Protein AF-A0A6C0LGV2-F1 (afdb_monomer)

InterPro domains:
  IPR004843 Calcineurin-like, phosphoesterase domain [PF00149] (62-306)
  IPR029052 Metallo-dependent phosphatase-like [SSF56300] (59-380)

Radius of gyration: 27.43 Å; Cα contacts (8 Å, |Δi|>4): 925; chains: 1; bounding box: 100×67×84 Å

Foldseek 3Di:
DDDDDDDDDDDDDDDDDDDDDDDDDDDDDDDDPDPPDPPPAFAAPPQQADDLPDAAAALKEWEFEQALDDDLPDPFQLLVLFLVCCLVPVLPHQHYEYAADLWAWDWDADPNFTFTATFLLSNLVNLLSVVSSNHQYEYEHDCRQQPAAPVCRPPPLLHSVSVLSNLVSLVCVLVVVSPDDDQDWSVRSSVCVVVCVSPQNVVSVSSHGYDDRHWYWYDYVQEIEIEDEPVLPVDPVSLVSVLVVVLVVLVVVVVSVDPHAYEYRHADWQWACAQNDIDGDNFPCSVSVQVVCQVSLYAYEYEPAQWWKWKFKDFDLTTYIYTYHSQSRHDHRDYPDWDAQDWDWYAGNNGIIIMGMTIFAARWIWMWGRPPSQKIKIKTKGQGGPPDPDPFQKIKIWIWIQGSPRRDIDGDDIDIDDRDDPDPVSVVSSCVSVVPDDQDSPNDPDPRRGSGYDTDDPPPPPPDD

Solvent-accessible surface area (backbone atoms only — not comparable to full-atom values): 26179 Å² total; per-residue (Å²): 143,80,90,79,89,78,89,79,92,83,86,84,85,89,89,84,86,91,86,85,88,84,88,83,89,87,90,83,90,77,91,76,84,71,78,80,73,81,70,98,60,69,48,66,33,75,66,64,20,59,56,87,84,50,85,37,79,51,31,44,35,38,39,27,8,24,23,42,34,72,62,80,86,49,95,63,54,50,22,56,55,42,52,51,49,45,44,75,71,48,70,83,52,45,39,37,40,34,18,11,28,67,40,49,73,41,82,47,78,56,96,91,40,44,32,43,38,54,44,60,68,54,43,52,56,45,52,53,53,52,62,72,48,73,39,46,34,42,30,25,37,23,71,56,31,67,59,72,40,84,92,53,78,83,44,72,52,61,58,61,32,49,46,45,52,51,54,47,53,58,48,43,52,67,74,66,45,72,90,73,74,72,86,62,36,27,66,56,44,43,49,38,49,77,70,50,66,65,35,60,67,69,39,48,78,62,48,56,37,76,33,70,78,35,38,35,41,44,50,36,35,37,33,30,44,34,34,36,44,46,68,48,56,78,43,66,71,56,22,55,57,49,52,54,38,53,51,54,51,52,51,55,55,55,72,69,70,64,88,45,48,38,33,41,35,21,7,63,38,60,61,37,71,45,79,82,40,73,44,72,46,72,57,89,53,38,64,67,48,49,56,54,30,42,77,62,70,27,37,39,38,19,8,82,32,22,20,36,34,43,33,41,39,30,44,93,93,45,61,36,43,40,40,32,24,3,11,23,24,36,82,61,44,65,46,96,58,79,41,69,78,41,76,44,82,39,78,52,88,92,42,66,33,46,31,38,31,32,36,37,46,24,37,25,41,33,37,40,38,22,81,42,74,58,50,30,38,41,33,38,36,36,55,43,62,57,93,60,87,70,86,66,46,51,23,38,35,42,33,32,37,37,36,62,91,79,64,46,78,45,82,74,49,78,44,84,43,76,72,55,81,83,58,74,60,53,58,52,53,49,48,48,73,63,60,56,64,100,78,53,58,68,76,58,94,53,76,57,52,49,68,57,44,68,75,56,76,78,76,76,80,79,77,79,127

pLDDT: mean 76.92, std 21.8, range [21.8, 98.81]

Secondary structure (DSSP, 8-state):
---------------------------------------S---B-TTTSPPTT------EEEEE-S-----TTSSS-HHHHHHHHHHHH--S--EEEEES--S-EEEEEETTEEEEEE-HHHHHHHHHHHHHTTSEEEEE--TTTT---TT-TT-GGGTTHHHHHHHHHHHHHHTT-TTS-PPPPHHHHHHHHHTTTTSHHHHTTSSEEEESSSBEEEE-SSEEEEE--GGGGSSHHHHHHHHHHHHHHHHHHHHTT--SEEEEE-SS-SEEEETTEEEESSGGGHHHHHHHHHHTTPEEEE-SSSSEEEEEEEETTEEEEEEEE--SSSPP---SS-EEEEEEEEEETTEEEEEEEEEE-EEEEEEEE-SSSSEEEEEEEEEEESS------EEEEEEEEEETTTTEEEEEEEEEEEE----THHHHHHHHHHH--SS-SSS-S-TTS---EEE----------

Structure (mmCIF, N/CA/C/O backbone):
data_AF-A0A6C0LGV2-F1
#
_entry.id   AF-A0A6C0LGV2-F1
#
loop_
_atom_site.group_PDB
_atom_site.id
_atom_site.type_symbol
_atom_site.label_atom_id
_atom_site.label_alt_id
_atom_site.label_comp_id
_atom_site.label_asym_id
_atom_site.label_entity_id
_atom_site.label_seq_id
_atom_site.pdbx_PDB_ins_code
_atom_site.Cartn_x
_atom_site.Cartn_y
_atom_site.Cartn_z
_atom_site.occupancy
_atom_site.B_iso_or_equiv
_atom_site.auth_seq_id
_atom_site.auth_comp_id
_atom_site.auth_asym_id
_atom_site.auth_atom_id
_atom_site.pdbx_PDB_model_num
ATOM 1 N N . MET A 1 1 ? -32.957 45.659 -60.525 1.00 38.09 1 MET A N 1
ATOM 2 C CA . MET A 1 1 ? -33.710 46.705 -59.796 1.00 38.09 1 MET A CA 1
ATOM 3 C C . MET A 1 1 ? -34.930 47.105 -60.628 1.00 38.09 1 MET A C 1
ATOM 5 O O . MET A 1 1 ? -34.749 47.850 -61.579 1.00 38.09 1 MET A O 1
ATOM 9 N N . ARG A 1 2 ? -36.128 46.559 -60.351 1.00 28.47 2 ARG A N 1
ATOM 10 C CA . ARG A 1 2 ? -37.459 47.076 -60.767 1.00 28.47 2 ARG A CA 1
ATOM 11 C C . ARG A 1 2 ? -38.556 46.060 -60.425 1.00 28.47 2 ARG A C 1
ATOM 13 O O . ARG A 1 2 ? -38.437 44.931 -60.870 1.00 28.47 2 ARG A O 1
ATOM 20 N N . LEU A 1 3 ? -39.621 46.550 -59.773 1.00 27.09 3 LEU A N 1
ATOM 21 C CA . LEU A 1 3 ? -40.999 46.018 -59.749 1.00 27.09 3 LEU A 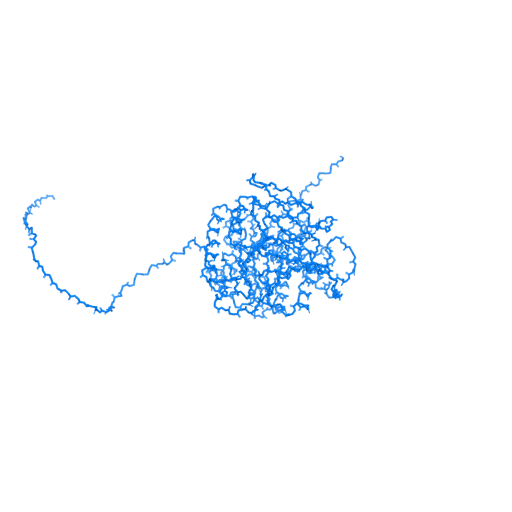CA 1
ATOM 22 C C . LEU A 1 3 ? -41.210 44.584 -59.189 1.00 27.09 3 LEU A C 1
ATOM 24 O O . LEU A 1 3 ? -40.343 43.735 -59.287 1.00 27.09 3 LEU A O 1
ATOM 28 N N . ALA A 1 4 ? -42.370 44.203 -58.648 1.00 29.03 4 ALA A N 1
ATOM 29 C CA . ALA A 1 4 ? -43.438 44.920 -57.933 1.00 29.03 4 ALA A CA 1
ATOM 30 C C . ALA A 1 4 ? -44.460 43.874 -57.433 1.00 29.03 4 ALA A C 1
ATOM 32 O O . ALA A 1 4 ? -44.688 42.908 -58.151 1.00 29.03 4 ALA A O 1
ATOM 33 N N . ARG A 1 5 ? -45.199 44.180 -56.344 1.00 29.64 5 ARG A N 1
ATOM 34 C CA . ARG A 1 5 ? -46.527 43.589 -56.005 1.00 29.64 5 ARG A CA 1
ATOM 35 C C . ARG A 1 5 ? -46.507 42.072 -55.656 1.00 29.64 5 ARG A C 1
ATOM 37 O O . ARG A 1 5 ? -45.586 41.361 -56.008 1.00 29.64 5 ARG A O 1
ATOM 44 N N . SER A 1 6 ? -47.474 41.496 -54.933 1.00 28.36 6 SER A N 1
ATOM 45 C CA . SER A 1 6 ? -48.642 42.023 -54.199 1.00 28.36 6 SER A CA 1
ATOM 46 C C . SER A 1 6 ? -49.200 40.920 -53.281 1.00 28.36 6 SER A C 1
ATOM 48 O O . SER A 1 6 ? -49.388 39.833 -53.797 1.00 28.36 6 SER A O 1
ATOM 50 N N . ALA A 1 7 ? -49.557 41.260 -52.027 1.00 29.33 7 ALA A N 1
ATOM 51 C CA . ALA A 1 7 ? -50.760 40.853 -51.252 1.00 29.33 7 ALA A CA 1
ATOM 52 C C . ALA A 1 7 ? -51.203 39.345 -51.191 1.00 29.33 7 ALA A C 1
ATOM 54 O O . ALA A 1 7 ? -50.868 38.543 -52.039 1.00 29.33 7 ALA A O 1
ATOM 55 N N . LYS A 1 8 ? -52.022 38.851 -50.246 1.00 29.08 8 LYS A N 1
ATOM 56 C CA . LYS A 1 8 ? -52.971 39.480 -49.303 1.00 29.08 8 LYS A CA 1
ATOM 57 C C . LYS A 1 8 ? -53.494 38.412 -48.306 1.00 29.08 8 LYS A C 1
ATOM 59 O O . LYS A 1 8 ? -53.811 37.331 -48.775 1.00 29.08 8 LYS A O 1
ATOM 64 N N . THR A 1 9 ? -53.744 38.773 -47.031 1.00 28.69 9 THR A N 1
ATOM 65 C CA . THR A 1 9 ? -54.792 38.215 -46.102 1.00 28.69 9 THR A CA 1
ATOM 66 C C . THR A 1 9 ? -54.859 36.692 -45.789 1.00 28.69 9 THR A C 1
ATOM 68 O O . THR A 1 9 ? -54.442 35.877 -46.588 1.00 28.69 9 THR A O 1
ATOM 71 N N . ALA A 1 10 ? -55.488 36.180 -44.714 1.00 28.53 10 ALA A N 1
ATOM 72 C CA . ALA A 1 10 ? -55.781 36.627 -43.332 1.00 28.53 10 ALA A CA 1
ATOM 73 C C . ALA A 1 10 ? -56.528 35.491 -42.557 1.00 28.53 10 ALA A C 1
ATOM 75 O O . ALA A 1 10 ? -57.002 34.551 -43.182 1.00 28.53 10 ALA A O 1
ATOM 76 N N . LYS A 1 11 ? -56.745 35.685 -41.237 1.00 28.22 11 LYS A N 1
ATOM 77 C CA . LYS A 1 11 ? -57.791 35.085 -40.352 1.00 28.22 11 LYS A CA 1
ATOM 78 C C . LYS A 1 11 ? -57.611 33.693 -39.681 1.00 28.22 11 LYS A C 1
ATOM 80 O O . LYS A 1 11 ? -57.875 32.651 -40.256 1.00 28.22 11 LYS A O 1
ATOM 85 N N . THR A 1 12 ? -57.319 33.765 -38.372 1.00 26.73 12 THR A N 1
ATOM 86 C CA . THR A 1 12 ? -58.066 33.206 -37.204 1.00 26.73 12 THR A CA 1
ATOM 87 C C . THR A 1 12 ? -58.631 31.769 -37.168 1.00 26.73 12 THR A C 1
ATOM 89 O O . THR A 1 12 ? -59.680 31.502 -37.738 1.00 26.73 12 THR A O 1
ATOM 92 N N . MET A 1 13 ? -58.027 30.968 -36.272 1.00 25.92 13 MET A N 1
ATOM 93 C CA . MET A 1 13 ? -58.586 30.331 -35.046 1.00 25.92 13 MET A CA 1
ATOM 94 C C . MET A 1 13 ? -59.867 29.456 -35.032 1.00 25.92 13 MET A C 1
ATOM 96 O O . MET A 1 13 ? -60.951 29.912 -35.371 1.00 25.92 13 MET A O 1
ATOM 100 N N . ASN A 1 14 ? -59.711 28.313 -34.332 1.00 26.00 14 ASN A N 1
ATOM 101 C CA . ASN A 1 14 ? -60.689 27.500 -33.571 1.00 26.00 14 ASN A CA 1
ATOM 102 C C . ASN A 1 14 ? -61.797 26.800 -34.399 1.00 26.00 14 ASN A C 1
ATOM 104 O O . ASN A 1 14 ? -62.603 27.438 -35.059 1.00 26.00 14 ASN A O 1
ATOM 108 N N . THR A 1 15 ? -61.941 25.470 -34.380 1.00 28.42 15 THR A N 1
ATOM 109 C CA . THR A 1 15 ? -62.561 24.655 -33.299 1.00 28.42 15 THR A CA 1
ATOM 110 C C . THR A 1 15 ? -62.568 23.152 -33.726 1.00 28.42 15 THR A C 1
ATOM 112 O O . THR A 1 15 ? -62.362 22.910 -34.909 1.00 28.42 15 THR A O 1
ATOM 115 N N . VAL A 1 16 ? -62.822 22.070 -32.952 1.00 28.45 16 VAL A N 1
ATOM 116 C CA . VAL A 1 16 ? -62.824 21.679 -31.507 1.00 28.45 16 VAL A CA 1
ATOM 117 C C . VAL A 1 16 ? -62.994 20.118 -31.426 1.00 28.45 16 VAL A C 1
ATOM 119 O O . VAL A 1 16 ? -63.466 19.522 -32.386 1.00 28.45 16 VAL A O 1
ATOM 122 N N . ASN A 1 17 ? -62.692 19.480 -30.275 1.00 27.89 17 ASN A N 1
ATOM 123 C CA . ASN A 1 17 ? -63.196 18.166 -29.768 1.00 27.89 17 ASN A CA 1
ATOM 124 C C . ASN A 1 17 ? -62.577 16.767 -30.122 1.00 27.89 17 ASN A C 1
ATOM 126 O O . ASN A 1 17 ? -62.906 16.139 -31.118 1.00 27.89 17 ASN A O 1
ATOM 130 N N . THR A 1 18 ? -61.858 16.226 -29.115 1.00 27.55 18 THR A N 1
ATOM 131 C CA . THR A 1 18 ? -62.114 14.965 -28.342 1.00 27.55 18 THR A CA 1
ATOM 132 C C . THR A 1 18 ? -61.822 13.527 -28.860 1.00 27.55 18 THR A C 1
ATOM 134 O O . THR A 1 18 ? -62.230 13.116 -29.933 1.00 27.55 18 THR A O 1
ATOM 137 N N . VAL A 1 19 ? -61.317 12.714 -27.901 1.00 25.89 19 VAL A N 1
ATOM 138 C CA . VAL A 1 19 ? -61.462 11.240 -27.678 1.00 25.89 19 VAL A CA 1
ATOM 139 C C . VAL A 1 19 ? -60.235 10.320 -27.915 1.00 25.89 19 VAL A C 1
ATOM 141 O O . VAL A 1 19 ? -59.970 9.841 -29.005 1.00 25.89 19 VAL A O 1
ATOM 144 N N . LYS A 1 20 ? -59.593 9.984 -26.780 1.00 26.27 20 LYS A N 1
ATOM 145 C CA . LYS A 1 20 ? -59.088 8.670 -26.298 1.00 26.27 20 LYS A CA 1
ATOM 146 C C . LYS A 1 20 ? -58.228 7.709 -27.172 1.00 26.27 20 LYS A C 1
ATOM 148 O O . LYS A 1 20 ? -58.734 6.947 -27.981 1.00 26.27 20 LYS A O 1
ATOM 153 N N . THR A 1 21 ? -57.016 7.496 -26.633 1.00 26.45 21 THR A N 1
ATOM 154 C CA . THR A 1 21 ? -56.393 6.204 -26.218 1.00 26.45 21 THR A CA 1
ATOM 155 C C . THR A 1 21 ? -55.662 5.258 -27.187 1.00 26.45 21 THR A C 1
ATOM 157 O O . THR A 1 21 ? -56.102 4.975 -28.289 1.00 26.45 21 THR A O 1
ATOM 160 N N . MET A 1 22 ? -54.649 4.626 -26.567 1.00 24.19 22 MET A N 1
ATOM 161 C CA . MET A 1 22 ? -53.955 3.354 -26.838 1.00 24.19 22 MET A CA 1
ATOM 162 C C . MET A 1 22 ? -52.621 3.368 -27.604 1.00 24.19 22 MET A C 1
ATOM 164 O O . MET A 1 22 ? -52.420 4.039 -28.607 1.00 24.19 22 MET A O 1
ATOM 168 N N . ASN A 1 23 ? -51.695 2.595 -27.024 1.00 29.91 23 ASN A N 1
ATOM 169 C CA . ASN A 1 23 ? -50.331 2.326 -27.470 1.00 29.91 23 ASN A CA 1
ATOM 170 C C . ASN A 1 23 ? -50.313 1.562 -28.804 1.00 29.91 23 ASN A C 1
ATOM 172 O O . ASN A 1 23 ? -51.137 0.670 -28.959 1.00 29.91 23 ASN A O 1
ATOM 176 N N . THR A 1 24 ? -49.259 1.731 -29.615 1.00 26.11 24 THR A N 1
ATOM 177 C CA . THR A 1 24 ? -48.312 0.625 -29.900 1.00 26.11 24 THR A CA 1
ATOM 178 C C . THR A 1 24 ? -47.001 1.096 -30.540 1.00 26.11 24 THR A C 1
ATOM 180 O O . THR A 1 24 ? -46.915 2.153 -31.149 1.00 26.11 24 THR A O 1
ATOM 183 N N . ALA A 1 25 ? -45.982 0.267 -30.335 1.00 25.25 25 ALA A N 1
ATOM 184 C CA . ALA A 1 25 ? -44.573 0.401 -30.676 1.00 25.25 25 ALA A CA 1
ATOM 185 C C . ALA A 1 25 ? -44.179 0.457 -32.178 1.00 25.25 25 ALA A C 1
ATOM 187 O O . ALA A 1 25 ? -44.906 -0.038 -33.032 1.00 25.25 25 ALA A O 1
ATOM 188 N N . ARG A 1 26 ? -42.905 0.861 -32.372 1.00 23.84 26 ARG A N 1
ATOM 189 C CA . ARG A 1 26 ? -41.884 0.421 -33.364 1.00 23.84 26 ARG A CA 1
ATOM 190 C C . ARG A 1 26 ? -41.546 1.252 -34.625 1.00 23.84 26 ARG A C 1
ATOM 192 O O . ARG A 1 26 ? -42.350 1.438 -35.524 1.00 23.84 26 ARG A O 1
ATOM 199 N N . ASP A 1 27 ? -40.249 1.593 -34.647 1.00 23.81 27 ASP A N 1
ATOM 200 C CA . ASP A 1 27 ? -39.240 1.453 -35.715 1.00 23.81 27 ASP A CA 1
ATOM 201 C C . ASP A 1 27 ? -39.271 2.317 -36.994 1.00 23.81 27 ASP A C 1
ATOM 203 O O . ASP A 1 27 ? -39.954 2.006 -37.963 1.00 23.81 27 ASP A O 1
ATOM 207 N N . ALA A 1 28 ? -38.384 3.326 -37.017 1.00 24.22 28 ALA A N 1
ATOM 208 C CA . ALA A 1 28 ? -37.295 3.530 -38.003 1.00 24.22 28 ALA A CA 1
ATOM 209 C C . ALA A 1 28 ? -36.554 4.843 -37.641 1.00 24.22 28 ALA A C 1
ATOM 211 O O . ALA A 1 28 ? -37.084 5.938 -37.794 1.00 24.22 28 ALA A O 1
ATOM 212 N N . ASP A 1 29 ? -35.464 4.793 -36.878 1.00 25.44 29 ASP A N 1
ATOM 213 C CA . ASP A 1 29 ? -34.077 4.672 -37.365 1.00 25.44 29 ASP A CA 1
ATOM 214 C C . ASP A 1 29 ? -33.577 5.862 -38.214 1.00 25.44 29 ASP A C 1
ATOM 216 O O . ASP A 1 29 ? -33.702 5.892 -39.436 1.00 25.44 29 ASP A O 1
ATOM 220 N N . ILE A 1 30 ? -32.949 6.833 -37.537 1.00 24.53 30 ILE A N 1
ATOM 221 C CA . ILE A 1 30 ? -31.977 7.758 -38.133 1.00 24.53 30 ILE A CA 1
ATOM 222 C C . ILE A 1 30 ? -30.753 7.795 -37.211 1.00 24.53 30 ILE A C 1
ATOM 224 O O . ILE A 1 30 ? -30.760 8.408 -36.140 1.00 24.53 30 ILE A O 1
ATOM 228 N N . HIS A 1 31 ? -29.680 7.128 -37.636 1.00 23.02 31 HIS A N 1
ATOM 229 C CA . HIS A 1 31 ? -28.396 7.086 -36.940 1.00 23.02 31 HIS A CA 1
ATOM 230 C C . HIS A 1 31 ? -27.728 8.468 -36.812 1.00 23.02 31 HIS A C 1
ATOM 232 O O . HIS A 1 31 ? -26.945 8.883 -37.668 1.00 23.02 31 HIS A O 1
ATOM 238 N N . TYR A 1 32 ? -27.907 9.131 -35.668 1.00 23.81 32 TYR A N 1
ATOM 239 C CA . TYR A 1 32 ? -26.994 10.194 -35.241 1.00 23.81 32 TYR A CA 1
ATOM 240 C C . TYR A 1 32 ? -25.790 9.578 -34.512 1.00 23.81 32 TYR A C 1
ATOM 242 O O . TYR A 1 32 ? -25.843 9.285 -33.315 1.00 23.81 32 TYR A O 1
ATOM 250 N N . ARG A 1 33 ? -24.676 9.372 -35.230 1.00 23.70 33 ARG A N 1
ATOM 251 C CA . ARG A 1 33 ? -23.385 8.992 -34.624 1.00 23.70 33 ARG A CA 1
ATOM 252 C C . ARG A 1 33 ? -22.798 10.173 -33.843 1.00 23.70 33 ARG A C 1
ATOM 254 O O . ARG A 1 33 ? -21.861 10.827 -34.294 1.00 23.70 33 ARG A O 1
ATOM 261 N N . VAL A 1 34 ? -23.324 10.431 -32.646 1.00 25.34 34 VAL A N 1
ATOM 262 C CA . VAL A 1 34 ? -22.658 11.307 -31.676 1.00 25.34 34 VAL A CA 1
ATOM 263 C C . VAL A 1 34 ? -21.410 10.585 -31.178 1.00 25.34 34 VAL A C 1
ATOM 265 O O . VAL A 1 34 ? -21.500 9.586 -30.460 1.00 25.34 34 VAL A O 1
ATOM 268 N N . ALA A 1 35 ? -20.236 11.085 -31.560 1.00 23.72 35 ALA A N 1
ATOM 269 C CA . ALA A 1 35 ? -18.980 10.648 -30.970 1.00 23.72 35 ALA A CA 1
ATOM 270 C C . ALA A 1 35 ? -19.053 10.854 -29.450 1.00 23.72 35 ALA A C 1
ATOM 272 O O . ALA A 1 35 ? -19.263 11.970 -28.974 1.00 23.72 35 ALA A O 1
ATOM 273 N N . LYS A 1 36 ? -18.904 9.767 -28.685 1.00 24.38 36 LYS A N 1
ATOM 274 C CA . LYS A 1 36 ? -18.927 9.800 -27.221 1.00 24.38 36 LYS A CA 1
ATOM 275 C C . LYS A 1 36 ? -17.694 10.566 -26.731 1.00 24.38 36 LYS A C 1
ATOM 277 O O . LYS A 1 36 ? -16.622 9.986 -26.558 1.00 24.38 36 LYS A O 1
ATOM 282 N N . ALA A 1 37 ? -17.842 11.874 -26.527 1.00 21.80 37 ALA A N 1
ATOM 283 C CA . ALA A 1 37 ? -16.853 12.673 -25.823 1.00 21.80 37 ALA A CA 1
ATOM 284 C C . ALA A 1 37 ? -16.604 12.020 -24.456 1.00 21.80 37 ALA A C 1
ATOM 286 O O . ALA A 1 37 ? -17.545 11.775 -23.696 1.00 21.80 37 ALA A O 1
ATOM 287 N N . LYS A 1 38 ? -15.343 11.676 -24.172 1.00 25.38 38 LYS A N 1
ATOM 288 C CA . LYS A 1 38 ? -14.945 11.083 -22.891 1.00 25.38 38 LYS A CA 1
ATOM 289 C C . LYS A 1 38 ? -15.287 12.080 -21.783 1.00 25.38 38 LYS A C 1
ATOM 291 O O . LYS A 1 38 ? -14.706 13.158 -21.734 1.00 25.38 38 LYS A O 1
ATOM 296 N N . SER A 1 39 ? -16.223 11.732 -20.903 1.00 25.84 39 SER A N 1
ATOM 297 C CA . SER A 1 39 ? -16.525 12.545 -19.725 1.00 25.84 39 SER A CA 1
ATOM 298 C C . SER A 1 39 ? -15.306 12.590 -18.801 1.00 25.84 39 SER A C 1
ATOM 300 O O . SER A 1 39 ? -14.810 11.533 -18.412 1.00 25.84 39 SER A O 1
ATOM 302 N N . GLU A 1 40 ? -14.863 13.788 -18.415 1.00 28.31 40 GLU A N 1
ATOM 303 C CA . GLU A 1 40 ? -13.743 14.029 -17.486 1.00 28.31 40 GLU A CA 1
ATOM 304 C C . GLU A 1 40 ? -14.069 13.644 -16.024 1.00 28.31 40 GLU A C 1
ATOM 306 O O . GLU A 1 40 ? -14.024 14.471 -15.109 1.00 28.31 40 GLU A O 1
ATOM 311 N N . GLY A 1 41 ? -14.442 12.390 -15.784 1.00 31.44 41 GLY A N 1
ATOM 312 C CA . GLY A 1 41 ? -14.767 11.872 -14.460 1.00 31.44 41 GLY A CA 1
ATOM 313 C C . GLY A 1 41 ? -14.032 10.570 -14.184 1.00 31.44 41 GLY A C 1
ATOM 314 O O . GLY A 1 41 ? -14.131 9.632 -14.970 1.00 31.44 41 GLY A O 1
ATOM 315 N N . PHE A 1 42 ? -13.335 10.496 -13.048 1.00 43.78 42 PHE A N 1
ATOM 316 C CA . PHE A 1 42 ? -12.759 9.240 -12.571 1.00 43.78 42 PHE A CA 1
ATOM 317 C C . PHE A 1 42 ? -13.888 8.249 -12.274 1.00 43.78 42 PHE A C 1
ATOM 319 O O . PHE A 1 42 ? -14.686 8.458 -11.351 1.00 43.78 42 PHE A O 1
ATOM 326 N N . THR A 1 43 ? -13.958 7.191 -13.072 1.00 48.78 43 THR A N 1
ATOM 327 C CA . THR A 1 43 ? -14.869 6.064 -12.883 1.00 48.78 43 THR A CA 1
ATOM 328 C C . THR A 1 43 ? -14.398 5.165 -11.733 1.00 48.78 43 THR A C 1
ATOM 330 O O . THR A 1 43 ? -13.246 5.213 -11.299 1.00 48.78 43 THR A O 1
ATOM 333 N N . VAL A 1 44 ? -15.300 4.327 -11.209 1.00 52.53 44 VAL A N 1
ATOM 334 C CA . VAL A 1 44 ? -14.831 3.118 -10.511 1.00 52.53 44 VAL A CA 1
ATOM 335 C C . VAL A 1 44 ? -14.310 2.178 -11.582 1.00 52.53 44 VAL A C 1
ATOM 337 O O . VAL A 1 44 ? -14.866 2.134 -12.680 1.00 52.53 44 VAL A O 1
ATOM 340 N N . ALA A 1 45 ? -13.260 1.422 -11.269 1.00 53.06 45 ALA A N 1
ATOM 341 C CA . ALA A 1 45 ? -12.865 0.301 -12.107 1.00 53.06 45 ALA A CA 1
ATOM 342 C C . ALA A 1 45 ? -13.926 -0.800 -11.973 1.00 53.06 45 ALA A C 1
ATOM 344 O O . ALA A 1 45 ? -13.705 -1.776 -11.258 1.00 53.06 45 ALA A O 1
ATOM 345 N N . ASP A 1 46 ? -15.081 -0.643 -12.626 1.00 55.38 46 ASP A N 1
ATOM 346 C CA . ASP A 1 46 ? -16.187 -1.608 -12.561 1.00 55.38 46 ASP A CA 1
ATOM 347 C C . ASP A 1 46 ? -15.757 -2.991 -13.115 1.00 55.38 46 ASP A C 1
ATOM 349 O O . ASP A 1 46 ? -16.383 -3.995 -12.798 1.00 55.38 46 ASP A O 1
ATOM 353 N N . ALA A 1 47 ? -14.653 -3.056 -13.879 1.00 52.62 47 ALA A N 1
ATOM 354 C CA . ALA A 1 47 ? -14.027 -4.291 -14.363 1.00 52.62 47 ALA A CA 1
ATOM 355 C C . ALA A 1 47 ? -13.017 -4.944 -13.386 1.00 52.62 47 ALA A C 1
ATOM 357 O O . ALA A 1 47 ? -12.932 -6.166 -13.338 1.00 52.62 47 ALA A O 1
ATOM 358 N N . CYS A 1 48 ? -12.247 -4.165 -12.608 1.00 59.00 48 CYS A N 1
ATOM 359 C CA . CYS A 1 48 ? -11.231 -4.695 -11.665 1.00 59.00 48 CYS A CA 1
ATOM 360 C C . CYS A 1 48 ? -11.715 -4.716 -10.204 1.00 59.00 48 CYS A C 1
ATOM 362 O O . CYS A 1 48 ? -11.029 -5.220 -9.308 1.00 59.00 48 CYS A O 1
ATOM 364 N N . SER A 1 49 ? -12.888 -4.151 -9.939 1.00 63.19 49 SER A N 1
ATOM 365 C CA . SER A 1 49 ? -13.612 -4.311 -8.682 1.00 63.19 49 SER A CA 1
ATOM 366 C C . SER A 1 49 ? -14.435 -5.593 -8.760 1.00 63.19 49 SER A C 1
ATOM 368 O O . SER A 1 49 ? -15.040 -5.867 -9.794 1.00 63.19 49 SER A O 1
ATOM 370 N N . ASN A 1 50 ? -14.487 -6.395 -7.695 1.00 64.56 50 ASN A N 1
ATOM 371 C CA . ASN A 1 50 ? -15.420 -7.523 -7.686 1.00 64.56 50 ASN A CA 1
ATOM 372 C C . ASN A 1 50 ? -16.856 -7.024 -7.466 1.00 64.56 50 ASN A C 1
ATOM 374 O O . ASN A 1 50 ? -17.091 -5.954 -6.903 1.00 64.56 50 ASN A O 1
ATOM 378 N N . SER A 1 51 ? -17.839 -7.812 -7.903 1.00 60.84 51 SER A N 1
ATOM 379 C CA . SER A 1 51 ? -19.244 -7.476 -7.670 1.00 60.84 51 SER A CA 1
ATOM 380 C C . SER A 1 51 ? -19.553 -7.450 -6.172 1.00 60.84 51 SER A C 1
ATOM 382 O O . SER A 1 51 ? -19.144 -8.354 -5.438 1.00 60.84 51 SER A O 1
ATOM 384 N N . SER A 1 52 ? -20.378 -6.496 -5.728 1.00 59.38 52 SER A N 1
ATOM 385 C CA . SER A 1 52 ? -20.923 -6.480 -4.362 1.00 59.38 52 SER A CA 1
ATOM 386 C C . SER A 1 52 ? -21.765 -7.721 -4.029 1.00 59.38 52 SER A C 1
ATOM 388 O O . SER A 1 52 ? -22.015 -7.971 -2.851 1.00 59.38 52 SER A O 1
ATOM 390 N N . LYS A 1 53 ? -22.148 -8.513 -5.045 1.00 56.59 53 LYS A N 1
ATOM 391 C CA . LYS A 1 53 ? -22.815 -9.822 -4.940 1.00 56.59 53 LYS A CA 1
ATOM 392 C C . LYS A 1 53 ? -21.862 -11.021 -4.809 1.00 56.59 53 LYS A C 1
ATOM 394 O O . LYS A 1 53 ? -22.339 -12.146 -4.759 1.00 56.59 53 LYS A O 1
ATOM 399 N N . THR A 1 54 ? -20.539 -10.827 -4.821 1.00 59.00 54 THR A N 1
ATOM 400 C CA . THR A 1 54 ? -19.612 -11.949 -4.594 1.00 59.00 54 THR A CA 1
ATOM 401 C C . THR A 1 54 ? -19.491 -12.256 -3.103 1.00 59.00 54 THR A C 1
ATOM 403 O O . THR A 1 54 ? -19.082 -11.401 -2.311 1.00 59.00 54 THR A O 1
ATOM 406 N N . ASP A 1 55 ? -19.792 -13.504 -2.740 1.00 55.41 55 ASP A N 1
ATOM 407 C CA . ASP A 1 55 ? -19.531 -14.083 -1.418 1.00 55.41 55 ASP A CA 1
ATOM 408 C C . ASP A 1 55 ? -18.040 -14.425 -1.266 1.00 55.41 55 ASP A C 1
ATOM 410 O O . ASP A 1 55 ? -17.626 -15.571 -1.093 1.00 55.41 55 ASP A O 1
ATOM 414 N N . SER A 1 56 ? -17.197 -13.394 -1.359 1.00 63.81 56 SER A N 1
ATOM 415 C CA . SER A 1 56 ? -15.780 -13.489 -1.018 1.00 63.81 56 SER A CA 1
ATOM 416 C C . SER A 1 56 ? -15.650 -13.853 0.463 1.00 63.81 56 SER A C 1
ATOM 418 O O . SER A 1 56 ? -15.926 -13.044 1.346 1.00 63.81 56 SER A O 1
ATOM 420 N N . GLN A 1 57 ? -15.218 -15.082 0.739 1.00 76.38 57 GLN A N 1
ATOM 421 C CA . GLN A 1 57 ? -15.092 -15.641 2.090 1.00 76.38 57 GLN A CA 1
ATOM 422 C C . GLN A 1 57 ? -13.956 -15.030 2.938 1.00 76.38 57 GLN A C 1
ATOM 424 O O . GLN A 1 57 ? -13.789 -15.409 4.096 1.00 76.38 57 GLN A O 1
ATOM 429 N N . TYR A 1 58 ? -13.165 -14.107 2.381 1.00 85.94 58 TYR A N 1
ATOM 430 C CA . TYR A 1 58 ? -11.908 -13.646 2.972 1.00 85.94 58 TYR A CA 1
ATOM 431 C C . TYR A 1 58 ? -12.096 -12.599 4.076 1.00 85.94 58 TYR A C 1
ATOM 433 O O . TYR A 1 58 ? -12.278 -11.411 3.820 1.00 85.94 58 TYR A O 1
ATOM 441 N N . THR A 1 59 ? -11.958 -13.043 5.320 1.00 91.81 59 THR A N 1
ATOM 442 C CA . THR A 1 59 ? -11.889 -12.194 6.519 1.00 91.81 59 THR A CA 1
ATOM 443 C C . THR A 1 59 ? -10.485 -11.664 6.820 1.00 91.81 59 THR A C 1
ATOM 445 O O . THR A 1 59 ? -10.343 -10.743 7.627 1.00 91.81 59 THR A O 1
ATOM 448 N N . LYS A 1 60 ? -9.455 -12.239 6.184 1.00 95.88 60 LYS A N 1
ATOM 449 C CA . LYS A 1 60 ? -8.032 -11.946 6.401 1.00 95.88 60 LYS A CA 1
ATOM 450 C C . LYS A 1 60 ? -7.355 -11.464 5.122 1.00 95.88 60 LYS A C 1
ATOM 452 O O . LYS A 1 60 ? -7.605 -12.020 4.051 1.00 95.88 60 LYS A O 1
ATOM 457 N N . PHE A 1 61 ? -6.458 -10.488 5.247 1.00 97.75 61 PHE A N 1
ATOM 458 C CA . PHE A 1 61 ? -5.610 -10.016 4.150 1.00 97.75 61 PHE A CA 1
ATOM 459 C C . PHE A 1 61 ? -4.240 -9.525 4.632 1.00 97.75 61 PHE A C 1
ATOM 461 O O . PHE A 1 61 ? -4.075 -9.154 5.795 1.00 97.75 61 PHE A O 1
ATOM 468 N N . ILE A 1 62 ? -3.267 -9.521 3.718 1.00 98.62 62 ILE A N 1
ATOM 469 C CA . ILE A 1 62 ? -1.914 -8.986 3.925 1.00 98.62 62 ILE A CA 1
ATOM 470 C C . ILE A 1 62 ? -1.845 -7.561 3.369 1.00 98.62 62 ILE A C 1
ATOM 472 O O . ILE A 1 62 ? -2.437 -7.275 2.327 1.00 98.62 62 ILE A O 1
ATOM 476 N N . PHE A 1 63 ? -1.101 -6.687 4.039 1.00 98.75 63 PHE A N 1
ATOM 477 C CA . PHE A 1 63 ? -0.889 -5.294 3.670 1.00 98.75 63 PHE A CA 1
ATOM 478 C C . PHE A 1 63 ? 0.572 -4.855 3.877 1.00 98.75 63 PHE A C 1
ATOM 480 O O . PHE A 1 63 ? 1.148 -5.073 4.944 1.00 98.75 63 PHE A O 1
ATOM 487 N N . PHE A 1 64 ? 1.162 -4.204 2.873 1.00 98.56 64 PHE A N 1
ATOM 488 C CA . PHE A 1 64 ? 2.406 -3.425 2.984 1.00 98.56 64 PHE A CA 1
ATOM 489 C C . PHE A 1 64 ? 2.488 -2.393 1.845 1.00 98.56 64 PHE A C 1
ATOM 491 O O . PHE A 1 64 ? 1.597 -2.309 1.009 1.00 98.56 64 PHE A O 1
ATOM 498 N N . GLY A 1 65 ? 3.558 -1.610 1.775 1.00 98.06 65 GLY A N 1
ATOM 499 C CA . GLY A 1 65 ? 3.936 -0.804 0.611 1.00 98.06 65 GLY A CA 1
ATOM 500 C C . GLY A 1 65 ? 5.449 -0.604 0.570 1.00 98.06 65 GLY A C 1
ATOM 501 O O . GLY A 1 65 ? 6.164 -1.199 1.384 1.00 98.06 65 GLY A O 1
ATOM 502 N N . CYS A 1 66 ? 5.928 0.226 -0.360 1.00 97.38 66 CYS A N 1
ATOM 503 C CA . CYS A 1 66 ? 7.345 0.591 -0.484 1.00 97.38 66 CYS A CA 1
ATOM 504 C C . CYS A 1 66 ? 8.263 -0.642 -0.551 1.00 97.38 66 CYS A C 1
ATOM 506 O O . CYS A 1 66 ? 9.051 -0.921 0.357 1.00 97.38 66 CYS A O 1
ATOM 508 N N . TRP A 1 67 ? 8.080 -1.458 -1.593 1.00 95.19 67 TRP A N 1
ATOM 509 C CA . TRP A 1 67 ? 8.579 -2.837 -1.598 1.00 95.19 67 TRP A CA 1
ATOM 510 C C . TRP A 1 67 ? 9.640 -3.124 -2.652 1.00 95.19 67 TRP A C 1
ATOM 512 O O . TRP A 1 67 ? 10.628 -3.788 -2.349 1.00 95.19 67 TRP A O 1
ATOM 522 N N . ASN A 1 68 ? 9.474 -2.638 -3.883 1.00 92.94 68 ASN A N 1
ATOM 523 C CA . ASN A 1 68 ? 10.252 -3.135 -5.018 1.00 92.94 68 ASN A CA 1
ATOM 524 C C . ASN A 1 68 ? 11.613 -2.437 -5.197 1.00 92.94 68 ASN A C 1
ATOM 526 O O . ASN A 1 68 ? 11.970 -2.001 -6.293 1.00 92.94 68 ASN A O 1
ATOM 530 N N . ASN A 1 69 ? 12.349 -2.279 -4.098 1.00 89.94 69 ASN A N 1
ATOM 531 C CA . ASN A 1 69 ? 13.661 -1.647 -4.060 1.00 89.94 69 ASN A CA 1
ATOM 532 C C . ASN A 1 69 ? 14.783 -2.697 -4.031 1.00 89.94 69 ASN A C 1
ATOM 534 O O . ASN A 1 69 ? 14.650 -3.743 -3.391 1.00 89.94 69 ASN A O 1
ATOM 538 N N . ILE A 1 70 ? 15.913 -2.387 -4.671 1.00 86.06 70 ILE A N 1
ATOM 539 C CA . ILE A 1 70 ? 17.175 -3.120 -4.516 1.00 86.06 70 ILE A CA 1
ATOM 540 C C . ILE A 1 70 ? 18.305 -2.099 -4.384 1.00 86.06 70 ILE A C 1
ATOM 542 O O . ILE A 1 70 ? 18.821 -1.617 -5.384 1.00 86.06 70 ILE A O 1
ATOM 546 N N . ASP A 1 71 ? 18.742 -1.810 -3.157 1.00 80.75 71 ASP A N 1
ATOM 547 C CA . ASP A 1 71 ? 20.026 -1.134 -2.961 1.00 80.75 71 ASP A CA 1
ATOM 548 C C . ASP A 1 71 ? 21.161 -2.170 -2.992 1.00 80.75 71 ASP A C 1
ATOM 550 O O . ASP A 1 71 ? 21.381 -2.930 -2.045 1.00 80.75 71 ASP A O 1
ATOM 554 N N . CYS A 1 72 ? 21.918 -2.175 -4.091 1.00 75.69 72 CYS A N 1
ATOM 555 C CA . CYS A 1 72 ? 23.081 -3.041 -4.284 1.00 75.69 72 CYS A CA 1
ATOM 556 C C . CYS A 1 72 ? 24.186 -2.867 -3.217 1.00 75.69 72 CYS A C 1
ATOM 558 O O . CYS A 1 72 ? 25.048 -3.745 -3.107 1.00 75.69 72 CYS A O 1
ATOM 560 N N . LYS A 1 73 ? 24.170 -1.780 -2.425 1.00 78.06 73 LYS A N 1
ATOM 561 C CA . LYS A 1 73 ? 25.112 -1.532 -1.317 1.00 78.06 73 LYS A CA 1
ATOM 562 C C . LYS A 1 73 ? 24.727 -2.237 -0.013 1.00 78.06 73 LYS A C 1
ATOM 564 O O . LYS A 1 73 ? 25.600 -2.439 0.829 1.00 78.06 73 LYS A O 1
ATOM 569 N N . LYS A 1 74 ? 23.458 -2.620 0.178 1.00 79.25 74 LYS A N 1
ATOM 570 C CA . LYS A 1 74 ? 23.014 -3.378 1.366 1.00 79.25 74 LYS A CA 1
ATOM 571 C C . LYS A 1 74 ? 23.550 -4.796 1.336 1.00 79.25 74 LYS A C 1
ATOM 573 O O . LYS A 1 74 ? 23.963 -5.282 0.292 1.00 79.25 74 LYS A O 1
ATOM 578 N N . GLU A 1 75 ? 23.511 -5.495 2.465 1.00 78.25 75 GLU A N 1
ATOM 579 C CA . GLU A 1 75 ? 23.914 -6.903 2.541 1.00 78.25 75 GLU A CA 1
ATOM 580 C C . GLU A 1 75 ? 22.975 -7.800 1.707 1.00 78.25 75 GLU A C 1
ATOM 582 O O . GLU A 1 75 ? 23.447 -8.550 0.846 1.00 78.25 75 GLU A O 1
ATOM 587 N N . TYR A 1 76 ? 21.658 -7.616 1.858 1.00 81.62 76 TYR A N 1
ATOM 588 C CA . TYR A 1 76 ? 20.597 -8.452 1.282 1.00 81.62 76 TYR A CA 1
ATOM 589 C C . TYR A 1 76 ? 19.666 -7.691 0.325 1.00 81.62 76 TYR A C 1
ATOM 591 O O . TYR A 1 76 ? 19.556 -6.469 0.392 1.00 81.62 76 TYR A O 1
ATOM 599 N N . ILE A 1 77 ? 18.915 -8.430 -0.504 1.00 86.44 77 ILE A N 1
ATOM 600 C CA . ILE A 1 77 ? 17.698 -7.911 -1.148 1.00 86.44 77 ILE A CA 1
ATOM 601 C C . ILE A 1 77 ? 16.537 -8.082 -0.158 1.00 86.44 77 ILE A C 1
ATOM 603 O O . ILE A 1 77 ? 15.923 -9.146 -0.089 1.00 86.44 77 ILE A O 1
ATOM 607 N N . TYR A 1 78 ? 16.236 -7.049 0.632 1.00 88.81 78 TYR A N 1
ATOM 608 C CA . TYR A 1 78 ? 15.213 -7.141 1.685 1.00 88.81 78 TYR A CA 1
ATOM 609 C C . TYR A 1 78 ? 13.810 -7.444 1.148 1.00 88.81 78 TYR A C 1
ATOM 611 O O . TYR A 1 78 ? 13.099 -8.252 1.742 1.00 88.81 78 TYR A O 1
ATOM 619 N N . ARG A 1 79 ? 13.460 -6.891 -0.021 1.00 92.25 79 ARG A N 1
ATOM 620 C CA . ARG A 1 79 ? 12.249 -7.234 -0.784 1.00 92.25 79 ARG A CA 1
ATOM 621 C C . ARG A 1 79 ? 12.044 -8.742 -0.911 1.00 92.25 79 ARG A C 1
ATOM 623 O O . ARG A 1 79 ? 10.959 -9.254 -0.655 1.00 92.25 79 ARG A O 1
ATOM 630 N N . ASP A 1 80 ? 13.088 -9.454 -1.326 1.00 91.25 80 ASP A N 1
ATOM 631 C CA . ASP A 1 80 ? 13.006 -10.883 -1.611 1.00 91.25 80 ASP A CA 1
ATOM 632 C C . ASP A 1 80 ? 12.741 -11.661 -0.325 1.00 91.25 80 ASP A C 1
ATOM 634 O O . ASP A 1 80 ? 11.867 -12.519 -0.317 1.00 91.25 80 ASP A O 1
ATOM 638 N N . ILE A 1 81 ? 13.400 -11.278 0.774 1.00 90.06 81 ILE A N 1
ATOM 639 C CA . ILE A 1 81 ? 13.180 -11.862 2.102 1.00 90.06 81 ILE A CA 1
ATOM 640 C C . ILE A 1 81 ? 11.727 -11.656 2.560 1.00 90.06 81 ILE A C 1
ATOM 642 O O . ILE A 1 81 ? 11.107 -12.606 3.036 1.00 90.06 81 ILE A O 1
ATOM 646 N N . VAL A 1 82 ? 11.158 -10.455 2.384 1.00 93.75 82 VAL A N 1
ATOM 647 C CA . VAL A 1 82 ? 9.754 -10.178 2.745 1.00 93.75 82 VAL A CA 1
ATOM 648 C C . VAL A 1 82 ? 8.789 -11.041 1.924 1.00 93.75 82 VAL A C 1
ATOM 650 O O . VAL A 1 82 ? 7.925 -11.711 2.493 1.00 93.75 82 VAL A O 1
ATOM 653 N N . LEU A 1 83 ? 8.944 -11.073 0.597 1.00 95.25 83 LEU A N 1
ATOM 654 C CA . LEU A 1 83 ? 8.039 -11.816 -0.288 1.00 95.25 83 LEU A CA 1
ATOM 655 C C . LEU A 1 83 ? 8.168 -13.337 -0.149 1.00 95.25 83 LEU A C 1
ATOM 657 O O . LEU A 1 83 ? 7.155 -14.038 -0.159 1.00 95.25 83 LEU A O 1
ATOM 661 N N . ASP A 1 84 ? 9.387 -13.856 -0.003 1.00 92.19 84 ASP A N 1
ATOM 662 C CA . ASP A 1 84 ? 9.622 -15.287 0.198 1.00 92.19 84 ASP A CA 1
ATOM 663 C C . ASP A 1 84 ? 9.056 -15.738 1.557 1.00 92.19 84 ASP A C 1
ATOM 665 O O . ASP A 1 84 ? 8.376 -16.763 1.625 1.00 92.19 84 ASP A O 1
ATOM 669 N N . TYR A 1 85 ? 9.208 -14.932 2.619 1.00 93.00 85 TYR A N 1
ATOM 670 C CA . TYR A 1 85 ? 8.581 -15.220 3.913 1.00 93.00 85 TYR A CA 1
ATOM 671 C C . TYR A 1 85 ? 7.049 -15.275 3.802 1.00 93.00 85 TYR A C 1
ATOM 673 O O . TYR A 1 85 ? 6.434 -16.203 4.332 1.00 93.00 85 TYR A O 1
ATOM 681 N N . ILE A 1 86 ? 6.424 -14.324 3.095 1.00 95.38 86 ILE A N 1
ATOM 682 C CA . ILE A 1 86 ? 4.970 -14.314 2.861 1.00 95.38 86 ILE A CA 1
ATOM 683 C C . ILE A 1 86 ? 4.524 -15.550 2.064 1.00 95.38 86 ILE A C 1
ATOM 685 O O . ILE A 1 86 ? 3.528 -16.181 2.426 1.00 95.38 86 ILE A O 1
ATOM 689 N N . ARG A 1 87 ? 5.252 -15.918 0.999 1.00 94.38 87 ARG A N 1
ATOM 690 C CA . ARG A 1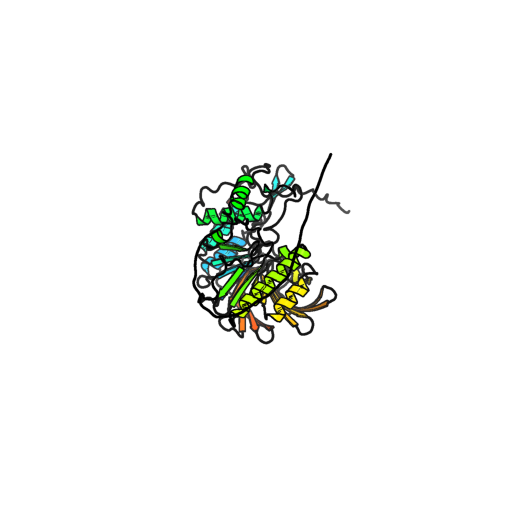 87 ? 4.981 -17.126 0.197 1.00 94.38 87 ARG A CA 1
ATOM 691 C C . ARG A 1 87 ? 4.967 -18.382 1.067 1.00 94.38 87 ARG A C 1
ATOM 693 O O . ARG A 1 87 ? 4.081 -19.228 0.924 1.00 94.38 87 ARG A O 1
ATOM 700 N N . ASP A 1 88 ? 5.961 -18.509 1.939 1.00 91.94 88 ASP A N 1
ATOM 701 C CA . ASP A 1 88 ? 6.236 -19.765 2.627 1.00 91.94 88 ASP A CA 1
ATOM 702 C C . ASP A 1 88 ? 5.423 -19.936 3.917 1.00 91.94 88 ASP A C 1
ATOM 704 O O . ASP A 1 88 ? 5.078 -21.075 4.253 1.00 91.94 88 ASP A O 1
ATOM 708 N N . ASN A 1 89 ? 5.053 -18.834 4.583 1.00 92.75 89 ASN A N 1
ATOM 709 C CA . ASN A 1 89 ? 4.373 -18.848 5.884 1.00 92.75 89 ASN A CA 1
ATOM 710 C C . ASN A 1 89 ? 2.881 -18.466 5.824 1.00 92.75 89 ASN A C 1
ATOM 712 O O . ASN A 1 89 ? 2.085 -19.068 6.535 1.00 92.75 89 ASN A O 1
ATOM 716 N N . GLU A 1 90 ? 2.460 -17.538 4.957 1.00 94.31 90 GLU A N 1
ATOM 717 C CA . GLU A 1 90 ? 1.084 -16.997 4.940 1.00 94.31 90 GLU A CA 1
ATOM 718 C C . GLU A 1 90 ? 0.231 -17.647 3.830 1.00 94.31 90 GLU A C 1
ATOM 720 O O . GLU A 1 90 ? -0.342 -16.977 2.968 1.00 94.31 90 GLU A O 1
ATOM 725 N N . LYS A 1 91 ? 0.218 -18.984 3.759 1.00 92.81 91 LYS A N 1
ATOM 726 C CA . LYS A 1 91 ? -0.356 -19.751 2.628 1.00 92.81 91 LYS A CA 1
ATOM 727 C C . LYS A 1 91 ? -1.888 -19.741 2.568 1.00 92.81 91 LYS A C 1
ATOM 729 O O . LYS A 1 91 ? -2.461 -19.901 1.483 1.00 92.81 91 LYS A O 1
ATOM 734 N N . ASP A 1 92 ? -2.547 -19.577 3.706 1.00 92.81 92 ASP A N 1
ATOM 735 C CA . ASP A 1 92 ? -4.001 -19.506 3.869 1.00 92.81 92 ASP A CA 1
ATOM 736 C C . ASP A 1 92 ? -4.565 -18.146 3.424 1.00 92.81 92 ASP A C 1
ATOM 738 O O . ASP A 1 92 ? -5.606 -18.103 2.764 1.00 92.81 92 ASP A O 1
ATOM 742 N N . ILE A 1 93 ? -3.844 -17.049 3.677 1.00 94.81 93 ILE A N 1
ATOM 743 C CA . ILE A 1 93 ? -4.277 -15.700 3.295 1.00 94.81 93 ILE A CA 1
ATOM 744 C C . ILE A 1 93 ? -4.137 -15.492 1.780 1.00 94.81 93 ILE A C 1
ATOM 746 O O . ILE A 1 93 ? -3.031 -15.464 1.232 1.00 94.81 93 ILE A O 1
ATOM 750 N N . LYS A 1 94 ? -5.266 -15.333 1.077 1.00 92.12 94 LYS A N 1
ATOM 751 C CA . LYS A 1 94 ? -5.299 -15.222 -0.396 1.00 92.12 94 LYS A CA 1
ATOM 752 C C . LYS A 1 94 ? -5.218 -13.805 -0.945 1.00 92.12 94 LYS A C 1
ATOM 754 O O . LYS A 1 94 ? -4.870 -13.654 -2.110 1.00 92.12 94 LYS A O 1
ATOM 759 N N . GLN A 1 95 ? -5.510 -12.792 -0.134 1.00 93.56 95 GLN A N 1
ATOM 760 C CA . GLN A 1 95 ? -5.497 -11.398 -0.570 1.00 93.56 95 GLN A CA 1
ATOM 761 C C . GLN A 1 95 ? -4.256 -10.664 -0.076 1.00 93.56 95 GLN A C 1
ATOM 763 O O . GLN A 1 95 ? -3.920 -10.724 1.110 1.00 93.56 95 GLN A O 1
ATOM 768 N N . LEU A 1 96 ? -3.614 -9.944 -0.991 1.00 96.94 96 LEU A N 1
ATOM 769 C CA . LEU A 1 96 ? -2.476 -9.078 -0.728 1.00 96.94 96 LEU A CA 1
ATOM 770 C C . LEU A 1 96 ? -2.767 -7.676 -1.272 1.00 96.94 96 LEU A C 1
ATOM 772 O O . LEU A 1 96 ? -3.128 -7.521 -2.435 1.00 96.94 96 LEU A O 1
ATOM 776 N N . TYR A 1 97 ? -2.579 -6.657 -0.444 1.00 98.19 97 TYR A N 1
ATOM 777 C CA . TYR A 1 97 ? -2.761 -5.255 -0.801 1.00 98.19 97 TYR A CA 1
ATOM 778 C C . TYR A 1 97 ? -1.424 -4.512 -0.676 1.00 98.19 97 TYR A C 1
ATOM 780 O O . TYR A 1 97 ? -0.745 -4.624 0.346 1.00 98.19 97 TYR A O 1
ATOM 788 N N . ILE A 1 98 ? -1.040 -3.778 -1.722 1.00 98.44 98 ILE A N 1
ATOM 789 C CA . ILE A 1 98 ? 0.229 -3.050 -1.816 1.00 98.44 98 ILE A CA 1
ATOM 790 C C . ILE A 1 98 ? -0.037 -1.548 -1.988 1.00 98.44 98 ILE A C 1
ATOM 792 O O . ILE A 1 98 ? -0.608 -1.114 -2.990 1.00 98.44 98 ILE A O 1
ATOM 796 N N . ALA A 1 99 ? 0.402 -0.743 -1.022 1.00 97.69 99 ALA A N 1
ATOM 797 C CA . ALA A 1 99 ? 0.273 0.713 -1.012 1.00 97.69 99 ALA A CA 1
ATOM 798 C C . ALA A 1 99 ? 1.452 1.415 -1.712 1.00 97.69 99 ALA A C 1
ATOM 800 O O . ALA A 1 99 ? 2.251 2.087 -1.064 1.00 97.69 99 ALA A O 1
ATOM 801 N N . GLY A 1 100 ? 1.544 1.308 -3.038 1.00 95.62 100 GLY A N 1
ATOM 802 C CA . GLY A 1 100 ? 2.432 2.158 -3.840 1.00 95.62 100 GLY A CA 1
ATOM 803 C C . GLY A 1 100 ? 3.933 1.904 -3.719 1.00 95.62 100 GLY A C 1
ATOM 804 O O . GLY A 1 100 ? 4.404 1.069 -2.941 1.00 95.62 100 GLY A O 1
ATOM 805 N N . ASP A 1 101 ? 4.652 2.663 -4.545 1.00 96.06 101 ASP A N 1
ATOM 806 C CA . ASP A 1 101 ? 6.081 2.557 -4.826 1.00 96.06 101 ASP A CA 1
ATOM 807 C C . ASP A 1 101 ? 6.489 1.133 -5.220 1.00 96.06 101 ASP A C 1
ATOM 809 O O . ASP A 1 101 ? 7.126 0.358 -4.493 1.00 96.06 101 ASP A O 1
ATOM 813 N N . ASN A 1 102 ? 6.064 0.796 -6.433 1.00 94.94 102 ASN A N 1
ATOM 814 C CA . ASN A 1 102 ? 6.204 -0.512 -7.051 1.00 94.94 102 ASN A CA 1
ATOM 815 C C . ASN A 1 102 ? 7.424 -0.606 -7.972 1.00 94.94 102 ASN A C 1
ATOM 817 O O . ASN A 1 102 ? 7.744 -1.700 -8.444 1.00 94.94 102 ASN A O 1
ATOM 821 N N . TRP A 1 103 ? 8.123 0.507 -8.212 1.00 91.94 103 TRP A N 1
ATOM 822 C CA . TRP A 1 103 ? 9.401 0.536 -8.916 1.00 91.94 103 TRP A CA 1
ATOM 823 C C . TRP A 1 103 ? 10.243 1.749 -8.504 1.00 91.94 103 TRP A C 1
ATOM 825 O O . TRP A 1 103 ? 9.803 2.887 -8.637 1.00 91.94 103 TRP A O 1
ATOM 835 N N . TYR A 1 104 ? 11.467 1.519 -8.025 1.00 89.25 104 TYR A N 1
ATOM 836 C CA . TYR A 1 104 ? 12.349 2.586 -7.543 1.00 89.25 104 TYR A CA 1
ATOM 837 C C . TYR A 1 10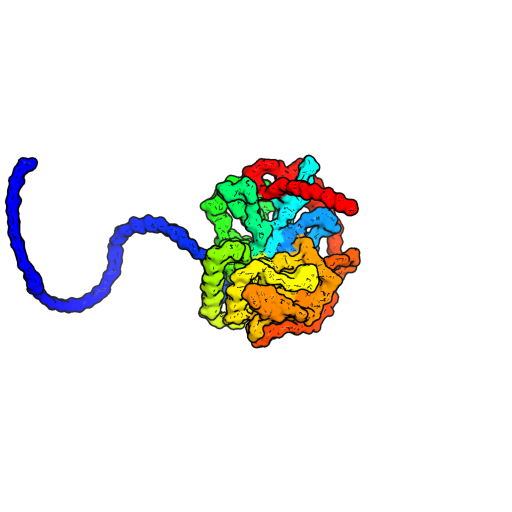4 ? 13.427 2.992 -8.553 1.00 89.25 104 TYR A C 1
ATOM 839 O O . TYR A 1 104 ? 14.017 2.164 -9.253 1.00 89.25 104 TYR A O 1
ATOM 847 N N . GLN A 1 105 ? 13.749 4.287 -8.549 1.00 83.25 105 GLN A N 1
ATOM 848 C CA . GLN A 1 105 ? 14.953 4.808 -9.191 1.00 83.25 105 GLN A CA 1
ATOM 849 C C . GLN A 1 105 ? 16.199 4.374 -8.414 1.00 83.25 105 GLN A C 1
ATOM 851 O O . GLN A 1 105 ? 16.275 4.512 -7.195 1.00 83.25 105 GLN A O 1
ATOM 856 N N . ASN A 1 106 ? 17.203 3.919 -9.146 1.00 77.88 106 ASN A N 1
ATOM 857 C CA . ASN A 1 106 ? 18.514 3.537 -8.651 1.00 77.88 106 ASN A CA 1
ATOM 858 C C . ASN A 1 106 ? 19.536 4.608 -9.047 1.00 77.88 106 ASN A C 1
ATOM 860 O O . ASN A 1 106 ? 19.362 5.283 -10.061 1.00 77.88 106 ASN A O 1
ATOM 864 N N . THR A 1 107 ? 20.607 4.770 -8.267 1.00 76.56 107 THR A N 1
ATOM 865 C CA . THR A 1 10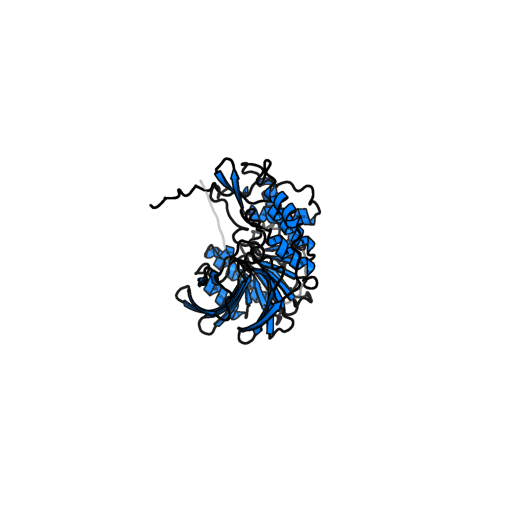7 ? 21.738 5.628 -8.662 1.00 76.56 107 THR A CA 1
ATOM 866 C C . THR A 1 107 ? 22.854 4.762 -9.226 1.00 76.56 107 THR A C 1
ATOM 868 O O . THR A 1 107 ? 23.366 3.898 -8.517 1.00 76.56 107 THR A O 1
ATOM 871 N N . MET A 1 108 ? 23.247 5.008 -10.476 1.00 71.12 108 MET A N 1
ATOM 872 C CA . MET A 1 108 ? 24.367 4.324 -11.128 1.00 71.12 108 MET A CA 1
ATOM 873 C C . MET A 1 108 ? 25.425 5.322 -11.593 1.00 71.12 108 MET A C 1
ATOM 875 O O . MET A 1 108 ? 25.096 6.381 -12.129 1.00 71.12 108 MET A O 1
ATOM 879 N N . GLU A 1 109 ? 26.693 4.957 -11.420 1.00 70.25 109 GLU A N 1
ATOM 880 C CA . GLU A 1 109 ? 27.828 5.700 -11.959 1.00 70.25 109 GLU A CA 1
ATOM 881 C C . GLU A 1 109 ? 28.130 5.220 -13.385 1.00 70.25 109 GLU A C 1
ATOM 883 O O . GLU A 1 109 ? 28.371 4.036 -13.620 1.00 70.25 109 GLU A O 1
ATOM 888 N N . VAL A 1 110 ? 28.132 6.145 -14.345 1.00 65.75 110 VAL A N 1
ATOM 889 C CA . VAL A 1 110 ? 28.516 5.902 -15.740 1.00 65.75 110 VAL A CA 1
ATOM 890 C C . VAL A 1 110 ? 29.534 6.967 -16.129 1.00 65.75 110 VAL A C 1
ATOM 892 O O . VAL A 1 110 ? 29.238 8.158 -16.092 1.00 65.75 110 VAL A O 1
ATOM 895 N N . ASN A 1 111 ? 30.748 6.551 -16.499 1.00 68.50 111 ASN A N 1
ATOM 896 C CA . ASN A 1 111 ? 31.857 7.442 -16.872 1.00 68.50 111 ASN A CA 1
ATOM 897 C C . ASN A 1 111 ? 32.142 8.558 -15.838 1.00 68.50 111 ASN A C 1
ATOM 899 O O . ASN A 1 111 ? 32.369 9.705 -16.220 1.00 68.50 111 ASN A O 1
ATOM 903 N N . ARG A 1 112 ? 32.151 8.222 -14.537 1.00 73.06 112 ARG A N 1
ATOM 904 C CA . ARG A 1 112 ? 32.326 9.154 -13.397 1.00 73.06 112 ARG A CA 1
ATOM 905 C C . ARG A 1 112 ? 31.186 10.158 -13.178 1.00 73.06 112 ARG A C 1
ATOM 907 O O . ARG A 1 112 ? 31.344 11.120 -12.428 1.00 73.06 112 ARG A O 1
ATOM 914 N N . GLU A 1 113 ? 30.026 9.936 -13.793 1.00 68.19 113 GLU A N 1
ATOM 915 C CA . GLU A 1 113 ? 28.820 10.737 -13.580 1.00 68.19 113 GLU A CA 1
ATOM 916 C C . GLU A 1 113 ? 27.696 9.874 -13.000 1.00 68.19 113 GLU A C 1
ATOM 918 O O . GLU A 1 113 ? 27.474 8.751 -13.445 1.00 68.19 113 GLU A O 1
ATOM 923 N N . ASN A 1 114 ? 26.973 10.396 -12.007 1.00 73.38 114 ASN A N 1
ATOM 924 C CA . ASN A 1 114 ? 25.860 9.682 -11.385 1.00 73.38 114 ASN A CA 1
ATOM 925 C C . ASN A 1 114 ? 24.534 9.986 -12.101 1.00 73.38 114 ASN A C 1
ATOM 927 O O . ASN A 1 114 ? 24.157 11.151 -12.275 1.00 73.38 114 ASN A O 1
ATOM 931 N N . PHE A 1 115 ? 23.798 8.933 -12.450 1.00 71.38 115 PHE A N 1
ATOM 932 C CA . PHE A 1 115 ? 22.491 8.985 -13.107 1.00 71.38 115 PHE A CA 1
ATOM 933 C C . PHE A 1 115 ? 21.426 8.294 -12.260 1.00 71.38 115 PHE A C 1
ATOM 935 O O . PHE A 1 115 ? 21.713 7.302 -11.588 1.00 71.38 115 PHE A O 1
ATOM 942 N N . LYS A 1 116 ? 20.189 8.800 -12.320 1.00 76.19 116 LYS A N 1
ATOM 943 C CA . LYS A 1 116 ? 19.005 8.116 -11.789 1.00 76.19 116 LYS A CA 1
ATOM 944 C C . LYS A 1 116 ? 18.386 7.266 -12.898 1.00 76.19 116 LYS A C 1
ATOM 946 O O . LYS A 1 116 ? 18.100 7.769 -13.983 1.00 76.19 116 LYS A O 1
ATOM 951 N N . VAL A 1 117 ? 18.216 5.975 -12.634 1.00 74.25 117 VAL A N 1
ATOM 952 C CA . VAL A 1 117 ? 17.783 4.981 -13.626 1.00 74.25 117 VAL A CA 1
ATOM 953 C C . VAL A 1 117 ? 16.745 4.030 -13.037 1.00 74.25 117 VAL A C 1
ATOM 955 O O . VAL A 1 117 ? 16.854 3.625 -11.882 1.00 74.25 117 VAL A O 1
ATOM 958 N N . TYR A 1 118 ? 15.736 3.662 -13.820 1.00 79.12 118 TYR A N 1
ATOM 959 C CA . TYR A 1 118 ? 14.711 2.698 -13.422 1.00 79.12 118 TYR A CA 1
ATOM 960 C C . TYR A 1 118 ? 15.049 1.329 -14.033 1.00 79.12 118 TYR A C 1
ATOM 962 O O . TYR A 1 118 ? 15.066 1.175 -15.252 1.00 79.12 118 TYR A O 1
ATOM 970 N N . LEU A 1 119 ? 15.377 0.348 -13.184 1.00 79.25 119 LEU A N 1
ATOM 971 C CA . LEU A 1 119 ? 15.940 -0.941 -13.609 1.00 79.25 119 LEU A CA 1
ATOM 972 C C . LEU A 1 119 ? 14.840 -1.967 -13.892 1.00 79.25 119 LEU A C 1
ATOM 974 O O . LEU A 1 119 ? 14.153 -2.405 -12.967 1.00 79.25 119 LEU A O 1
ATOM 978 N N . THR A 1 120 ? 14.673 -2.386 -15.145 1.00 80.88 120 THR A N 1
ATOM 979 C CA . THR A 1 120 ? 13.594 -3.315 -15.535 1.00 80.88 120 THR A CA 1
ATOM 980 C C . THR A 1 120 ? 13.746 -4.695 -14.891 1.00 80.88 120 THR A C 1
ATOM 982 O O . THR A 1 120 ? 12.748 -5.270 -14.468 1.00 80.88 120 THR A O 1
ATOM 985 N N . ASP A 1 121 ? 14.970 -5.186 -14.679 1.00 79.88 121 ASP A N 1
ATOM 986 C CA . ASP A 1 121 ? 15.224 -6.449 -13.963 1.00 79.88 121 ASP A CA 1
ATOM 987 C C . ASP A 1 121 ? 14.735 -6.424 -12.502 1.00 79.88 121 ASP A C 1
ATOM 989 O O . ASP A 1 121 ? 14.243 -7.433 -11.987 1.00 79.88 121 ASP A O 1
ATOM 993 N N . VAL A 1 122 ? 14.800 -5.268 -11.825 1.00 85.12 122 VAL A N 1
ATOM 994 C CA . VAL A 1 122 ? 14.216 -5.097 -10.481 1.00 85.12 122 VAL A CA 1
ATOM 995 C C . VAL A 1 122 ? 12.702 -5.291 -10.558 1.00 85.12 122 VAL A C 1
ATOM 997 O O . VAL A 1 122 ? 12.138 -6.071 -9.791 1.00 85.12 122 VAL A O 1
ATOM 1000 N N . LEU A 1 123 ? 12.060 -4.647 -11.533 1.00 86.69 123 LEU A N 1
ATOM 1001 C CA . LEU A 1 123 ? 10.618 -4.719 -11.748 1.00 86.69 123 LEU A CA 1
ATOM 1002 C C . LEU A 1 123 ? 10.144 -6.144 -12.069 1.00 86.69 123 LEU A C 1
ATOM 1004 O O . LEU A 1 123 ? 9.271 -6.679 -11.382 1.00 86.69 123 LEU A O 1
ATOM 1008 N N . ILE A 1 124 ? 10.787 -6.774 -13.054 1.00 86.25 124 ILE A N 1
ATOM 1009 C CA . ILE A 1 124 ? 10.534 -8.144 -13.512 1.00 86.25 124 ILE A CA 1
ATOM 1010 C C . ILE A 1 124 ? 10.668 -9.143 -12.357 1.00 86.25 124 ILE A C 1
ATOM 1012 O O . ILE A 1 124 ? 9.753 -9.931 -12.112 1.00 86.25 124 ILE A O 1
ATOM 1016 N N . THR A 1 125 ? 11.787 -9.112 -11.622 1.00 87.25 125 THR A N 1
ATOM 1017 C CA . THR A 1 125 ? 12.037 -10.072 -10.530 1.00 87.25 125 THR A CA 1
ATOM 1018 C C . THR A 1 125 ? 11.063 -9.898 -9.366 1.00 87.25 125 THR A C 1
ATOM 1020 O O . THR A 1 125 ? 10.624 -10.894 -8.787 1.00 87.25 125 THR A O 1
ATOM 1023 N N . GLY A 1 126 ? 10.668 -8.657 -9.059 1.00 91.44 126 GLY A N 1
ATOM 1024 C CA . GLY A 1 126 ? 9.648 -8.363 -8.056 1.00 91.44 126 GLY A CA 1
ATOM 1025 C C . GLY A 1 126 ? 8.283 -8.938 -8.438 1.00 91.44 126 GLY A C 1
ATOM 1026 O O . GLY A 1 126 ? 7.692 -9.699 -7.670 1.00 91.44 126 GLY A O 1
ATOM 1027 N N . TYR A 1 127 ? 7.789 -8.637 -9.642 1.00 92.06 127 TYR A N 1
ATOM 1028 C CA . TYR A 1 127 ? 6.491 -9.139 -10.110 1.00 92.06 127 TYR A CA 1
ATOM 1029 C C . TYR A 1 127 ? 6.462 -10.659 -10.314 1.00 92.06 127 TYR A C 1
ATOM 1031 O O . TYR A 1 127 ? 5.452 -11.291 -10.003 1.00 92.06 127 TYR A O 1
ATOM 1039 N N . ALA A 1 128 ? 7.564 -11.277 -10.749 1.00 90.31 128 ALA A N 1
ATOM 1040 C CA . ALA A 1 128 ? 7.668 -12.735 -10.814 1.00 90.31 128 ALA A CA 1
ATOM 1041 C C . ALA A 1 128 ? 7.474 -13.384 -9.426 1.00 90.31 128 ALA A C 1
ATOM 1043 O O . ALA A 1 128 ? 6.764 -14.386 -9.308 1.00 90.31 128 ALA A O 1
ATOM 1044 N N . LYS A 1 129 ? 8.022 -12.779 -8.359 1.00 92.06 129 LYS A N 1
ATOM 1045 C CA . LYS A 1 129 ? 7.771 -13.209 -6.971 1.00 92.06 129 LYS A CA 1
ATOM 1046 C C . LYS A 1 129 ? 6.317 -12.987 -6.538 1.00 92.06 129 LYS A C 1
ATOM 1048 O O . LYS A 1 129 ? 5.766 -13.868 -5.880 1.00 92.06 129 LYS A O 1
ATOM 1053 N N . LEU A 1 130 ? 5.666 -11.890 -6.948 1.00 93.62 130 LEU A N 1
ATOM 1054 C CA . LEU A 1 130 ? 4.228 -11.688 -6.694 1.00 93.62 130 LEU A CA 1
ATOM 1055 C C . LEU A 1 130 ? 3.375 -12.806 -7.311 1.00 93.62 130 LEU A C 1
ATOM 1057 O O . LEU A 1 130 ? 2.570 -13.417 -6.607 1.00 93.62 130 LEU A O 1
ATOM 1061 N N . TYR A 1 131 ? 3.593 -13.136 -8.588 1.00 90.56 131 TYR A N 1
ATOM 1062 C CA . TYR A 1 131 ? 2.882 -14.234 -9.252 1.00 90.56 131 TYR A CA 1
ATOM 1063 C C . TYR A 1 131 ? 3.165 -15.597 -8.596 1.00 90.56 131 TYR A C 1
ATOM 1065 O O . TYR A 1 131 ? 2.243 -16.393 -8.394 1.00 90.56 131 TYR A O 1
ATOM 1073 N N . ALA A 1 132 ? 4.411 -15.855 -8.185 1.00 90.31 132 ALA A N 1
ATOM 1074 C CA . ALA A 1 132 ? 4.795 -17.095 -7.509 1.00 90.31 132 ALA A CA 1
ATOM 1075 C C . ALA A 1 132 ? 4.097 -17.312 -6.148 1.00 90.31 132 ALA A C 1
ATOM 1077 O O . ALA A 1 132 ? 3.957 -18.460 -5.720 1.00 90.31 132 ALA A O 1
ATOM 1078 N N . MET A 1 133 ? 3.614 -16.253 -5.482 1.00 90.31 133 MET A N 1
ATOM 1079 C CA . MET A 1 133 ? 2.854 -16.370 -4.228 1.00 90.31 133 MET A CA 1
ATOM 1080 C C . MET A 1 133 ? 1.448 -16.967 -4.393 1.00 90.31 133 MET A C 1
ATOM 1082 O O . MET A 1 133 ? 0.873 -17.401 -3.393 1.00 90.31 133 MET A O 1
ATOM 1086 N N . LYS A 1 134 ? 0.885 -16.996 -5.613 1.00 90.12 134 LYS A N 1
ATOM 1087 C CA . LYS A 1 134 ? -0.484 -17.482 -5.893 1.00 90.12 134 LYS A CA 1
ATOM 1088 C C . LYS A 1 134 ? -1.546 -16.811 -4.997 1.00 90.12 134 LYS A C 1
ATOM 1090 O O . LYS A 1 134 ? -2.364 -17.480 -4.362 1.00 90.12 134 LYS A O 1
ATOM 1095 N N . LYS A 1 135 ? -1.489 -15.477 -4.932 1.00 91.06 135 LYS A N 1
ATOM 1096 C CA . LYS A 1 135 ? -2.427 -14.588 -4.226 1.00 91.06 135 LYS A CA 1
ATOM 1097 C C . LYS A 1 135 ? -3.095 -13.646 -5.225 1.00 91.06 135 LYS A C 1
ATOM 1099 O O . LYS A 1 135 ? -2.500 -13.355 -6.260 1.00 91.06 135 LYS A O 1
ATOM 1104 N N . ASP A 1 136 ? -4.268 -13.124 -4.880 1.00 90.06 136 ASP A N 1
ATOM 1105 C CA . ASP A 1 136 ? -4.812 -11.948 -5.558 1.00 90.06 136 ASP A CA 1
ATOM 1106 C C . ASP A 1 136 ? -4.108 -10.702 -5.006 1.00 90.06 136 ASP A C 1
ATOM 1108 O O . ASP A 1 136 ? -4.194 -10.432 -3.801 1.00 90.06 136 ASP A O 1
ATOM 1112 N N . VAL A 1 137 ? -3.406 -9.956 -5.862 1.00 93.06 137 VAL A N 1
ATOM 1113 C CA . VAL A 1 137 ? -2.574 -8.815 -5.449 1.00 93.06 137 VAL A CA 1
ATOM 1114 C C . VAL A 1 137 ? -3.132 -7.497 -5.974 1.00 93.06 137 VAL A C 1
ATOM 1116 O O . VAL A 1 137 ? -3.185 -7.284 -7.182 1.00 93.06 137 VAL A O 1
ATOM 1119 N N . TYR A 1 138 ? -3.498 -6.580 -5.084 1.00 93.19 138 TYR A N 1
ATOM 1120 C CA . TYR A 1 138 ? -4.103 -5.292 -5.427 1.00 93.19 138 TYR A CA 1
ATOM 1121 C C . TYR A 1 138 ? -3.157 -4.143 -5.079 1.00 93.19 138 TYR A C 1
ATOM 1123 O O . TYR A 1 138 ? -2.749 -3.999 -3.931 1.00 93.19 138 TYR A O 1
ATOM 1131 N N . ILE A 1 139 ? -2.814 -3.321 -6.064 1.00 93.94 139 ILE A N 1
ATOM 1132 C CA . ILE A 1 139 ? -1.704 -2.370 -6.010 1.00 93.94 139 ILE A CA 1
ATOM 1133 C C . ILE A 1 139 ? -2.225 -0.943 -6.221 1.00 93.94 139 ILE A C 1
ATOM 1135 O O . ILE A 1 139 ? -2.726 -0.616 -7.296 1.00 93.94 139 ILE A O 1
ATOM 1139 N N . ALA A 1 140 ? -2.084 -0.075 -5.218 1.00 94.81 140 ALA A N 1
ATOM 1140 C CA . ALA A 1 140 ? -2.134 1.374 -5.427 1.00 94.81 140 ALA A CA 1
ATOM 1141 C C . ALA A 1 140 ? -0.803 1.860 -6.021 1.00 94.81 140 ALA A C 1
ATOM 1143 O O . ALA A 1 140 ? 0.230 1.220 -5.820 1.00 94.81 140 ALA A O 1
ATOM 1144 N N . VAL A 1 141 ? -0.811 3.005 -6.703 1.00 93.31 141 VAL A N 1
ATOM 1145 C CA . VAL A 1 141 ? 0.416 3.688 -7.148 1.00 93.31 141 VAL A CA 1
ATOM 1146 C C . VAL A 1 141 ? 0.928 4.679 -6.098 1.00 93.31 141 VAL A C 1
ATOM 1148 O O . VAL A 1 141 ? 0.138 5.325 -5.404 1.00 93.31 141 VAL A O 1
ATOM 1151 N N . GLY A 1 142 ? 2.253 4.782 -5.987 1.00 94.25 142 GLY A N 1
ATOM 1152 C CA . GLY A 1 142 ? 2.971 5.767 -5.173 1.00 94.25 142 GLY A CA 1
ATOM 1153 C C . GLY A 1 142 ? 3.663 6.836 -6.014 1.00 94.25 142 GLY A C 1
ATOM 1154 O O . GLY A 1 142 ? 3.504 6.881 -7.237 1.00 94.25 142 GLY A O 1
ATOM 1155 N N . ASN A 1 143 ? 4.420 7.733 -5.383 1.00 91.75 143 ASN A N 1
ATOM 1156 C CA . ASN A 1 143 ? 5.066 8.840 -6.101 1.00 91.75 143 ASN A CA 1
ATOM 1157 C C . ASN A 1 143 ? 6.235 8.396 -6.990 1.00 91.75 143 ASN A C 1
ATOM 1159 O O . ASN A 1 143 ? 6.539 9.096 -7.955 1.00 91.75 143 ASN A O 1
ATOM 1163 N N . HIS A 1 144 ? 6.872 7.252 -6.723 1.00 90.94 144 HIS A N 1
ATOM 1164 C CA . HIS A 1 144 ? 7.873 6.698 -7.641 1.00 90.94 144 HIS A CA 1
ATOM 1165 C C . HIS A 1 144 ? 7.247 6.090 -8.910 1.00 90.94 144 HIS A C 1
ATOM 1167 O O . HIS A 1 144 ? 7.867 6.088 -9.976 1.00 90.94 144 HIS A O 1
ATOM 1173 N N . ASP A 1 145 ? 5.994 5.635 -8.832 1.00 90.81 145 ASP A N 1
ATOM 1174 C CA . ASP A 1 145 ? 5.289 5.016 -9.960 1.00 90.81 145 ASP A CA 1
ATOM 1175 C C . ASP A 1 145 ? 4.837 6.039 -11.019 1.00 90.81 145 ASP A C 1
ATOM 1177 O O . ASP A 1 145 ? 4.721 5.697 -12.193 1.00 90.81 145 ASP A O 1
ATOM 1181 N N . GLU A 1 146 ? 4.625 7.299 -10.622 1.00 86.94 146 GLU A N 1
ATOM 1182 C CA . GLU A 1 146 ? 4.195 8.408 -11.493 1.00 86.94 146 GLU A CA 1
ATOM 1183 C C . GLU A 1 146 ? 5.254 9.529 -11.627 1.00 86.94 146 GLU A C 1
ATOM 1185 O O . GLU A 1 146 ? 4.929 10.649 -12.035 1.00 86.94 146 GLU A O 1
ATOM 1190 N N . ASP A 1 147 ? 6.522 9.252 -11.288 1.00 81.88 147 ASP A N 1
ATOM 1191 C CA . ASP A 1 147 ? 7.631 10.208 -11.434 1.00 81.88 147 ASP A CA 1
ATOM 1192 C C . ASP A 1 147 ? 7.798 10.645 -12.903 1.00 81.88 147 ASP A C 1
ATOM 1194 O O . ASP A 1 147 ? 7.704 9.845 -13.836 1.00 81.88 147 ASP A O 1
ATOM 1198 N N . LYS A 1 148 ? 8.038 11.943 -13.114 1.00 74.69 148 LYS A N 1
ATOM 1199 C CA . LYS A 1 148 ? 8.051 12.579 -14.443 1.00 74.69 148 LYS A CA 1
ATOM 1200 C C . LYS A 1 148 ? 9.446 13.048 -14.812 1.00 74.69 148 LYS A C 1
ATOM 1202 O O . LYS A 1 148 ? 10.138 13.622 -13.973 1.00 74.69 148 LYS A O 1
ATOM 1207 N N . ASP A 1 149 ? 9.840 12.895 -16.071 1.00 67.75 149 ASP A N 1
ATOM 1208 C CA . ASP A 1 149 ? 11.071 13.512 -16.564 1.00 67.75 149 ASP A CA 1
ATOM 1209 C C . ASP A 1 149 ? 10.904 15.041 -16.625 1.00 67.75 149 ASP A C 1
ATOM 1211 O O . ASP A 1 149 ? 10.085 15.574 -17.373 1.00 67.75 149 ASP A O 1
ATOM 1215 N N . ASP A 1 150 ? 11.667 15.761 -15.802 1.00 62.31 150 ASP A N 1
ATOM 1216 C CA . ASP A 1 150 ? 11.588 17.221 -15.719 1.00 62.31 150 ASP A CA 1
ATOM 1217 C C . ASP A 1 150 ? 12.279 17.933 -16.894 1.00 62.31 150 ASP A C 1
ATOM 1219 O O . ASP A 1 150 ? 12.050 19.128 -17.080 1.00 62.31 150 ASP A O 1
ATOM 1223 N N . GLU A 1 151 ? 13.119 17.230 -17.664 1.00 61.44 151 GLU A N 1
ATOM 1224 C CA . GLU A 1 151 ? 13.880 17.797 -18.789 1.00 61.44 151 GLU A CA 1
ATOM 1225 C C . GLU A 1 151 ? 13.087 17.836 -20.110 1.00 61.44 151 GLU A C 1
ATOM 1227 O O . GLU A 1 151 ? 13.553 18.446 -21.069 1.00 61.44 151 GLU A O 1
ATOM 1232 N N . ASP A 1 152 ? 11.920 17.182 -20.184 1.00 62.25 152 ASP A N 1
ATOM 1233 C CA . ASP A 1 152 ? 11.230 16.889 -21.453 1.00 62.25 152 ASP A CA 1
ATOM 1234 C C . ASP A 1 152 ? 9.700 16.768 -21.267 1.00 62.25 152 ASP A C 1
ATOM 1236 O O . ASP A 1 152 ? 9.072 15.774 -21.634 1.00 62.25 152 ASP A O 1
ATOM 1240 N N . LYS A 1 153 ? 9.100 17.769 -20.604 1.00 58.97 153 LYS A N 1
ATOM 1241 C CA . LYS A 1 153 ? 7.720 17.720 -20.069 1.00 58.97 153 LYS A CA 1
ATOM 1242 C C . LYS A 1 153 ? 6.617 17.583 -21.121 1.00 58.97 153 LYS A C 1
ATOM 1244 O O . LYS A 1 153 ? 5.554 17.056 -20.800 1.00 58.97 153 LYS A O 1
ATOM 1249 N N . ASP A 1 154 ? 6.880 18.027 -22.346 1.00 61.22 154 ASP A N 1
ATOM 1250 C CA . ASP A 1 154 ? 5.918 18.016 -23.455 1.00 61.22 154 ASP A CA 1
ATOM 1251 C C . ASP A 1 154 ? 6.038 16.758 -24.339 1.00 61.22 154 ASP A C 1
ATOM 1253 O O . ASP A 1 154 ? 5.259 16.565 -25.275 1.00 61.22 154 ASP A O 1
ATOM 1257 N N . ASN A 1 155 ? 6.988 15.865 -24.041 1.00 72.12 155 ASN A N 1
ATOM 1258 C CA . ASN A 1 155 ? 7.177 14.628 -24.787 1.00 72.12 155 ASN A CA 1
ATOM 1259 C C . ASN A 1 155 ? 6.099 13.595 -24.428 1.00 72.12 155 ASN A C 1
ATOM 1261 O O . ASN A 1 155 ? 6.165 12.908 -23.404 1.00 72.12 155 ASN A O 1
ATOM 1265 N N . ILE A 1 156 ? 5.117 13.451 -25.320 1.00 76.00 156 ILE A N 1
ATOM 1266 C CA . ILE A 1 156 ? 3.981 12.534 -25.165 1.00 76.00 156 ILE A CA 1
ATOM 1267 C C . ILE A 1 156 ? 4.397 11.073 -24.922 1.00 76.00 156 ILE A C 1
ATOM 1269 O O . ILE A 1 156 ? 3.690 10.365 -24.210 1.00 76.00 156 ILE A O 1
ATOM 1273 N N . LEU A 1 157 ? 5.556 10.636 -25.432 1.00 75.19 157 LEU A N 1
ATOM 1274 C CA . LEU A 1 157 ? 6.066 9.269 -25.258 1.00 75.19 157 LEU A CA 1
ATOM 1275 C C . LEU A 1 157 ? 6.576 8.997 -23.833 1.00 75.19 157 LEU A C 1
ATOM 1277 O O . LEU A 1 157 ? 6.594 7.852 -23.387 1.00 75.19 157 LEU A O 1
ATOM 1281 N N . LYS A 1 158 ? 6.978 10.045 -23.104 1.00 74.25 158 LYS A N 1
ATOM 1282 C CA . LYS A 1 158 ? 7.420 9.954 -21.702 1.00 74.25 158 LYS A CA 1
ATOM 1283 C C . LYS A 1 158 ? 6.272 10.072 -20.703 1.00 74.25 158 LYS A C 1
ATOM 1285 O O . LYS A 1 158 ? 6.462 9.789 -19.517 1.00 74.25 158 LYS A O 1
ATOM 1290 N N . LYS A 1 159 ? 5.084 10.477 -21.158 1.00 78.44 159 LYS A N 1
ATOM 1291 C CA . LYS A 1 159 ? 3.899 10.559 -20.310 1.00 78.44 159 LYS A CA 1
ATOM 1292 C C . LYS A 1 159 ? 3.554 9.166 -19.771 1.00 78.44 159 LYS A C 1
ATOM 1294 O O . LYS A 1 159 ? 3.432 8.208 -20.526 1.00 78.44 159 LYS A O 1
ATOM 1299 N N . ASP A 1 160 ? 3.410 9.073 -18.451 1.00 80.88 160 ASP A N 1
ATOM 1300 C CA . ASP A 1 160 ? 3.047 7.850 -17.726 1.00 80.88 160 ASP A CA 1
ATOM 1301 C C . ASP A 1 160 ? 3.993 6.656 -18.018 1.00 80.88 160 ASP A C 1
ATOM 1303 O O . ASP A 1 160 ? 3.611 5.494 -17.888 1.00 80.88 160 ASP A O 1
ATOM 1307 N N . CYS A 1 161 ? 5.251 6.930 -18.401 1.00 83.06 161 CYS A N 1
ATOM 1308 C CA . CYS A 1 161 ? 6.230 5.924 -18.836 1.00 83.06 161 CYS A CA 1
ATOM 1309 C C . CYS A 1 161 ? 6.454 4.809 -17.802 1.00 83.06 161 CYS A C 1
ATOM 1311 O O . CYS A 1 161 ? 6.411 3.624 -18.150 1.00 83.06 161 CYS A O 1
ATOM 1313 N N . ASN A 1 162 ? 6.641 5.175 -16.527 1.00 86.44 162 ASN A N 1
ATOM 1314 C CA . ASN A 1 162 ? 6.815 4.216 -15.433 1.00 86.44 162 ASN A CA 1
ATOM 1315 C C . ASN A 1 162 ? 5.599 3.281 -15.328 1.00 86.44 162 ASN A C 1
ATOM 1317 O O . ASN A 1 162 ? 5.762 2.062 -15.351 1.00 86.44 162 ASN A O 1
ATOM 1321 N N . ILE A 1 163 ? 4.382 3.834 -15.315 1.00 87.88 163 ILE A N 1
ATOM 1322 C CA . ILE A 1 163 ? 3.125 3.072 -15.301 1.00 87.88 163 ILE A CA 1
ATOM 1323 C C . ILE A 1 163 ? 2.998 2.149 -16.516 1.00 87.88 163 ILE A C 1
ATOM 1325 O O . ILE A 1 163 ? 2.681 0.971 -16.361 1.00 87.88 163 ILE A O 1
ATOM 1329 N N . ASN A 1 164 ? 3.256 2.649 -17.725 1.00 87.38 164 ASN A N 1
ATOM 1330 C CA . ASN A 1 164 ? 3.146 1.852 -18.949 1.00 87.38 164 ASN A CA 1
ATOM 1331 C C . ASN A 1 164 ? 4.164 0.698 -18.963 1.00 87.38 164 ASN A C 1
ATOM 1333 O O . ASN A 1 164 ? 3.827 -0.417 -19.359 1.00 87.38 164 ASN A O 1
ATOM 1337 N N . THR A 1 165 ? 5.372 0.922 -18.438 1.00 88.25 165 THR A N 1
ATOM 1338 C CA . THR A 1 165 ? 6.396 -0.122 -18.261 1.00 88.25 165 THR A CA 1
ATOM 1339 C C . THR A 1 165 ? 5.968 -1.173 -17.230 1.00 88.25 165 THR A C 1
ATOM 1341 O O . THR A 1 165 ? 6.112 -2.373 -17.470 1.00 88.25 165 THR A O 1
ATOM 1344 N N . GLN A 1 166 ? 5.369 -0.750 -16.110 1.00 89.81 166 GLN A N 1
ATOM 1345 C CA . GLN A 1 166 ? 4.776 -1.653 -15.116 1.00 89.81 166 GLN A CA 1
ATOM 1346 C C . GLN A 1 166 ? 3.662 -2.515 -15.724 1.00 89.81 166 GLN A C 1
ATOM 1348 O O . GLN A 1 166 ? 3.704 -3.744 -15.626 1.00 89.81 166 GLN A O 1
ATOM 1353 N N . LYS A 1 167 ? 2.708 -1.894 -16.429 1.00 88.31 167 LYS A N 1
ATOM 1354 C CA . LYS A 1 167 ? 1.610 -2.591 -17.116 1.00 88.31 167 LYS A CA 1
ATOM 1355 C C . LYS A 1 167 ? 2.118 -3.564 -18.193 1.00 88.31 167 LYS A C 1
ATOM 1357 O O . LYS A 1 167 ? 1.573 -4.662 -18.308 1.00 88.31 167 LYS A O 1
ATOM 1362 N N . HIS A 1 168 ? 3.185 -3.217 -18.918 1.00 87.56 168 HIS A N 1
ATOM 1363 C CA . HIS A 1 168 ? 3.840 -4.107 -19.883 1.00 87.56 168 HIS A CA 1
ATOM 1364 C C . HIS A 1 168 ? 4.390 -5.382 -19.231 1.00 87.56 168 HIS A C 1
ATOM 1366 O O . HIS A 1 168 ? 4.006 -6.482 -19.626 1.00 87.56 168 HIS A O 1
ATOM 1372 N N . TYR A 1 169 ? 5.238 -5.267 -18.204 1.00 87.62 169 TYR A N 1
ATOM 1373 C CA . TYR A 1 169 ? 5.848 -6.453 -17.592 1.00 87.62 169 TYR A CA 1
ATOM 1374 C C . TYR A 1 169 ? 4.862 -7.298 -16.778 1.00 87.62 169 TYR A C 1
ATOM 1376 O O . TYR A 1 169 ? 5.013 -8.519 -16.739 1.00 87.62 169 TYR A O 1
ATOM 1384 N N . LEU A 1 170 ? 3.814 -6.699 -16.195 1.00 87.44 170 LEU A N 1
ATOM 1385 C CA . LEU A 1 170 ? 2.707 -7.467 -15.609 1.00 87.44 170 LEU A CA 1
ATOM 1386 C C . LEU A 1 170 ? 2.037 -8.379 -16.646 1.00 87.44 170 LEU A C 1
ATOM 1388 O O . LEU A 1 170 ? 1.732 -9.527 -16.319 1.00 87.44 170 LEU A O 1
ATOM 1392 N N . LYS A 1 171 ? 1.847 -7.887 -17.879 1.00 83.94 171 LYS A N 1
ATOM 1393 C CA . LYS A 1 171 ? 1.300 -8.650 -19.007 1.00 83.94 171 LYS A CA 1
ATOM 1394 C C . LYS A 1 171 ? 2.263 -9.740 -19.492 1.00 83.94 171 LYS A C 1
ATOM 1396 O O . LYS A 1 171 ? 1.879 -10.904 -19.511 1.00 83.94 171 LYS A O 1
ATOM 1401 N N . GLU A 1 172 ? 3.504 -9.403 -19.847 1.00 84.62 172 GLU A N 1
ATOM 1402 C CA . GLU A 1 172 ? 4.438 -10.385 -20.434 1.00 84.62 172 GLU A CA 1
ATOM 1403 C C . GLU A 1 172 ? 4.765 -11.542 -19.466 1.00 84.62 172 GLU A C 1
ATOM 1405 O O . GLU A 1 172 ? 4.888 -12.694 -19.893 1.00 84.62 172 GLU A O 1
ATOM 1410 N N . LEU A 1 173 ? 4.833 -11.270 -18.154 1.00 85.44 173 LEU A N 1
ATOM 1411 C CA . LEU A 1 173 ? 4.983 -12.308 -17.127 1.00 85.44 173 LEU A CA 1
ATOM 1412 C C . LEU A 1 173 ? 3.755 -13.227 -17.032 1.00 85.44 173 LEU A C 1
ATOM 1414 O O . LEU A 1 173 ? 3.920 -14.439 -16.893 1.00 85.44 173 LEU A O 1
ATOM 1418 N N . LYS A 1 174 ? 2.538 -12.673 -17.124 1.00 82.06 174 LYS A N 1
ATOM 1419 C CA . LYS A 1 174 ? 1.286 -13.448 -17.117 1.00 82.06 174 LYS A CA 1
ATOM 1420 C C . LYS A 1 174 ? 1.164 -14.342 -18.352 1.00 82.06 174 LYS A C 1
ATOM 1422 O O . LYS A 1 174 ? 0.766 -15.496 -18.218 1.00 82.06 174 LYS A O 1
ATOM 1427 N N . ASP A 1 175 ? 1.565 -13.830 -19.513 1.00 81.88 175 ASP A N 1
ATOM 1428 C CA . ASP A 1 175 ? 1.590 -14.553 -20.791 1.00 81.88 175 ASP A CA 1
ATOM 1429 C C . ASP A 1 175 ? 2.720 -15.610 -20.866 1.00 81.88 175 ASP A C 1
ATOM 1431 O O . ASP A 1 175 ? 2.903 -16.258 -21.897 1.00 81.88 175 ASP A O 1
ATOM 1435 N N . GLY A 1 176 ? 3.500 -15.797 -19.790 1.00 76.38 176 GLY A N 1
ATOM 1436 C CA . GLY A 1 176 ? 4.533 -16.833 -19.677 1.00 76.38 176 GLY A CA 1
ATOM 1437 C C . GLY A 1 176 ? 5.857 -16.515 -20.382 1.00 76.38 176 GLY A C 1
ATOM 1438 O O . GLY A 1 176 ? 6.728 -17.379 -20.466 1.00 76.38 176 GLY A O 1
ATOM 1439 N N . ARG A 1 177 ? 6.063 -15.283 -20.863 1.00 68.62 177 ARG A N 1
ATOM 1440 C CA . ARG A 1 177 ? 7.186 -14.902 -21.749 1.00 68.62 177 ARG A CA 1
ATOM 1441 C C . ARG A 1 177 ? 8.486 -14.540 -21.021 1.00 68.62 177 ARG A C 1
ATOM 1443 O O . ARG A 1 177 ? 9.370 -13.902 -21.588 1.00 68.62 177 ARG A O 1
ATOM 1450 N N . SER A 1 178 ? 8.627 -14.991 -19.774 1.00 61.69 178 SER A N 1
ATOM 1451 C CA . SER A 1 178 ? 9.683 -14.617 -18.817 1.00 61.69 178 SER A CA 1
ATOM 1452 C C . SER A 1 178 ? 11.127 -14.706 -19.348 1.00 61.69 178 SER A C 1
ATOM 1454 O O . SER A 1 178 ? 12.005 -13.978 -18.891 1.00 61.69 178 SER A O 1
ATOM 1456 N N . HIS A 1 179 ? 11.398 -15.582 -20.319 1.00 51.59 179 HIS A N 1
ATOM 1457 C CA . HIS A 1 179 ? 12.758 -15.885 -20.781 1.00 51.59 179 HIS A CA 1
ATOM 1458 C C . HIS A 1 179 ? 13.258 -15.041 -21.968 1.00 51.59 179 HIS A C 1
ATOM 1460 O O . HIS A 1 179 ? 14.428 -15.158 -22.326 1.00 51.59 179 HIS A O 1
ATOM 1466 N N . THR A 1 180 ? 12.417 -14.189 -22.565 1.00 54.75 180 THR A N 1
ATOM 1467 C CA . THR A 1 180 ? 12.766 -13.382 -23.758 1.00 54.75 180 THR A CA 1
ATOM 1468 C C . THR A 1 180 ? 12.273 -11.933 -23.667 1.00 54.75 180 THR A C 1
ATOM 1470 O O . THR A 1 180 ? 11.975 -11.310 -24.684 1.00 54.75 180 THR A O 1
ATOM 1473 N N . MET A 1 181 ? 12.123 -11.391 -22.456 1.00 67.62 181 MET A N 1
ATOM 1474 C CA . MET A 1 181 ? 11.601 -10.035 -22.261 1.00 67.62 181 MET A CA 1
ATOM 1475 C C . MET A 1 181 ? 12.667 -8.979 -22.577 1.00 67.62 181 MET A C 1
ATOM 1477 O O . MET A 1 181 ? 13.568 -8.727 -21.780 1.00 67.62 181 MET A O 1
ATOM 1481 N N . PHE A 1 182 ? 12.547 -8.348 -23.743 1.00 71.06 182 PHE A N 1
ATOM 1482 C CA . PHE A 1 182 ? 13.349 -7.187 -24.126 1.00 71.06 182 PHE A CA 1
ATOM 1483 C C . PHE A 1 182 ? 12.838 -5.906 -23.445 1.00 71.06 182 PHE A C 1
ATOM 1485 O O . PHE A 1 182 ? 11.687 -5.826 -23.013 1.00 71.06 182 PHE A O 1
ATOM 1492 N N . GLN A 1 183 ? 13.692 -4.884 -23.351 1.00 76.38 183 GLN A N 1
ATOM 1493 C CA . GLN A 1 183 ? 13.275 -3.551 -22.912 1.00 76.38 183 GLN A CA 1
ATOM 1494 C C . GLN A 1 183 ? 12.395 -2.907 -24.005 1.00 76.38 183 GLN A C 1
ATOM 1496 O O . GLN A 1 183 ? 12.864 -2.782 -25.139 1.00 76.38 183 GLN A O 1
ATOM 1501 N N . PRO A 1 184 ? 11.136 -2.524 -23.716 1.00 80.94 184 PRO A N 1
ATOM 1502 C CA . PRO A 1 184 ? 10.243 -1.940 -24.714 1.00 80.94 184 PRO A CA 1
ATOM 1503 C C . PRO A 1 184 ? 10.658 -0.505 -25.064 1.00 80.94 184 PRO A C 1
ATOM 1505 O O . PRO A 1 184 ? 11.135 0.237 -24.205 1.00 80.94 184 PRO A O 1
ATOM 1508 N N . THR A 1 185 ? 10.422 -0.085 -26.311 1.00 83.94 185 THR A N 1
ATOM 1509 C CA . THR A 1 185 ? 10.577 1.329 -26.695 1.00 83.94 185 THR A CA 1
ATOM 1510 C C . THR A 1 185 ? 9.397 2.164 -26.184 1.00 83.94 185 THR A C 1
ATOM 1512 O O . THR A 1 185 ? 8.303 1.642 -25.945 1.00 83.94 185 THR A O 1
ATOM 1515 N N . LEU A 1 186 ? 9.587 3.472 -26.024 1.00 82.62 186 LEU A N 1
ATOM 1516 C CA . LEU A 1 186 ? 8.546 4.404 -25.603 1.00 82.62 186 LEU A CA 1
ATOM 1517 C C . LEU A 1 186 ? 7.455 4.539 -26.670 1.00 82.62 186 LEU A C 1
ATOM 1519 O O . LEU A 1 186 ? 6.284 4.681 -26.328 1.00 82.62 186 LEU A O 1
ATOM 1523 N N . GLU A 1 187 ? 7.801 4.430 -27.954 1.00 85.81 187 GLU A N 1
ATOM 1524 C CA . GLU A 1 187 ? 6.835 4.366 -29.054 1.00 85.81 187 GLU A CA 1
ATOM 1525 C C . GLU A 1 187 ? 5.966 3.110 -28.937 1.00 85.81 187 GLU A C 1
ATOM 1527 O O . GLU A 1 187 ? 4.747 3.201 -29.081 1.00 85.81 187 GLU A O 1
ATOM 1532 N N . TYR A 1 188 ? 6.565 1.958 -28.613 1.00 86.94 188 TYR A N 1
ATOM 1533 C CA . TYR A 1 188 ? 5.838 0.707 -28.391 1.00 86.94 188 TYR A CA 1
ATOM 1534 C C . TYR A 1 188 ? 4.935 0.782 -27.148 1.00 86.94 188 TYR A C 1
ATOM 1536 O O . TYR A 1 188 ? 3.753 0.442 -27.229 1.00 86.94 188 TYR A O 1
ATOM 1544 N N . LEU A 1 189 ? 5.436 1.300 -26.020 1.00 87.06 189 LEU A N 1
ATOM 1545 C CA . LEU A 1 189 ? 4.630 1.530 -24.812 1.00 87.06 189 LEU A CA 1
ATOM 1546 C C . LEU A 1 189 ? 3.466 2.497 -25.071 1.00 87.06 189 LEU A C 1
ATOM 1548 O O . LEU A 1 189 ? 2.331 2.213 -24.685 1.00 87.06 189 LEU A O 1
ATOM 1552 N N . ASN A 1 190 ? 3.721 3.612 -25.757 1.00 86.19 190 ASN A N 1
ATOM 1553 C CA . ASN A 1 190 ? 2.693 4.580 -26.128 1.00 86.19 190 ASN A CA 1
ATOM 1554 C C . ASN A 1 190 ? 1.665 3.967 -27.092 1.00 86.19 190 ASN A C 1
ATOM 1556 O O . ASN A 1 190 ? 0.466 4.146 -26.894 1.00 86.19 190 ASN A O 1
ATOM 1560 N N . MET A 1 191 ? 2.100 3.183 -28.085 1.00 88.81 191 MET A N 1
ATOM 1561 C CA . MET A 1 191 ? 1.213 2.441 -28.987 1.00 88.81 191 MET A CA 1
ATOM 1562 C C . MET A 1 191 ? 0.286 1.493 -28.207 1.00 88.81 191 MET A C 1
ATOM 1564 O O . MET A 1 191 ? -0.925 1.498 -28.436 1.00 88.81 191 MET A O 1
ATOM 1568 N N . LEU A 1 192 ? 0.814 0.712 -27.259 1.00 86.62 192 LEU A N 1
ATOM 1569 C CA . LEU A 1 192 ? 0.009 -0.172 -26.402 1.00 86.62 192 LEU A CA 1
ATOM 1570 C C . LEU A 1 192 ? -0.980 0.613 -25.518 1.00 86.62 192 LEU A C 1
ATOM 1572 O O . LEU A 1 192 ? -2.124 0.184 -25.340 1.00 86.62 192 LEU A O 1
ATOM 1576 N N . ALA A 1 193 ? -0.580 1.786 -25.018 1.00 83.88 193 ALA A N 1
ATOM 1577 C CA . ALA A 1 193 ? -1.447 2.670 -24.244 1.00 83.88 193 ALA A CA 1
ATOM 1578 C C . ALA A 1 193 ? -2.600 3.249 -25.090 1.00 83.88 193 ALA A C 1
ATOM 1580 O O . ALA A 1 193 ? -3.767 3.099 -24.719 1.00 83.88 193 ALA A O 1
ATOM 1581 N N . ILE A 1 194 ? -2.313 3.857 -26.250 1.00 85.38 194 ILE A N 1
ATOM 1582 C CA . ILE A 1 194 ? -3.342 4.481 -27.107 1.00 85.38 194 ILE A CA 1
ATOM 1583 C C . ILE A 1 194 ? -4.257 3.453 -27.787 1.00 85.38 194 ILE A C 1
ATOM 1585 O O . ILE A 1 194 ? -5.427 3.749 -28.022 1.00 85.38 194 ILE A O 1
ATOM 1589 N N . THR A 1 195 ? -3.763 2.235 -28.048 1.00 84.81 195 THR A N 1
ATOM 1590 C CA . THR A 1 195 ? -4.581 1.103 -28.534 1.00 84.81 195 THR A CA 1
ATOM 1591 C C . THR A 1 195 ? -5.342 0.385 -27.415 1.00 84.81 195 THR A C 1
ATOM 1593 O O . THR A 1 195 ? -5.984 -0.632 -27.664 1.00 84.81 195 THR A O 1
ATOM 1596 N N . ASN A 1 196 ? -5.332 0.933 -26.192 1.00 78.19 196 ASN A N 1
ATOM 1597 C CA . ASN A 1 196 ? -6.122 0.465 -25.053 1.00 78.19 196 ASN A CA 1
ATOM 1598 C C . ASN A 1 196 ? -5.749 -0.959 -24.570 1.00 78.19 196 ASN A C 1
ATOM 1600 O O . ASN A 1 196 ? -6.510 -1.575 -23.827 1.00 78.19 196 ASN A O 1
ATOM 1604 N N . GLN A 1 197 ? -4.561 -1.467 -24.928 1.00 77.75 197 GLN A N 1
ATOM 1605 C CA . GLN A 1 197 ? -4.037 -2.766 -24.465 1.00 77.75 197 GLN A CA 1
ATOM 1606 C C . GLN A 1 197 ? -3.541 -2.719 -23.009 1.00 77.75 197 GLN A C 1
ATOM 1608 O O . GLN A 1 197 ? -3.437 -3.747 -22.347 1.00 77.75 197 GLN A O 1
ATOM 1613 N N . PHE A 1 198 ? -3.289 -1.515 -22.488 1.00 74.25 198 PHE A N 1
ATOM 1614 C CA . PHE A 1 198 ? -3.018 -1.243 -21.071 1.00 74.25 198 PHE A CA 1
ATOM 1615 C C . PHE A 1 198 ? -4.257 -0.795 -20.278 1.00 74.25 198 PHE A C 1
ATOM 1617 O O . PHE A 1 198 ? -4.129 -0.308 -19.149 1.00 74.25 198 PHE A O 1
ATOM 1624 N N . ALA A 1 199 ? -5.459 -0.938 -20.846 1.00 66.75 199 ALA A N 1
ATOM 1625 C CA . ALA A 1 199 ? -6.692 -0.663 -20.121 1.00 66.75 199 ALA A CA 1
ATOM 1626 C C . ALA A 1 199 ? -6.855 -1.607 -18.933 1.00 66.75 199 ALA A C 1
ATOM 1628 O O . ALA A 1 199 ? -6.552 -2.797 -19.028 1.00 66.75 199 ALA A O 1
ATOM 1629 N N . ASP A 1 200 ? -7.395 -1.077 -17.837 1.00 60.41 200 ASP A N 1
ATOM 1630 C CA . ASP A 1 200 ? -7.517 -1.822 -16.586 1.00 60.41 200 ASP A CA 1
ATOM 1631 C C . ASP A 1 200 ? -8.275 -3.142 -16.797 1.00 60.41 200 ASP A C 1
ATOM 1633 O O . ASP A 1 200 ? -7.801 -4.162 -16.316 1.00 60.41 200 ASP A O 1
ATOM 1637 N N . ASN A 1 201 ? -9.329 -3.167 -17.630 1.00 55.34 201 ASN A N 1
ATOM 1638 C CA . ASN A 1 201 ? -10.068 -4.377 -18.032 1.00 55.34 201 ASN A CA 1
ATOM 1639 C C . ASN A 1 201 ? -9.170 -5.566 -18.426 1.00 55.34 201 ASN A C 1
ATOM 1641 O O . ASN A 1 201 ? -9.490 -6.696 -18.078 1.00 55.34 201 ASN A O 1
ATOM 1645 N N . TYR A 1 202 ? -8.064 -5.322 -19.138 1.00 55.97 202 TYR A N 1
ATOM 1646 C CA . TYR A 1 202 ? -7.130 -6.372 -19.556 1.00 55.97 202 TYR A CA 1
ATOM 1647 C C . TYR A 1 202 ? -6.212 -6.834 -18.409 1.00 55.97 202 TYR A C 1
ATOM 1649 O O . TYR A 1 202 ? -5.761 -7.974 -18.368 1.00 55.97 202 TYR A O 1
ATOM 1657 N N . LEU A 1 203 ? -5.952 -5.959 -17.437 1.00 60.59 203 LEU A N 1
ATOM 1658 C CA . LEU A 1 203 ? -5.176 -6.276 -16.238 1.00 60.59 203 LEU A CA 1
ATOM 1659 C C . LEU A 1 203 ? -6.016 -7.016 -15.180 1.00 60.59 203 LEU A C 1
ATOM 1661 O O . LEU A 1 203 ? -5.452 -7.709 -14.334 1.00 60.59 203 LEU A O 1
ATOM 1665 N N . CYS A 1 204 ? -7.350 -6.926 -15.245 1.00 61.22 204 CYS A N 1
ATOM 1666 C CA . CYS A 1 204 ? -8.259 -7.536 -14.269 1.00 61.22 204 CYS A CA 1
ATOM 1667 C C . CYS A 1 204 ? -8.276 -9.080 -14.272 1.00 61.22 204 CYS A C 1
ATOM 1669 O O . CYS A 1 204 ? -8.814 -9.672 -13.342 1.00 61.22 204 CYS A O 1
ATOM 1671 N N . GLU A 1 205 ? -7.698 -9.749 -15.273 1.00 61.81 205 GLU A N 1
ATOM 1672 C CA . GLU A 1 205 ? -7.644 -11.225 -15.351 1.00 61.81 205 GLU A CA 1
ATOM 1673 C C . GLU A 1 205 ? -6.268 -11.791 -14.938 1.00 61.81 205 GLU A C 1
ATOM 1675 O O . GLU A 1 205 ? -6.030 -13.008 -14.898 1.00 61.81 205 GLU A O 1
ATOM 1680 N N . ASN A 1 206 ? -5.333 -10.907 -14.579 1.00 60.59 206 ASN A N 1
ATOM 1681 C CA . ASN A 1 206 ? -3.938 -11.289 -14.405 1.00 60.59 206 ASN A CA 1
ATOM 1682 C C . ASN A 1 206 ? -3.653 -11.875 -13.017 1.00 60.59 206 ASN A C 1
ATOM 1684 O O . ASN A 1 206 ? -2.814 -12.769 -12.906 1.00 60.59 206 ASN A O 1
ATOM 1688 N N . GLY A 1 207 ? -4.400 -11.474 -11.986 1.00 75.25 207 GLY A N 1
ATOM 1689 C CA . GLY A 1 207 ? -4.153 -11.838 -10.580 1.00 75.25 207 GLY A CA 1
ATOM 1690 C C . GLY A 1 207 ? -3.286 -10.815 -9.835 1.00 75.25 207 GLY A C 1
ATOM 1691 O O . GLY A 1 207 ? -3.229 -10.834 -8.608 1.00 75.25 207 GLY A O 1
ATOM 1692 N N . VAL A 1 208 ? -2.683 -9.874 -10.567 1.00 84.00 208 VAL A N 1
ATOM 1693 C CA . VAL A 1 208 ? -2.043 -8.664 -10.041 1.00 84.00 208 VAL A CA 1
ATOM 1694 C C . VAL A 1 208 ? -2.708 -7.456 -10.707 1.00 84.00 208 VAL A C 1
ATOM 1696 O O . VAL A 1 208 ? -2.718 -7.352 -11.932 1.00 84.00 208 VAL A O 1
ATOM 1699 N N . TYR A 1 209 ? -3.280 -6.563 -9.902 1.00 85.62 209 TYR A N 1
ATOM 1700 C CA . TYR A 1 209 ? -4.163 -5.472 -10.319 1.00 85.62 209 TYR A CA 1
ATOM 1701 C C . TYR A 1 209 ? -3.548 -4.133 -9.894 1.00 85.62 209 TYR A C 1
ATOM 1703 O O . TYR A 1 209 ? -3.356 -3.925 -8.700 1.00 85.62 209 TYR A O 1
ATOM 1711 N N . ILE A 1 210 ? -3.268 -3.214 -10.825 1.00 87.25 210 ILE A N 1
ATOM 1712 C CA . ILE A 1 210 ? -2.695 -1.887 -10.523 1.00 87.25 210 ILE A CA 1
ATOM 1713 C C . ILE A 1 210 ? -3.706 -0.762 -10.787 1.00 87.25 210 ILE A C 1
ATOM 1715 O O . ILE A 1 210 ? -4.251 -0.651 -11.884 1.00 87.25 210 ILE A O 1
ATOM 1719 N N . TYR A 1 211 ? -3.963 0.071 -9.775 1.00 87.38 211 TYR A N 1
ATOM 1720 C CA . TYR A 1 211 ? -4.986 1.122 -9.788 1.00 87.38 211 TYR A CA 1
ATOM 1721 C C . TYR A 1 211 ? -4.335 2.506 -9.919 1.00 87.38 211 TYR A C 1
ATOM 1723 O O . TYR A 1 211 ? -3.739 3.018 -8.970 1.00 87.38 211 TYR A O 1
ATOM 1731 N N . VAL A 1 212 ? -4.447 3.101 -11.114 1.00 84.31 212 VAL A N 1
ATOM 1732 C CA . VAL A 1 212 ? -3.756 4.350 -11.494 1.00 84.31 212 VAL A CA 1
ATOM 1733 C C . VAL A 1 212 ? -4.728 5.530 -11.576 1.00 84.31 212 VAL A C 1
ATOM 1735 O O . VAL A 1 212 ? -4.612 6.489 -10.812 1.00 84.31 212 VAL A O 1
ATOM 1738 N N . ASP A 1 213 ? -5.697 5.483 -12.493 1.00 78.25 213 ASP A N 1
ATOM 1739 C CA . ASP A 1 213 ? -6.738 6.513 -12.643 1.00 78.25 213 ASP A CA 1
ATOM 1740 C C . ASP A 1 213 ? -8.019 6.135 -11.891 1.00 78.25 213 ASP A C 1
ATOM 1742 O O . ASP A 1 213 ? -8.614 6.954 -11.189 1.00 78.25 213 ASP A O 1
ATOM 1746 N N . ASN A 1 214 ? -8.447 4.879 -12.028 1.00 81.88 214 ASN A N 1
ATOM 1747 C CA . ASN A 1 214 ? -9.689 4.394 -11.445 1.00 81.88 214 ASN A CA 1
ATOM 1748 C C . ASN A 1 214 ? -9.557 4.092 -9.949 1.00 81.88 214 ASN A C 1
ATOM 1750 O O . ASN A 1 214 ? -8.526 3.618 -9.472 1.00 81.88 214 ASN A O 1
ATOM 1754 N N . ILE A 1 215 ? -10.657 4.287 -9.221 1.00 88.94 215 ILE A N 1
ATOM 1755 C CA . ILE A 1 215 ? -10.780 3.842 -7.828 1.00 88.94 215 ILE A CA 1
ATOM 1756 C C . ILE A 1 215 ? -11.177 2.363 -7.827 1.00 88.94 215 ILE A C 1
ATOM 1758 O O . ILE A 1 215 ? -12.175 1.983 -8.451 1.00 88.94 215 ILE A O 1
ATOM 1762 N N . GLY A 1 216 ? -10.397 1.535 -7.133 1.00 89.19 216 GLY A N 1
ATOM 1763 C CA . GLY A 1 216 ? -10.680 0.112 -6.945 1.00 89.19 216 GLY A CA 1
ATOM 1764 C C . GLY A 1 216 ? -11.581 -0.139 -5.739 1.00 89.19 216 GLY A C 1
ATOM 1765 O O . GLY A 1 216 ? -11.489 0.576 -4.743 1.00 89.19 216 GLY A O 1
ATOM 1766 N N . VAL A 1 217 ? -12.431 -1.166 -5.800 1.00 90.62 217 VAL A N 1
ATOM 1767 C CA . VAL A 1 217 ? -13.210 -1.643 -4.646 1.00 90.62 217 VAL A CA 1
ATOM 1768 C C . VAL A 1 217 ? -13.156 -3.166 -4.574 1.00 90.62 217 VAL A C 1
ATOM 1770 O O . VAL A 1 217 ? -13.508 -3.843 -5.540 1.00 90.62 217 VAL A O 1
ATOM 1773 N N . ARG A 1 218 ? -12.750 -3.716 -3.427 1.00 89.44 218 ARG A N 1
ATOM 1774 C CA . ARG A 1 218 ? -12.821 -5.152 -3.129 1.00 89.44 218 ARG A CA 1
ATOM 1775 C C . ARG A 1 218 ? -13.797 -5.401 -1.980 1.00 89.44 218 ARG A C 1
ATOM 1777 O O . ARG A 1 218 ? -13.552 -4.966 -0.860 1.00 89.44 218 ARG A O 1
ATOM 1784 N N . TYR A 1 219 ? -14.908 -6.076 -2.264 1.00 88.25 219 TYR A N 1
ATOM 1785 C CA . TYR A 1 219 ? -15.905 -6.508 -1.282 1.00 88.25 219 TYR A CA 1
ATOM 1786 C C . TYR A 1 219 ? -15.553 -7.901 -0.755 1.00 88.25 219 TYR A C 1
ATOM 1788 O O . TYR A 1 219 ? -15.436 -8.836 -1.548 1.00 88.25 219 TYR A O 1
ATOM 1796 N N . ASN A 1 220 ? -15.428 -8.059 0.561 1.00 87.75 220 ASN A N 1
ATOM 1797 C CA . ASN A 1 220 ? -15.099 -9.328 1.209 1.00 87.75 220 ASN A CA 1
ATOM 1798 C C . ASN A 1 220 ? -15.990 -9.580 2.433 1.00 87.75 220 ASN A C 1
ATOM 1800 O O . ASN A 1 220 ? -16.772 -8.725 2.846 1.00 87.75 220 ASN A O 1
ATOM 1804 N N . LYS A 1 221 ? -15.886 -10.765 3.038 1.00 86.19 221 LYS A N 1
ATOM 1805 C CA . LYS A 1 221 ? -16.547 -11.080 4.308 1.00 86.19 221 LYS A CA 1
ATOM 1806 C C . LYS A 1 221 ? -15.876 -10.307 5.446 1.00 86.19 221 LYS A C 1
ATOM 1808 O O . LYS A 1 221 ? -14.695 -10.487 5.713 1.00 86.19 221 LYS A O 1
ATOM 1813 N N . GLY A 1 222 ? -16.634 -9.454 6.130 1.00 86.75 222 GLY A N 1
ATOM 1814 C CA . GLY A 1 222 ? -16.150 -8.646 7.259 1.00 86.75 222 GLY A CA 1
ATOM 1815 C C . GLY A 1 222 ? -15.430 -7.345 6.875 1.00 86.75 222 GLY A C 1
ATOM 1816 O O . GLY A 1 222 ? -15.394 -6.428 7.694 1.00 86.75 222 GLY A O 1
ATOM 1817 N N . ASN A 1 223 ? -14.936 -7.206 5.637 1.00 91.75 223 ASN A N 1
ATOM 1818 C CA . ASN A 1 223 ? -14.206 -6.019 5.175 1.00 91.75 223 ASN A CA 1
ATOM 1819 C C . ASN A 1 223 ? -14.536 -5.600 3.729 1.00 91.75 223 ASN A C 1
ATOM 1821 O O . ASN A 1 223 ? -14.895 -6.420 2.886 1.00 91.75 223 ASN A O 1
ATOM 1825 N N . ILE A 1 224 ? -14.367 -4.311 3.437 1.00 93.38 224 ILE A N 1
ATOM 1826 C CA . ILE A 1 224 ? -14.396 -3.737 2.087 1.00 93.38 224 ILE A CA 1
ATOM 1827 C C . ILE A 1 224 ? -13.164 -2.846 1.943 1.00 93.38 224 ILE A C 1
ATOM 1829 O O . ILE A 1 224 ? -12.988 -1.929 2.740 1.00 93.38 224 ILE A O 1
ATOM 1833 N N . VAL A 1 225 ? -12.325 -3.083 0.934 1.00 95.50 225 VAL A N 1
ATOM 1834 C CA . VAL A 1 225 ? -11.111 -2.290 0.687 1.00 95.50 225 VAL A CA 1
ATOM 1835 C C . VAL A 1 225 ? -11.312 -1.403 -0.540 1.00 95.50 225 VAL A C 1
ATOM 1837 O O . VAL A 1 225 ? -11.535 -1.897 -1.644 1.00 95.50 225 VAL A O 1
ATOM 1840 N N . ILE A 1 226 ? -11.237 -0.088 -0.348 1.00 95.88 226 ILE A N 1
ATOM 1841 C CA . ILE A 1 226 ? -11.288 0.925 -1.409 1.00 95.88 226 ILE A CA 1
ATOM 1842 C C . ILE A 1 226 ? -9.857 1.384 -1.698 1.00 95.88 226 ILE A C 1
ATOM 1844 O O . ILE A 1 226 ? -9.139 1.764 -0.779 1.00 95.88 226 ILE A O 1
ATOM 1848 N N . ILE A 1 227 ? -9.436 1.365 -2.958 1.00 95.75 227 ILE A N 1
ATOM 1849 C CA . ILE A 1 227 ? -8.047 1.609 -3.370 1.00 95.75 227 ILE A CA 1
ATOM 1850 C C . ILE A 1 227 ? -7.977 2.920 -4.150 1.00 95.75 227 ILE A C 1
ATOM 1852 O O . ILE A 1 227 ? -8.684 3.079 -5.149 1.00 95.75 227 ILE A O 1
ATOM 1856 N N . ILE A 1 228 ? -7.142 3.854 -3.686 1.00 95.00 228 ILE A N 1
ATOM 1857 C CA . ILE A 1 228 ? -7.023 5.212 -4.228 1.00 95.00 228 ILE A CA 1
ATOM 1858 C C . ILE A 1 228 ? -5.575 5.566 -4.590 1.00 95.00 228 ILE A C 1
ATOM 1860 O O . ILE A 1 228 ? -4.627 5.198 -3.899 1.00 95.00 228 ILE A O 1
ATOM 1864 N N . ASN A 1 229 ? -5.412 6.350 -5.651 1.00 93.69 229 ASN A N 1
ATOM 1865 C CA . ASN A 1 229 ? -4.154 6.997 -6.002 1.00 93.69 229 ASN A CA 1
ATOM 1866 C C . ASN A 1 229 ? -4.048 8.332 -5.246 1.00 93.69 229 ASN A C 1
ATOM 1868 O O . ASN A 1 229 ? -4.787 9.280 -5.519 1.00 93.69 229 ASN A O 1
ATOM 1872 N N . THR A 1 230 ? -3.118 8.419 -4.297 1.00 93.88 230 THR A N 1
ATOM 1873 C CA . THR A 1 230 ? -2.913 9.622 -3.474 1.00 93.88 230 THR A CA 1
ATOM 1874 C C . THR A 1 230 ? -2.160 10.749 -4.181 1.00 93.88 230 THR A C 1
ATOM 1876 O O . THR A 1 230 ? -2.283 11.897 -3.764 1.00 93.88 230 THR A O 1
ATOM 1879 N N . ASN A 1 231 ? -1.441 10.479 -5.274 1.00 91.06 231 ASN A N 1
ATOM 1880 C CA . ASN A 1 231 ? -0.714 11.507 -6.034 1.00 91.06 231 ASN A CA 1
ATOM 1881 C C . ASN A 1 231 ? -1.670 12.501 -6.718 1.00 91.06 231 ASN A C 1
ATOM 1883 O O . ASN A 1 231 ? -1.296 13.622 -7.063 1.00 91.06 231 ASN A O 1
ATOM 1887 N N . ARG A 1 232 ? -2.948 12.128 -6.886 1.00 90.56 232 ARG A N 1
ATOM 1888 C CA . ARG A 1 232 ? -3.997 13.020 -7.413 1.00 90.56 232 ARG A CA 1
ATOM 1889 C C . ARG A 1 232 ? -4.258 14.235 -6.519 1.00 90.56 232 ARG A C 1
ATOM 1891 O O . ARG A 1 232 ? -4.873 15.190 -6.985 1.00 90.56 232 ARG A O 1
ATOM 1898 N N . PHE A 1 233 ? -3.788 14.220 -5.270 1.00 89.50 233 PHE A N 1
ATOM 1899 C CA . PHE A 1 233 ? -3.898 15.329 -4.318 1.00 89.50 233 PHE A CA 1
ATOM 1900 C C . PHE A 1 233 ? -2.790 16.388 -4.455 1.00 89.50 233 PHE A C 1
ATOM 1902 O O . PHE A 1 233 ? -2.895 17.446 -3.838 1.00 89.50 233 PHE A O 1
ATOM 1909 N N . ASP A 1 234 ? -1.771 16.149 -5.286 1.00 85.81 234 ASP A N 1
ATOM 1910 C CA . ASP A 1 234 ? -0.635 17.061 -5.490 1.00 85.81 234 ASP A CA 1
ATOM 1911 C C . ASP A 1 234 ? -1.025 18.350 -6.232 1.00 85.81 234 ASP A C 1
ATOM 1913 O O . ASP A 1 234 ? -0.409 19.399 -6.046 1.00 85.81 234 ASP A O 1
ATOM 1917 N N . ASN A 1 235 ? -2.079 18.289 -7.048 1.00 87.31 235 ASN A N 1
ATOM 1918 C CA . ASN A 1 235 ? -2.721 19.450 -7.655 1.00 87.31 235 ASN A CA 1
ATOM 1919 C C . ASN A 1 235 ? -4.100 19.655 -7.013 1.00 87.31 235 ASN A C 1
ATOM 1921 O O . ASN A 1 235 ? -4.913 18.734 -6.995 1.00 87.31 235 ASN A O 1
ATOM 1925 N N . TYR A 1 236 ? -4.380 20.867 -6.525 1.00 87.12 236 TYR A N 1
ATOM 1926 C CA . TYR A 1 236 ? -5.604 21.160 -5.771 1.00 87.12 236 TYR A CA 1
ATOM 1927 C C . TYR A 1 236 ? -6.890 20.855 -6.557 1.00 87.12 236 TYR A C 1
ATOM 1929 O O . TYR A 1 236 ? -7.758 20.142 -6.054 1.00 87.12 236 TYR A O 1
ATOM 1937 N N . ASP A 1 237 ? -7.012 21.332 -7.799 1.00 89.06 237 ASP A N 1
ATOM 1938 C CA . ASP A 1 237 ? -8.236 21.168 -8.598 1.00 89.06 237 ASP A CA 1
ATOM 1939 C C . ASP A 1 237 ? -8.487 19.704 -8.978 1.00 89.06 237 ASP A C 1
ATOM 1941 O O . ASP A 1 237 ? -9.615 19.205 -8.891 1.00 89.06 237 ASP A O 1
ATOM 1945 N N . THR A 1 238 ? -7.415 18.989 -9.330 1.00 88.00 238 THR A N 1
ATOM 1946 C CA . THR A 1 238 ? -7.434 17.542 -9.583 1.00 88.00 238 THR A CA 1
ATOM 1947 C C . THR A 1 238 ? -7.824 16.782 -8.317 1.00 88.00 238 THR A C 1
ATOM 1949 O O . THR A 1 238 ? -8.712 15.930 -8.366 1.00 88.00 238 THR A O 1
ATOM 1952 N N . GLY A 1 239 ? -7.254 17.153 -7.167 1.00 89.88 239 GLY A N 1
ATOM 1953 C CA . GLY A 1 239 ? -7.566 16.583 -5.860 1.00 89.88 239 GLY A CA 1
ATOM 1954 C C . GLY A 1 239 ? -9.026 16.788 -5.461 1.00 89.88 239 GLY A C 1
ATOM 1955 O O . GLY A 1 239 ? -9.678 15.843 -5.027 1.00 89.88 239 GLY A O 1
ATOM 1956 N N . ILE A 1 240 ? -9.597 17.976 -5.685 1.00 90.31 240 ILE A N 1
ATOM 1957 C CA . ILE A 1 240 ? -11.023 18.245 -5.441 1.00 90.31 240 ILE A CA 1
ATOM 1958 C C . ILE A 1 240 ? -11.924 17.412 -6.368 1.00 90.31 240 ILE A C 1
ATOM 1960 O O . ILE A 1 240 ? -12.923 16.859 -5.894 1.00 90.31 240 ILE A O 1
ATOM 1964 N N . LYS A 1 241 ? -11.588 17.278 -7.663 1.00 91.44 241 LYS A N 1
ATOM 1965 C CA . LYS A 1 241 ? -12.305 16.373 -8.586 1.00 91.44 241 LYS A CA 1
ATOM 1966 C C . LYS A 1 241 ? -12.225 14.917 -8.090 1.00 91.44 241 LYS A C 1
ATOM 1968 O O . LYS A 1 241 ? -13.254 14.248 -8.014 1.00 91.44 241 LYS A O 1
ATOM 1973 N N . TYR A 1 242 ? -11.048 14.456 -7.668 1.00 91.38 242 TYR A N 1
ATOM 1974 C CA . TYR A 1 242 ? -10.823 13.088 -7.193 1.00 91.38 242 TYR A CA 1
ATOM 1975 C C . TYR A 1 242 ? -11.521 12.790 -5.849 1.00 91.38 242 TYR A C 1
ATOM 1977 O O . TYR A 1 242 ? -12.165 11.752 -5.703 1.00 91.38 242 TYR A O 1
ATOM 1985 N N . LEU A 1 243 ? -11.528 13.734 -4.897 1.00 92.06 243 LEU A N 1
ATOM 1986 C CA . LEU A 1 243 ? -12.284 13.629 -3.637 1.00 92.06 243 LEU A CA 1
ATOM 1987 C C . LEU A 1 243 ? -13.794 13.454 -3.864 1.00 92.06 243 LEU A C 1
ATOM 1989 O O . LEU A 1 243 ? -14.449 12.719 -3.120 1.00 92.06 243 LEU A O 1
ATOM 1993 N N . ARG A 1 244 ? -14.367 14.114 -4.882 1.00 92.19 244 ARG A N 1
ATOM 1994 C CA . ARG A 1 244 ? -15.777 13.911 -5.266 1.00 92.19 244 ARG A CA 1
ATOM 1995 C C . ARG A 1 244 ? -16.008 12.480 -5.752 1.00 92.19 244 ARG A C 1
ATOM 1997 O O . ARG A 1 244 ? -16.984 11.862 -5.329 1.00 92.19 244 ARG A O 1
ATOM 2004 N N . SER A 1 245 ? -15.095 11.939 -6.559 1.00 91.69 245 SER A N 1
ATOM 2005 C CA . SER A 1 245 ? -15.142 10.542 -7.000 1.00 91.69 245 SER A CA 1
ATOM 2006 C C . SER A 1 245 ? -15.059 9.572 -5.820 1.00 91.69 245 SER A C 1
ATOM 2008 O O . SER A 1 245 ? -15.935 8.721 -5.697 1.00 91.69 245 SER A O 1
ATOM 2010 N N . ILE A 1 246 ? -14.113 9.753 -4.887 1.00 93.50 246 ILE A N 1
ATOM 2011 C CA . ILE A 1 246 ? -13.994 8.938 -3.659 1.00 93.50 246 ILE A CA 1
ATOM 2012 C C . ILE A 1 246 ? -15.303 8.939 -2.858 1.00 93.50 246 ILE A C 1
ATOM 2014 O O . ILE A 1 246 ? -15.806 7.875 -2.494 1.00 93.50 246 ILE A O 1
ATOM 2018 N N . ARG A 1 247 ? -15.915 10.112 -2.640 1.00 94.12 247 ARG A N 1
ATOM 2019 C CA . ARG A 1 247 ? -17.220 10.221 -1.959 1.00 94.12 247 ARG A CA 1
ATOM 2020 C C . ARG A 1 247 ? -18.331 9.469 -2.698 1.00 94.12 247 ARG A C 1
ATOM 2022 O O . ARG A 1 247 ? -19.144 8.816 -2.049 1.00 94.12 247 ARG A O 1
ATOM 2029 N N . ALA A 1 248 ? -18.352 9.512 -4.030 1.00 92.12 248 ALA A N 1
ATOM 2030 C CA . ALA A 1 248 ? -19.315 8.762 -4.837 1.00 92.12 248 ALA A CA 1
ATOM 2031 C C . ALA A 1 248 ? -19.082 7.237 -4.792 1.00 92.12 248 ALA A C 1
ATOM 2033 O O . ALA A 1 248 ? -20.046 6.471 -4.855 1.00 92.12 248 ALA A O 1
ATOM 2034 N N . VAL A 1 249 ? -17.832 6.777 -4.653 1.00 91.19 249 VAL A N 1
ATOM 2035 C CA . VAL A 1 249 ? -17.518 5.352 -4.431 1.00 91.19 249 VAL A CA 1
ATOM 2036 C C . VAL A 1 249 ? -18.002 4.900 -3.058 1.00 91.19 249 VAL A C 1
ATOM 2038 O O . VAL A 1 249 ? -18.746 3.928 -2.976 1.00 91.19 249 VAL A O 1
ATOM 2041 N N . ILE A 1 250 ? -17.657 5.634 -1.995 1.00 92.44 250 ILE A N 1
ATOM 2042 C CA . ILE A 1 250 ? -18.085 5.319 -0.623 1.00 92.44 250 ILE A CA 1
ATOM 2043 C C . ILE A 1 250 ? -19.618 5.326 -0.521 1.00 92.44 250 ILE A C 1
ATOM 2045 O O . ILE A 1 250 ? -20.201 4.398 0.034 1.00 92.44 250 ILE A O 1
ATOM 2049 N N . GLY A 1 251 ? -20.291 6.305 -1.137 1.00 91.19 251 GLY A N 1
ATOM 2050 C CA . GLY A 1 251 ? -21.753 6.336 -1.222 1.00 91.19 251 GLY A CA 1
ATOM 2051 C C . GLY A 1 251 ? -22.336 5.081 -1.884 1.00 91.19 251 GLY A C 1
ATOM 2052 O O . GLY A 1 251 ? -23.256 4.476 -1.337 1.00 91.19 251 GLY A O 1
ATOM 2053 N N . ARG A 1 252 ? -21.766 4.627 -3.012 1.00 88.00 252 ARG A N 1
ATOM 2054 C CA . ARG A 1 252 ? -22.167 3.361 -3.656 1.00 88.00 252 ARG A CA 1
ATOM 2055 C C . ARG A 1 252 ? -21.902 2.139 -2.775 1.00 88.00 252 ARG A C 1
ATOM 2057 O O . ARG A 1 252 ? -22.762 1.267 -2.702 1.00 88.00 252 ARG A O 1
ATOM 2064 N N . VAL A 1 253 ? -20.762 2.078 -2.087 1.00 88.31 253 VAL A N 1
ATOM 2065 C CA . VAL A 1 253 ? -20.435 0.999 -1.139 1.00 88.31 253 VAL A CA 1
ATOM 2066 C C . VAL A 1 253 ? -21.504 0.905 -0.044 1.00 88.31 253 VAL A C 1
ATOM 2068 O O . VAL A 1 253 ? -22.086 -0.163 0.141 1.00 88.31 253 VAL A O 1
ATOM 2071 N N . LEU A 1 254 ? -21.840 2.027 0.600 1.00 87.50 254 LEU A N 1
ATOM 2072 C CA . LEU A 1 254 ? -22.832 2.090 1.680 1.00 87.50 254 LEU A CA 1
ATOM 2073 C C . LEU A 1 254 ? -24.264 1.775 1.210 1.00 87.50 254 LEU A C 1
ATOM 2075 O O . LEU A 1 254 ? -25.022 1.128 1.935 1.00 87.50 254 LEU A O 1
ATOM 2079 N N . LEU A 1 255 ? -24.635 2.154 -0.020 1.00 86.12 255 LEU A N 1
ATOM 2080 C CA . LEU A 1 255 ? -25.943 1.820 -0.604 1.00 86.12 255 LEU A CA 1
ATOM 2081 C C . LEU A 1 255 ? -26.180 0.308 -0.765 1.00 86.12 255 LEU A C 1
ATOM 2083 O O . LEU A 1 255 ? -27.335 -0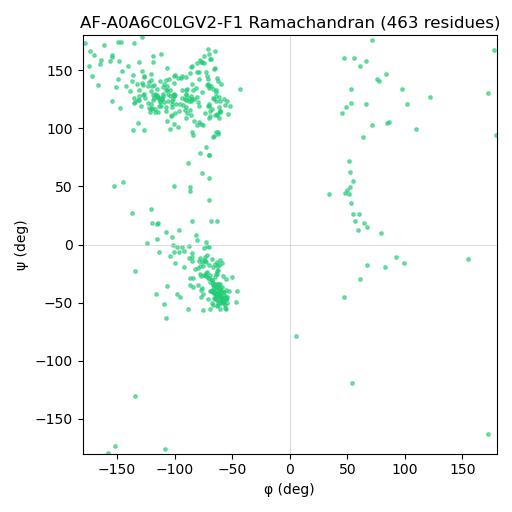.115 -0.779 1.00 86.12 255 LEU A O 1
ATOM 2087 N N . ASN A 1 256 ? -25.127 -0.520 -0.813 1.00 77.25 256 ASN A N 1
ATOM 2088 C CA . ASN A 1 256 ? -25.267 -1.983 -0.814 1.00 77.25 256 ASN A CA 1
ATOM 2089 C C . ASN A 1 256 ? -25.712 -2.560 0.552 1.00 77.25 256 ASN A C 1
ATOM 2091 O O . ASN A 1 256 ? -25.875 -3.772 0.661 1.00 77.25 256 ASN A O 1
ATOM 2095 N N . LYS A 1 257 ? -25.903 -1.729 1.595 1.00 67.12 257 LYS A N 1
ATOM 2096 C CA . LYS A 1 257 ? -26.339 -2.119 2.958 1.00 67.12 257 LYS A CA 1
ATOM 2097 C C . LYS A 1 257 ? -25.454 -3.170 3.653 1.00 67.12 257 LYS A C 1
ATOM 2099 O O . LYS A 1 257 ? -25.881 -3.810 4.614 1.00 67.12 257 LYS A O 1
ATOM 2104 N N . ARG A 1 258 ? -24.214 -3.319 3.183 1.00 70.75 258 ARG A N 1
ATOM 2105 C CA . ARG A 1 258 ? -23.165 -4.152 3.783 1.00 70.75 258 ARG A CA 1
ATOM 2106 C C . ARG A 1 258 ? -22.683 -3.496 5.093 1.00 70.75 258 ARG A C 1
ATOM 2108 O O . ARG A 1 258 ? -22.589 -2.272 5.165 1.00 70.75 258 ARG A O 1
ATOM 2115 N N . LYS A 1 259 ? -22.465 -4.298 6.144 1.00 80.62 259 LYS A N 1
ATOM 2116 C CA . LYS A 1 259 ? -22.076 -3.866 7.514 1.00 80.62 259 LYS A CA 1
ATOM 2117 C C . LYS A 1 259 ? -20.582 -4.072 7.808 1.00 80.62 259 LYS A C 1
ATOM 2119 O O . LYS A 1 259 ? -20.134 -3.927 8.941 1.00 80.62 259 LYS A O 1
ATOM 2124 N N . GLU A 1 260 ? -19.835 -4.469 6.793 1.00 88.75 260 GLU A N 1
ATOM 2125 C CA . GLU A 1 260 ? -18.410 -4.743 6.816 1.00 88.75 260 GLU A CA 1
ATOM 2126 C C . GLU A 1 260 ? -17.564 -3.493 7.091 1.00 88.75 260 GLU A C 1
ATOM 2128 O O . GLU A 1 260 ? -17.930 -2.374 6.726 1.00 88.75 260 GLU A O 1
ATOM 2133 N N . GLN A 1 261 ? -16.393 -3.689 7.702 1.00 92.75 261 GLN A N 1
ATOM 2134 C CA . GLN A 1 261 ? -15.454 -2.601 7.946 1.00 92.75 261 GLN A CA 1
ATOM 2135 C C . GLN A 1 261 ? -14.911 -2.054 6.622 1.00 92.75 261 GLN A C 1
ATOM 2137 O O . GLN A 1 261 ? -14.313 -2.791 5.838 1.00 92.75 261 GLN A O 1
ATOM 2142 N N . ILE A 1 262 ? -15.042 -0.745 6.407 1.00 94.56 262 ILE A N 1
ATOM 2143 C CA . ILE A 1 262 ? -14.441 -0.071 5.254 1.00 94.56 262 ILE A CA 1
ATOM 2144 C C . ILE A 1 262 ? -12.986 0.293 5.570 1.00 94.56 262 ILE A C 1
ATOM 2146 O O . ILE A 1 262 ? -12.693 0.993 6.545 1.00 94.56 262 ILE A O 1
ATOM 2150 N N . PHE A 1 263 ? -12.080 -0.148 4.709 1.00 97.69 263 PHE A N 1
ATOM 2151 C CA . PHE A 1 263 ? -10.700 0.306 4.641 1.00 97.69 263 PHE A CA 1
ATOM 2152 C C . PHE A 1 263 ? -10.528 1.172 3.394 1.00 97.69 263 PHE A C 1
ATOM 2154 O O . PHE A 1 263 ? -11.077 0.858 2.336 1.00 97.69 263 PHE A O 1
ATOM 2161 N N . VAL A 1 264 ? -9.745 2.242 3.496 1.00 98.06 264 VAL A N 1
ATOM 2162 C CA . VAL A 1 264 ? -9.236 2.968 2.324 1.00 98.06 264 VAL A CA 1
ATOM 2163 C C . VAL A 1 264 ? -7.730 2.772 2.286 1.00 98.06 264 VAL A C 1
ATOM 2165 O O . VAL A 1 264 ? -7.061 3.049 3.275 1.00 98.06 264 VAL A O 1
ATOM 2168 N N . MET A 1 265 ? -7.203 2.299 1.160 1.00 98.12 265 MET A N 1
ATOM 2169 C CA . MET A 1 265 ? -5.773 2.173 0.906 1.00 98.12 265 MET A CA 1
ATOM 2170 C C . MET A 1 265 ? -5.316 3.259 -0.064 1.00 98.12 265 MET A C 1
ATOM 2172 O O . MET A 1 265 ? -5.816 3.334 -1.187 1.00 98.12 265 MET A O 1
ATOM 2176 N N . GLY A 1 266 ? -4.341 4.055 0.361 1.00 96.81 266 GLY A N 1
ATOM 2177 C CA . GLY A 1 266 ? -3.573 4.973 -0.479 1.00 96.81 266 GLY A CA 1
ATOM 2178 C C . GLY A 1 266 ? -2.075 4.758 -0.271 1.00 96.81 266 GLY A C 1
ATOM 2179 O O . GLY A 1 266 ? -1.684 3.920 0.536 1.00 96.81 266 GLY A O 1
ATOM 2180 N N . HIS A 1 267 ? -1.219 5.495 -0.978 1.00 97.19 267 HIS A N 1
ATOM 2181 C CA . HIS A 1 267 ? 0.225 5.434 -0.730 1.00 97.19 267 HIS A CA 1
ATOM 2182 C C . HIS A 1 267 ? 0.645 6.434 0.357 1.00 97.19 267 HIS A C 1
ATOM 2184 O O . HIS A 1 267 ? 1.193 6.040 1.381 1.00 97.19 267 HIS A O 1
ATOM 2190 N N . ILE A 1 268 ? 0.317 7.715 0.179 1.00 95.25 268 ILE A N 1
ATOM 2191 C CA . ILE A 1 268 ? 0.748 8.805 1.068 1.00 95.25 268 ILE A CA 1
ATOM 2192 C C . ILE A 1 268 ? -0.082 8.790 2.375 1.00 95.25 268 ILE A C 1
ATOM 2194 O O . ILE A 1 268 ? -1.316 8.733 2.299 1.00 95.25 268 ILE A O 1
ATOM 2198 N N . PRO A 1 269 ? 0.532 8.851 3.573 1.00 95.81 269 PRO A N 1
ATOM 2199 C CA . PRO A 1 269 ? -0.178 8.892 4.851 1.00 95.81 269 PRO A CA 1
ATOM 2200 C C . PRO A 1 269 ? -0.889 10.238 5.064 1.00 95.81 269 PRO A C 1
ATOM 2202 O O . PRO A 1 269 ? -0.616 11.212 4.369 1.00 95.81 269 PRO A O 1
ATOM 2205 N N . LEU A 1 270 ? -1.771 10.336 6.064 1.00 95.44 270 LEU A N 1
ATOM 2206 C CA . LEU A 1 270 ? -2.196 11.645 6.584 1.00 95.44 270 LEU A CA 1
ATOM 2207 C C . LEU A 1 270 ? -1.082 12.238 7.461 1.00 95.44 270 LEU A C 1
ATOM 2209 O O . LEU A 1 270 ? -0.743 13.417 7.346 1.00 95.44 270 LEU A O 1
ATOM 2213 N N . PHE A 1 271 ? -0.482 11.386 8.298 1.00 96.06 271 PHE A N 1
ATOM 2214 C CA . PHE A 1 271 ? 0.637 11.713 9.178 1.00 96.06 271 PHE A CA 1
ATOM 2215 C C . PHE A 1 271 ? 1.742 10.654 9.062 1.00 96.06 271 PHE A C 1
ATOM 2217 O O . PHE A 1 271 ? 1.482 9.470 9.264 1.00 96.06 271 PHE A O 1
ATOM 2224 N N . GLY A 1 272 ? 2.966 11.067 8.739 1.00 94.69 272 GLY A N 1
ATOM 2225 C CA . GLY A 1 272 ? 4.147 10.201 8.699 1.00 94.69 272 GLY A CA 1
ATOM 2226 C C . GLY A 1 272 ? 4.914 10.248 10.021 1.00 94.69 272 GLY A C 1
ATOM 2227 O O . GLY A 1 272 ? 5.000 11.308 10.641 1.00 94.69 272 GLY A O 1
ATOM 2228 N N . PHE A 1 273 ? 5.471 9.114 10.452 1.00 94.56 273 PHE A N 1
ATOM 2229 C CA . PHE A 1 273 ? 6.337 9.008 11.634 1.00 94.56 273 PHE A CA 1
ATOM 2230 C C . PHE A 1 273 ? 7.791 8.875 11.163 1.00 94.56 273 PHE A C 1
ATOM 2232 O O . PHE A 1 273 ? 8.210 7.794 10.756 1.00 94.56 273 PHE A O 1
ATOM 2239 N N . LYS A 1 274 ? 8.563 9.965 11.163 1.00 91.31 274 LYS A N 1
ATOM 2240 C CA . LYS A 1 274 ? 9.956 9.993 10.673 1.00 91.31 274 LYS A CA 1
ATOM 2241 C C . LYS A 1 274 ? 10.824 10.776 11.655 1.00 91.31 274 LYS A C 1
ATOM 2243 O O . LYS A 1 274 ? 10.355 11.740 12.250 1.00 91.31 274 LYS A O 1
ATOM 2248 N N . ASN A 1 275 ? 12.086 10.377 11.829 1.00 88.81 275 ASN A N 1
ATOM 2249 C CA . ASN A 1 275 ? 13.017 11.016 12.774 1.00 88.81 275 ASN A CA 1
ATOM 2250 C C . ASN A 1 275 ? 12.402 11.180 14.183 1.00 88.81 275 ASN A C 1
ATOM 2252 O O . ASN A 1 275 ? 12.400 12.275 14.745 1.00 88.81 275 ASN A O 1
ATOM 2256 N N . ASP A 1 276 ? 11.786 10.112 14.702 1.00 90.62 276 ASP A N 1
ATOM 2257 C CA . ASP A 1 276 ? 11.127 10.052 16.019 1.00 90.62 276 ASP A CA 1
ATOM 2258 C C . ASP A 1 276 ? 9.976 11.052 16.264 1.00 90.62 276 ASP A C 1
ATOM 2260 O O . ASP A 1 276 ? 9.497 11.206 17.394 1.00 90.62 276 ASP A O 1
ATOM 2264 N N . THR A 1 277 ? 9.499 11.715 15.207 1.00 92.88 277 THR A N 1
ATOM 2265 C CA . THR A 1 277 ? 8.456 12.743 15.262 1.00 92.88 277 THR A CA 1
ATOM 2266 C C . THR A 1 277 ? 7.361 12.496 14.225 1.00 92.88 277 THR A C 1
ATOM 2268 O O . THR A 1 277 ? 7.549 11.792 13.233 1.00 92.88 277 THR A O 1
ATOM 2271 N N . ILE A 1 278 ? 6.172 13.052 14.482 1.00 94.94 278 ILE A N 1
ATOM 2272 C CA . ILE A 1 278 ? 5.006 12.907 13.604 1.00 94.94 278 ILE A CA 1
ATOM 2273 C C . ILE A 1 278 ? 4.791 14.196 12.810 1.00 94.94 278 ILE A C 1
ATOM 2275 O O . ILE A 1 278 ? 4.693 15.284 13.384 1.00 94.94 278 ILE A O 1
ATOM 2279 N N . HIS A 1 279 ? 4.675 14.068 11.488 1.00 92.31 279 HIS A N 1
ATOM 2280 C CA . HIS A 1 279 ? 4.506 15.187 10.563 1.00 92.31 279 HIS A CA 1
ATOM 2281 C C . HIS A 1 279 ? 3.298 14.983 9.634 1.00 92.31 279 HIS A C 1
ATOM 2283 O O . HIS A 1 279 ? 3.119 13.886 9.106 1.00 92.31 279 HIS A O 1
ATOM 2289 N N . PRO A 1 280 ? 2.478 16.017 9.380 1.00 91.56 280 PRO A N 1
ATOM 2290 C CA . PRO A 1 280 ? 1.399 15.943 8.396 1.00 91.56 280 PRO A CA 1
ATOM 2291 C C . PRO A 1 280 ? 1.936 15.932 6.952 1.00 91.56 280 PRO A C 1
ATOM 2293 O O . PRO A 1 280 ? 2.797 16.743 6.605 1.00 91.56 280 PRO A O 1
ATOM 2296 N N . HIS A 1 281 ? 1.388 15.081 6.079 1.00 82.12 281 HIS A N 1
ATOM 2297 C CA . HIS A 1 281 ? 1.746 15.021 4.651 1.00 82.12 281 HIS A CA 1
ATOM 2298 C C . HIS A 1 281 ? 0.784 15.846 3.771 1.00 82.12 281 HIS A C 1
ATOM 2300 O O . HIS A 1 281 ? -0.406 15.562 3.695 1.00 82.12 281 HIS A O 1
ATOM 2306 N N . LYS A 1 282 ? 1.306 16.837 3.029 1.00 67.75 282 LYS A N 1
ATOM 2307 C CA . LYS A 1 282 ? 0.552 17.633 2.024 1.00 67.75 282 LYS A CA 1
ATOM 2308 C C . LYS A 1 282 ? -0.730 18.303 2.576 1.00 67.75 282 LYS A C 1
ATOM 2310 O O . LYS A 1 282 ? -1.822 18.175 2.024 1.00 67.75 282 LYS A O 1
ATOM 2315 N N . VAL A 1 283 ? -0.536 19.074 3.653 1.00 64.06 283 VAL A N 1
ATOM 2316 C CA . VAL A 1 283 ? -1.442 20.033 4.333 1.00 64.06 283 VAL A CA 1
ATOM 2317 C C . VAL A 1 283 ? -2.894 20.084 3.800 1.00 64.06 283 VAL A C 1
ATOM 2319 O O . VAL A 1 283 ? -3.782 19.479 4.395 1.00 64.06 283 VAL A O 1
ATOM 2322 N N . ASN A 1 284 ? -3.163 20.755 2.672 1.00 69.25 284 ASN A N 1
ATOM 2323 C CA . ASN A 1 284 ? -4.519 21.184 2.277 1.00 69.25 284 ASN A CA 1
ATOM 2324 C C . ASN A 1 284 ? -5.558 20.070 2.006 1.00 69.25 284 ASN A C 1
ATOM 2326 O O . ASN A 1 284 ? -6.758 20.366 1.979 1.00 69.25 284 ASN A O 1
ATOM 2330 N N . MET A 1 285 ? -5.143 18.821 1.762 1.00 82.38 285 MET A N 1
ATOM 2331 C CA . MET A 1 285 ? -6.071 17.705 1.494 1.00 82.38 285 MET A CA 1
ATOM 2332 C C . MET A 1 285 ? -6.327 16.802 2.710 1.00 82.38 285 MET A C 1
ATOM 2334 O O . MET A 1 285 ? -7.340 16.098 2.713 1.00 82.38 285 MET A O 1
ATOM 2338 N N . ILE A 1 286 ? -5.492 16.870 3.759 1.00 80.69 286 ILE A N 1
ATOM 2339 C CA . ILE A 1 286 ? -5.606 16.022 4.962 1.00 80.69 286 ILE A CA 1
ATOM 2340 C C . ILE A 1 286 ? -6.985 16.168 5.604 1.00 80.69 286 ILE A C 1
ATOM 2342 O O . ILE A 1 286 ? -7.682 15.169 5.753 1.00 80.69 286 ILE A O 1
ATOM 2346 N N . LEU A 1 287 ? -7.411 17.396 5.929 1.00 87.00 287 LEU A N 1
ATOM 2347 C CA . LEU A 1 287 ? -8.692 17.644 6.609 1.00 87.00 287 LEU A CA 1
ATOM 2348 C C . LEU A 1 287 ? -9.878 17.060 5.828 1.00 87.00 287 LEU A C 1
ATOM 2350 O O . LEU A 1 287 ? -10.730 16.372 6.380 1.00 87.00 287 LEU A O 1
ATOM 2354 N N . LYS A 1 288 ? -9.890 17.260 4.504 1.00 90.94 288 LYS A N 1
ATOM 2355 C CA . LYS A 1 288 ? -10.978 16.792 3.633 1.00 90.94 288 LYS A CA 1
ATOM 2356 C C . LYS A 1 288 ? -11.043 15.265 3.546 1.00 90.94 288 LYS A C 1
ATOM 2358 O O . LYS A 1 288 ? -12.139 14.743 3.335 1.00 90.94 288 LYS A O 1
ATOM 2363 N N . LEU A 1 289 ? -9.906 14.571 3.664 1.00 92.38 289 LEU A N 1
ATOM 2364 C CA . LEU A 1 289 ? -9.832 13.109 3.754 1.00 92.38 289 LEU A CA 1
ATOM 2365 C C . LEU A 1 289 ? -10.212 12.618 5.152 1.00 92.38 289 LEU A C 1
ATOM 2367 O O . LEU A 1 289 ? -11.034 11.713 5.257 1.00 92.38 289 LEU A O 1
ATOM 2371 N N . PHE A 1 290 ? -9.695 13.254 6.204 1.00 94.06 290 PHE A N 1
ATOM 2372 C CA . PHE A 1 290 ? -10.019 12.957 7.599 1.00 94.06 290 PHE A CA 1
ATOM 2373 C C . PHE A 1 290 ? -11.537 13.009 7.836 1.00 94.06 290 PHE A C 1
ATOM 2375 O O . PHE A 1 290 ? -12.112 12.012 8.264 1.00 94.06 290 PHE A O 1
ATOM 2382 N N . ASP A 1 291 ? -12.216 14.083 7.417 1.00 93.44 291 ASP A N 1
ATOM 2383 C CA . ASP A 1 291 ? -13.683 14.206 7.486 1.00 93.44 291 ASP A CA 1
ATOM 2384 C C . ASP A 1 291 ? -14.422 13.074 6.752 1.00 93.44 291 ASP A C 1
ATOM 2386 O O . ASP A 1 291 ? -15.444 12.569 7.225 1.00 93.44 291 ASP A O 1
ATOM 2390 N N . ILE A 1 292 ? -13.928 12.663 5.575 1.00 95.31 292 ILE A N 1
ATOM 2391 C CA . ILE A 1 292 ? -14.500 11.533 4.826 1.00 95.31 292 ILE A CA 1
ATOM 2392 C C . ILE A 1 292 ? -14.303 10.235 5.611 1.00 95.31 292 ILE A C 1
ATOM 2394 O O . ILE A 1 292 ? -15.219 9.413 5.653 1.00 95.31 292 ILE A O 1
ATOM 2398 N N . PHE A 1 293 ? -13.138 10.034 6.219 1.00 96.12 293 PHE A N 1
ATOM 2399 C CA . PHE A 1 293 ? -12.820 8.800 6.921 1.00 96.12 293 PHE A CA 1
ATOM 2400 C C . PHE A 1 293 ? -13.615 8.674 8.225 1.00 96.12 293 PHE A C 1
ATOM 2402 O O . PHE A 1 293 ? -14.273 7.651 8.417 1.00 96.12 293 PHE A O 1
ATOM 2409 N N . VAL A 1 294 ? -13.674 9.736 9.037 1.00 94.75 294 VAL A N 1
ATOM 2410 C CA . VAL A 1 294 ? -14.509 9.819 10.250 1.00 94.75 294 VAL A CA 1
ATOM 2411 C C . VAL A 1 294 ? -15.971 9.528 9.917 1.00 94.75 294 VAL A C 1
ATOM 2413 O O . VAL A 1 294 ? -16.560 8.596 10.464 1.00 94.75 294 VAL A O 1
ATOM 2416 N N . LYS A 1 295 ? -16.557 10.279 8.970 1.00 94.25 295 LYS A N 1
ATOM 2417 C CA . LYS A 1 295 ? -17.990 10.191 8.640 1.00 94.25 295 LYS A CA 1
ATOM 2418 C C . LYS A 1 295 ? -18.434 8.790 8.204 1.00 94.25 295 LYS A C 1
ATOM 2420 O O . LYS A 1 295 ? -19.605 8.451 8.349 1.00 94.25 295 LYS A O 1
ATOM 2425 N N . ASN A 1 296 ? -17.523 7.999 7.642 1.00 92.81 296 ASN A N 1
ATOM 2426 C CA . ASN A 1 296 ? -17.818 6.681 7.082 1.00 92.81 296 ASN A CA 1
ATOM 2427 C C . ASN A 1 296 ? -17.124 5.538 7.855 1.00 92.81 296 ASN A C 1
ATOM 2429 O O . ASN A 1 296 ? -17.006 4.432 7.331 1.00 92.81 296 ASN A O 1
ATOM 2433 N N . ASN A 1 297 ? -16.687 5.796 9.096 1.00 92.44 297 ASN A N 1
ATOM 2434 C CA . ASN A 1 297 ? -16.098 4.817 10.020 1.00 92.44 297 ASN A CA 1
ATOM 2435 C C . ASN A 1 297 ? -14.809 4.118 9.513 1.00 92.44 297 ASN A C 1
ATOM 2437 O O . ASN A 1 297 ? -14.508 2.985 9.904 1.00 92.44 297 ASN A O 1
ATOM 2441 N N . ILE A 1 298 ? -14.056 4.773 8.627 1.00 95.81 298 ILE A N 1
ATOM 2442 C CA . ILE A 1 298 ? -12.979 4.177 7.821 1.00 95.81 298 ILE A CA 1
ATOM 2443 C C . ILE A 1 298 ? -11.682 4.003 8.624 1.00 95.81 298 ILE A C 1
ATOM 2445 O O . ILE A 1 298 ? -11.301 4.867 9.412 1.00 95.81 298 ILE A O 1
ATOM 2449 N N . ILE A 1 299 ? -10.974 2.900 8.367 1.00 97.62 299 ILE A N 1
ATOM 2450 C CA . ILE A 1 299 ? -9.565 2.716 8.751 1.00 97.62 299 ILE A CA 1
ATOM 2451 C C . ILE A 1 299 ? -8.697 2.997 7.517 1.00 97.62 299 ILE A C 1
ATOM 2453 O O . ILE A 1 299 ? -8.955 2.449 6.442 1.00 97.62 299 ILE A O 1
ATOM 2457 N N . TYR A 1 300 ? -7.692 3.861 7.651 1.00 98.38 300 TYR A N 1
ATOM 2458 C CA . TYR A 1 300 ? -6.803 4.235 6.552 1.00 98.38 300 TYR A CA 1
ATOM 2459 C C . TYR A 1 300 ? -5.541 3.361 6.537 1.00 98.38 300 TYR A C 1
ATOM 2461 O O . TYR A 1 300 ? -4.914 3.154 7.575 1.00 98.38 300 TYR A O 1
ATOM 2469 N N . LEU A 1 301 ? -5.179 2.844 5.364 1.00 98.81 301 LEU A N 1
ATOM 2470 C CA . LEU A 1 301 ? -3.996 2.020 5.114 1.00 98.81 301 LEU A CA 1
ATOM 2471 C C . LEU A 1 301 ? -3.048 2.784 4.177 1.00 98.81 301 LEU A C 1
ATOM 2473 O O . LEU A 1 301 ? -3.476 3.233 3.111 1.00 98.81 301 LEU A O 1
ATOM 2477 N N . CYS A 1 302 ? -1.778 2.939 4.556 1.00 98.12 302 CYS A N 1
ATOM 2478 C CA . CYS A 1 302 ? -0.802 3.726 3.792 1.00 98.12 302 CYS A CA 1
ATOM 2479 C C . CYS A 1 302 ? 0.656 3.238 3.907 1.00 98.12 302 CYS A C 1
ATOM 2481 O O . CYS A 1 302 ? 0.982 2.322 4.664 1.00 98.12 302 CYS A O 1
ATOM 2483 N N . ALA A 1 303 ? 1.541 3.857 3.127 1.00 96.25 303 ALA A N 1
ATOM 2484 C CA . ALA A 1 303 ? 2.982 3.621 3.083 1.00 96.25 303 ALA A CA 1
ATOM 2485 C C . ALA A 1 303 ? 3.730 4.975 3.071 1.00 96.25 303 ALA A C 1
ATOM 2487 O O . ALA A 1 303 ? 3.432 5.785 3.948 1.00 96.25 303 ALA A O 1
ATOM 2488 N N . ASP A 1 304 ? 4.692 5.211 2.157 1.00 95.19 304 ASP A N 1
ATOM 2489 C CA . ASP A 1 304 ? 5.557 6.420 1.993 1.00 95.19 304 ASP A CA 1
ATOM 2490 C C . ASP A 1 304 ? 6.470 6.748 3.204 1.00 95.19 304 ASP A C 1
ATOM 2492 O O . ASP A 1 304 ? 7.597 7.225 3.079 1.00 95.19 304 ASP A O 1
ATOM 2496 N N . THR A 1 305 ? 6.045 6.408 4.417 1.00 95.25 305 THR A N 1
ATOM 2497 C CA . THR A 1 305 ? 6.911 6.264 5.587 1.00 95.25 305 THR A CA 1
ATOM 2498 C C . THR A 1 305 ? 7.410 4.826 5.672 1.00 95.25 305 THR A C 1
ATOM 2500 O O . THR A 1 305 ? 6.618 3.891 5.805 1.00 95.25 305 THR A O 1
ATOM 2503 N N . HIS A 1 306 ? 8.727 4.647 5.597 1.00 95.69 306 HIS A N 1
ATOM 2504 C CA . HIS A 1 306 ? 9.400 3.355 5.513 1.00 95.69 306 HIS A CA 1
ATOM 2505 C C . HIS A 1 306 ? 9.665 2.736 6.896 1.00 95.69 306 HIS A C 1
ATOM 2507 O O . HIS A 1 306 ? 10.772 2.318 7.230 1.00 95.69 306 HIS A O 1
ATOM 2513 N N . ASN A 1 307 ? 8.631 2.698 7.728 1.00 95.06 307 ASN A N 1
ATOM 2514 C CA . ASN A 1 307 ? 8.585 1.949 8.979 1.00 95.06 307 ASN A CA 1
ATOM 2515 C C . ASN A 1 307 ? 7.151 1.448 9.210 1.00 95.06 307 ASN A C 1
ATOM 2517 O O . ASN A 1 307 ? 6.242 1.736 8.420 1.00 95.06 307 ASN A O 1
ATOM 2521 N N . PHE A 1 308 ? 6.951 0.646 10.255 1.00 97.19 308 PHE A N 1
ATOM 2522 C CA . PHE A 1 308 ? 5.607 0.297 10.692 1.00 97.19 308 PHE A CA 1
ATOM 2523 C C . PHE A 1 308 ? 5.123 1.324 11.710 1.00 97.19 308 PHE A C 1
ATOM 2525 O O . PHE A 1 308 ? 5.829 1.622 12.674 1.00 97.19 308 PHE A O 1
ATOM 2532 N N . SER A 1 309 ? 3.891 1.801 11.543 1.00 97.12 309 SER A N 1
ATOM 2533 C CA . SER A 1 309 ? 3.172 2.490 12.611 1.00 97.12 309 SER A CA 1
ATOM 2534 C C . SER A 1 309 ? 1.673 2.215 12.572 1.00 97.12 309 SER A C 1
ATOM 2536 O O . SER A 1 309 ? 1.081 2.033 11.509 1.00 97.12 309 SER A O 1
ATOM 2538 N N . ILE A 1 310 ? 1.040 2.234 13.741 1.00 97.81 310 ILE A N 1
ATOM 2539 C CA . ILE A 1 310 ? -0.413 2.322 13.878 1.00 97.81 310 ILE A CA 1
ATOM 2540 C C . ILE A 1 310 ? -0.747 3.508 14.784 1.00 97.81 310 ILE A C 1
ATOM 2542 O O . ILE A 1 310 ? -0.214 3.640 15.888 1.00 97.81 310 ILE A O 1
ATOM 2546 N N . MET A 1 311 ? -1.602 4.398 14.282 1.00 97.62 311 MET A N 1
ATOM 2547 C CA . MET A 1 311 ? -1.935 5.673 14.908 1.00 97.62 311 MET A CA 1
ATOM 2548 C C . MET A 1 311 ? -3.432 5.798 15.161 1.00 97.62 311 MET A C 1
ATOM 2550 O O . MET A 1 311 ? -4.243 5.543 14.268 1.00 97.62 311 MET A O 1
ATOM 2554 N N . ARG A 1 312 ? -3.782 6.293 16.347 1.00 97.25 312 ARG A N 1
ATOM 2555 C CA . ARG A 1 312 ? -5.099 6.843 16.669 1.00 97.25 312 ARG A CA 1
ATOM 2556 C C . ARG A 1 312 ? -4.994 8.361 16.609 1.00 97.25 312 ARG A C 1
ATOM 2558 O O . ARG A 1 312 ? -4.414 8.986 17.495 1.00 97.25 312 ARG A O 1
ATOM 2565 N N . ILE A 1 313 ? -5.515 8.935 15.529 1.00 96.69 313 ILE A N 1
ATOM 2566 C CA . ILE A 1 313 ? -5.449 10.364 15.222 1.00 96.69 313 ILE A CA 1
ATOM 2567 C C . ILE A 1 313 ? -6.748 11.007 15.702 1.00 96.69 313 ILE A C 1
ATOM 2569 O O . ILE A 1 313 ? -7.814 10.699 15.166 1.00 96.69 313 ILE A O 1
ATOM 2573 N N . VAL A 1 314 ? -6.656 11.892 16.694 1.00 95.81 314 VAL A N 1
ATOM 2574 C CA . VAL A 1 314 ? -7.793 12.605 17.286 1.00 95.81 314 VAL A CA 1
ATOM 2575 C C . VAL A 1 314 ? -7.751 14.082 16.903 1.00 95.81 314 VAL A C 1
ATOM 2577 O O . VAL A 1 314 ? -6.737 14.755 17.104 1.00 95.81 314 VAL A O 1
ATOM 2580 N N . HIS A 1 315 ? -8.874 14.594 16.408 1.00 94.00 315 HIS A N 1
ATOM 2581 C CA . HIS A 1 315 ? -9.125 16.014 16.158 1.00 94.00 315 HIS A CA 1
ATOM 2582 C C . HIS A 1 315 ? -10.508 16.340 16.703 1.00 94.00 315 HIS A C 1
ATOM 2584 O O . HIS A 1 315 ? -11.476 15.679 16.339 1.00 94.00 315 HIS A O 1
ATOM 2590 N N . GLU A 1 316 ? -10.587 17.309 17.615 1.00 90.00 316 GLU A N 1
ATOM 2591 C CA . GLU A 1 316 ? -11.796 17.559 18.412 1.00 90.00 316 GLU A CA 1
ATOM 2592 C C . GLU A 1 316 ? -12.244 16.270 19.143 1.00 90.00 316 GLU A C 1
ATOM 2594 O O . GLU A 1 316 ? -11.477 15.722 19.938 1.00 90.00 316 GLU A O 1
ATOM 2599 N N . ASP A 1 317 ? -13.450 15.776 18.862 1.00 89.94 317 ASP A N 1
ATOM 2600 C CA . ASP A 1 317 ? -14.031 14.511 19.327 1.00 89.94 317 ASP A CA 1
ATOM 2601 C C . ASP A 1 317 ? -13.917 13.363 18.296 1.00 89.94 317 ASP A C 1
ATOM 2603 O O . ASP A 1 317 ? -14.310 12.225 18.565 1.00 89.94 317 ASP A O 1
ATOM 2607 N N . LYS A 1 318 ? -13.365 13.640 17.110 1.00 94.56 318 LYS A N 1
ATOM 2608 C CA . LYS A 1 318 ? -13.330 12.731 15.956 1.00 94.56 318 LYS A CA 1
ATOM 2609 C C . LYS A 1 318 ? -12.043 11.917 15.921 1.00 94.56 318 LYS A C 1
ATOM 2611 O O . LYS A 1 318 ? -10.964 12.419 16.235 1.00 94.56 318 LYS A O 1
ATOM 2616 N N . VAL A 1 319 ? -12.145 10.670 15.459 1.00 96.25 319 VAL A N 1
ATOM 2617 C CA . VAL A 1 319 ? -11.026 9.716 15.442 1.00 96.25 319 VAL A CA 1
ATOM 2618 C C . VAL A 1 319 ? -10.879 9.042 14.078 1.00 96.25 319 VAL A C 1
ATOM 2620 O O . VAL A 1 319 ? -11.847 8.510 13.535 1.00 96.25 319 VAL A O 1
ATOM 2623 N N . VAL A 1 320 ? -9.648 8.991 13.566 1.00 96.81 320 VAL A N 1
ATOM 2624 C CA . VAL A 1 320 ? -9.244 8.118 12.450 1.00 96.81 320 VAL A CA 1
ATOM 2625 C C . VAL A 1 320 ? -8.140 7.181 12.924 1.00 96.81 320 VAL A C 1
ATOM 2627 O O . VAL A 1 320 ? -7.191 7.609 13.582 1.00 96.81 320 VAL A O 1
ATOM 2630 N N . ILE A 1 321 ? -8.246 5.904 12.555 1.00 98.12 321 ILE A N 1
ATOM 2631 C CA . ILE A 1 321 ? -7.141 4.951 12.682 1.00 98.12 321 ILE A CA 1
ATOM 2632 C C . ILE A 1 321 ? -6.374 4.925 11.364 1.00 98.12 321 ILE A C 1
ATOM 2634 O O . ILE A 1 321 ? -6.972 4.689 10.311 1.00 98.12 321 ILE A O 1
ATOM 2638 N N . GLN A 1 322 ? -5.063 5.142 11.431 1.00 98.19 322 GLN A N 1
ATOM 2639 C CA . GLN A 1 322 ? -4.145 4.987 10.305 1.00 98.19 322 GLN A CA 1
ATOM 2640 C C . GLN A 1 322 ? -3.165 3.848 10.597 1.00 98.19 322 GLN A C 1
ATOM 2642 O O . GLN A 1 322 ? -2.585 3.795 11.680 1.00 98.19 322 GLN A O 1
ATOM 2647 N N . ILE A 1 323 ? -2.957 2.962 9.625 1.00 98.56 323 ILE A N 1
ATOM 2648 C CA . ILE A 1 323 ? -1.943 1.906 9.654 1.00 98.56 323 ILE A CA 1
ATOM 2649 C C . ILE A 1 323 ? -0.964 2.173 8.512 1.00 98.56 323 ILE A C 1
ATOM 2651 O O . ILE A 1 323 ? -1.338 2.121 7.339 1.00 98.56 323 ILE A O 1
ATOM 2655 N N . THR A 1 324 ? 0.290 2.439 8.861 1.00 98.25 324 THR A N 1
ATOM 2656 C CA . THR A 1 324 ? 1.381 2.678 7.916 1.00 98.25 324 THR A CA 1
ATOM 2657 C C . THR A 1 324 ? 2.301 1.465 7.877 1.00 98.25 324 THR A C 1
ATOM 2659 O O . THR A 1 324 ? 2.735 0.989 8.926 1.00 98.25 324 THR A O 1
ATOM 2662 N N . ALA A 1 325 ? 2.606 0.961 6.682 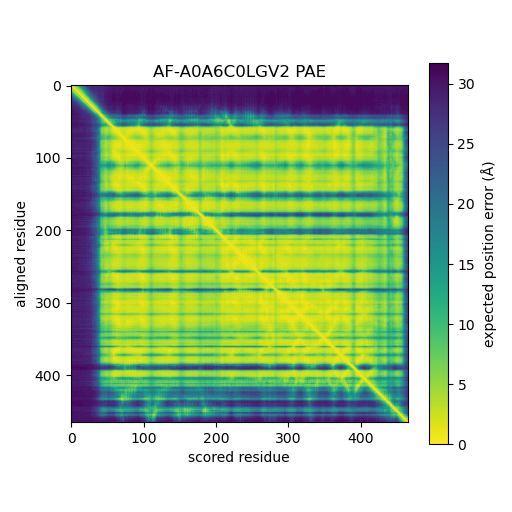1.00 97.94 325 ALA A N 1
ATOM 2663 C CA . ALA A 1 325 ? 3.451 -0.220 6.511 1.00 97.94 325 ALA A CA 1
ATOM 2664 C C . ALA A 1 325 ? 4.341 -0.136 5.259 1.00 97.94 325 ALA A C 1
ATOM 2666 O O . ALA A 1 325 ? 4.360 -1.064 4.447 1.00 97.94 325 ALA A O 1
ATOM 2667 N N . GLY A 1 326 ? 5.120 0.943 5.107 1.00 97.38 326 GLY A N 1
ATOM 2668 C CA . GLY A 1 326 ? 6.121 1.112 4.036 1.00 97.38 326 GLY A CA 1
ATOM 2669 C C . GLY A 1 326 ? 7.354 0.205 4.184 1.00 97.38 326 GLY A C 1
ATOM 2670 O O . GLY A 1 326 ? 8.482 0.625 3.963 1.00 97.38 326 GLY A O 1
ATOM 2671 N N . THR A 1 327 ? 7.148 -1.033 4.625 1.00 96.56 327 THR A N 1
ATOM 2672 C CA . THR A 1 327 ? 8.182 -1.944 5.143 1.00 96.56 327 THR A CA 1
ATOM 2673 C C . THR A 1 327 ? 8.515 -3.096 4.193 1.00 96.56 327 THR A C 1
ATOM 2675 O O . THR A 1 327 ? 9.202 -4.041 4.580 1.00 96.56 327 THR A O 1
ATOM 2678 N N . GLY A 1 328 ? 8.030 -3.047 2.948 1.00 95.88 328 GLY A N 1
ATOM 2679 C CA . GLY A 1 328 ? 8.122 -4.166 2.012 1.00 95.88 328 GLY A CA 1
ATOM 2680 C C . GLY A 1 328 ? 9.510 -4.415 1.409 1.00 95.88 328 GLY A C 1
ATOM 2681 O O . GLY A 1 328 ? 9.702 -5.456 0.788 1.00 95.88 328 GLY A O 1
ATOM 2682 N N . GLY A 1 329 ? 10.462 -3.482 1.542 1.00 93.19 329 GLY A N 1
ATOM 2683 C CA . GLY A 1 329 ? 11.816 -3.620 0.980 1.00 93.19 329 GLY A CA 1
ATOM 2684 C C . GLY A 1 329 ? 12.574 -2.316 0.692 1.00 93.19 329 GLY A C 1
ATOM 2685 O O . GLY A 1 329 ? 13.782 -2.370 0.457 1.00 93.19 329 GLY A O 1
ATOM 2686 N N . ALA A 1 330 ? 11.908 -1.157 0.710 1.00 93.06 330 ALA A N 1
ATOM 2687 C CA . ALA A 1 330 ? 12.551 0.153 0.594 1.00 93.06 330 ALA A CA 1
ATOM 2688 C C . ALA A 1 330 ? 13.405 0.512 1.821 1.00 93.06 330 ALA A C 1
ATOM 2690 O O . ALA A 1 330 ? 13.224 -0.041 2.903 1.00 93.06 330 ALA A O 1
ATOM 2691 N N . ASP A 1 331 ? 14.344 1.445 1.642 1.00 91.06 331 ASP A N 1
ATOM 2692 C CA . ASP A 1 331 ? 15.250 1.875 2.708 1.00 91.06 331 ASP A CA 1
ATOM 2693 C C . ASP A 1 331 ? 14.495 2.482 3.903 1.00 91.06 331 ASP A C 1
ATOM 2695 O O . ASP A 1 331 ? 13.764 3.454 3.706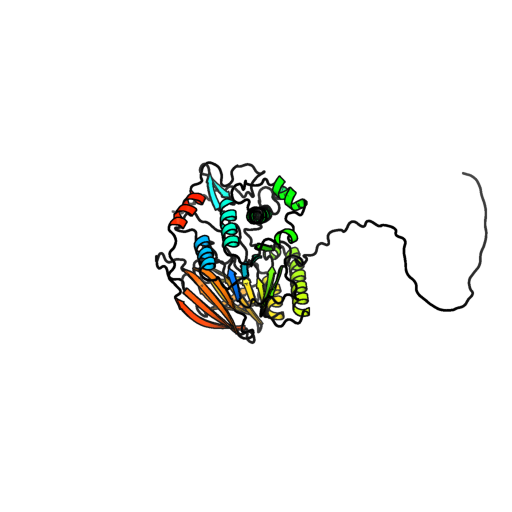 1.00 91.06 331 ASP A O 1
ATOM 2699 N N . PRO A 1 332 ? 14.668 1.950 5.127 1.00 91.19 332 PRO A N 1
ATOM 2700 C CA . PRO A 1 332 ? 13.817 2.281 6.260 1.00 91.19 332 PRO A CA 1
ATOM 2701 C C . PRO A 1 332 ? 14.038 3.701 6.790 1.00 91.19 332 PRO A C 1
ATOM 2703 O O . PRO A 1 332 ? 15.171 4.166 6.918 1.00 91.19 332 PRO A O 1
ATOM 2706 N N . ASP A 1 333 ? 12.944 4.346 7.196 1.00 90.88 333 ASP A N 1
ATOM 2707 C CA . ASP A 1 333 ? 12.946 5.596 7.961 1.00 90.88 333 ASP A CA 1
ATOM 2708 C C . ASP A 1 333 ? 13.265 5.257 9.426 1.00 90.88 333 ASP A C 1
ATOM 2710 O O . ASP A 1 333 ? 12.363 5.129 10.260 1.00 90.88 333 ASP A O 1
ATOM 2714 N N . VAL A 1 334 ? 14.555 5.029 9.701 1.00 88.00 334 VAL A N 1
ATOM 2715 C CA . VAL A 1 334 ? 15.068 4.501 10.975 1.00 88.00 334 VAL A CA 1
ATOM 2716 C C . VAL A 1 334 ? 14.722 5.422 12.151 1.00 88.00 334 VAL A C 1
ATOM 2718 O O . VAL A 1 334 ? 15.236 6.532 12.273 1.00 88.00 334 VAL A O 1
ATOM 2721 N N . LEU A 1 335 ? 13.887 4.906 13.047 1.00 89.81 335 LEU A N 1
ATOM 2722 C CA . LEU A 1 335 ? 13.587 5.444 14.375 1.00 89.81 335 LEU A CA 1
ATOM 2723 C C . LEU A 1 335 ? 14.686 5.066 15.380 1.00 89.81 335 LEU A C 1
ATOM 2725 O O . LEU A 1 335 ? 15.363 4.054 15.193 1.00 89.81 335 LEU A O 1
ATOM 2729 N N . THR A 1 336 ? 14.860 5.810 16.472 1.00 88.81 336 THR A N 1
ATOM 2730 C CA . THR A 1 336 ? 15.891 5.466 17.480 1.00 88.81 336 THR A CA 1
ATOM 2731 C C . THR A 1 336 ? 15.486 4.328 18.421 1.00 88.81 336 THR A C 1
ATOM 2733 O O . THR A 1 336 ? 16.344 3.771 19.106 1.00 88.81 336 THR A O 1
ATOM 2736 N N . ARG A 1 337 ? 14.197 3.959 18.467 1.00 87.56 337 ARG A N 1
ATOM 2737 C CA . ARG A 1 337 ? 13.643 2.913 19.349 1.00 87.56 337 ARG A CA 1
ATOM 2738 C C . ARG A 1 337 ? 12.278 2.398 18.874 1.00 87.56 337 ARG A C 1
ATOM 2740 O O . ARG A 1 337 ? 11.666 2.978 17.981 1.00 87.56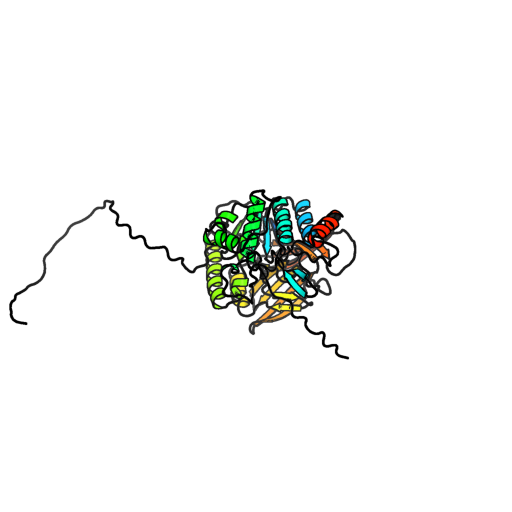 337 ARG A O 1
ATOM 2747 N N . GLU A 1 338 ? 11.785 1.331 19.508 1.00 89.25 338 GLU A N 1
ATOM 2748 C CA . GLU A 1 338 ? 10.360 0.969 19.467 1.00 89.25 338 GLU A CA 1
ATOM 2749 C C . GLU A 1 338 ? 9.539 2.004 20.268 1.00 89.25 338 GLU A C 1
ATOM 2751 O O . GLU A 1 338 ? 9.929 2.402 21.369 1.00 89.25 338 GLU A O 1
ATOM 2756 N N . TYR A 1 339 ? 8.397 2.426 19.724 1.00 90.81 339 TYR A N 1
ATOM 2757 C CA . TYR A 1 339 ? 7.434 3.329 20.357 1.00 90.81 339 TYR A CA 1
ATOM 2758 C C . TYR A 1 339 ? 6.153 2.566 20.696 1.00 90.81 339 TYR A C 1
ATOM 2760 O O . TYR A 1 339 ? 5.533 1.957 19.821 1.00 90.81 339 TYR A O 1
ATOM 2768 N N . SER A 1 340 ? 5.737 2.633 21.960 1.00 87.81 340 SER A N 1
ATOM 2769 C CA . SER A 1 340 ? 4.481 2.076 22.468 1.00 87.81 340 SER A CA 1
ATOM 2770 C C . SER A 1 340 ? 3.614 3.181 23.075 1.00 87.81 340 SER A C 1
ATOM 2772 O O . SER A 1 340 ? 4.124 4.018 23.819 1.00 87.81 340 SER A O 1
ATOM 2774 N N . ASP A 1 341 ? 2.330 3.207 22.689 1.00 86.25 341 ASP A N 1
ATOM 2775 C CA . ASP A 1 341 ? 1.280 4.169 23.096 1.00 86.25 341 ASP A CA 1
ATOM 2776 C C . ASP A 1 341 ? 1.774 5.610 23.347 1.00 86.25 341 ASP A C 1
ATOM 2778 O O . ASP A 1 341 ? 1.453 6.269 24.337 1.00 86.25 341 ASP A O 1
ATOM 2782 N N . SER A 1 342 ? 2.635 6.102 22.456 1.00 88.94 342 SER A N 1
ATOM 2783 C CA . SER A 1 342 ? 3.295 7.392 22.632 1.00 88.94 342 SER A CA 1
ATOM 2784 C C . SER A 1 342 ? 2.391 8.503 22.104 1.00 88.94 342 SER A C 1
ATOM 2786 O O . SER A 1 342 ? 1.906 8.429 20.976 1.00 88.94 342 SER A O 1
ATOM 2788 N N . SER A 1 343 ? 2.142 9.524 22.929 1.00 92.88 343 SER A N 1
ATOM 2789 C CA . SER A 1 343 ? 1.187 10.600 22.635 1.00 92.88 343 SER A CA 1
ATOM 2790 C C . SER A 1 343 ? 1.880 11.871 22.139 1.00 92.88 343 SER A C 1
ATOM 2792 O O . SER A 1 343 ? 2.808 12.379 22.771 1.00 92.88 343 SER A O 1
ATOM 2794 N N . TYR A 1 344 ? 1.400 12.403 21.016 1.00 94.81 344 TYR A N 1
ATOM 2795 C CA . TYR A 1 344 ? 1.966 13.546 20.303 1.00 94.81 344 TYR A CA 1
ATOM 2796 C C . TYR A 1 344 ? 0.913 14.628 20.073 1.00 94.81 344 TYR A C 1
ATOM 2798 O O . TYR A 1 344 ? -0.241 14.333 19.763 1.00 94.81 344 TYR A O 1
ATOM 2806 N N . LYS A 1 345 ? 1.329 15.897 20.147 1.00 94.69 345 LYS A N 1
ATOM 2807 C CA . LYS A 1 345 ? 0.522 17.049 19.723 1.00 94.69 345 LYS A CA 1
ATOM 2808 C C . LYS A 1 345 ? 1.090 17.600 18.423 1.00 94.69 345 LYS A C 1
ATOM 2810 O O . LYS A 1 345 ? 2.214 18.096 18.413 1.00 94.69 345 LYS A O 1
ATOM 2815 N N . VAL A 1 346 ? 0.323 17.518 17.341 1.00 93.56 346 VAL A N 1
ATOM 2816 C CA . VAL A 1 346 ? 0.760 17.900 15.990 1.00 93.56 346 VAL A CA 1
ATOM 2817 C C . VAL A 1 346 ? -0.124 19.031 15.471 1.00 93.56 346 VAL A C 1
ATOM 2819 O O . VAL A 1 346 ? -1.348 18.924 15.502 1.00 93.56 346 VAL A O 1
ATOM 2822 N N . LYS A 1 347 ? 0.478 20.128 14.993 1.00 90.69 347 LYS A N 1
ATOM 2823 C CA . LYS A 1 347 ? -0.253 21.215 14.322 1.00 90.69 347 LYS A CA 1
ATOM 2824 C C . LYS A 1 347 ? -0.318 20.939 12.816 1.00 90.69 347 LYS A C 1
ATOM 2826 O O . LYS A 1 347 ? 0.707 20.641 12.206 1.00 90.69 347 LYS A O 1
ATOM 2831 N N . CYS A 1 348 ? -1.493 21.074 12.209 1.00 86.44 348 CYS A N 1
ATOM 2832 C CA . CYS A 1 348 ? -1.693 20.959 10.763 1.00 86.44 348 CYS A CA 1
ATOM 2833 C C . CYS A 1 348 ? -2.876 21.838 10.341 1.00 86.44 348 CYS A C 1
ATOM 2835 O O . CYS A 1 348 ? -3.891 21.791 11.012 1.00 86.44 348 CYS A O 1
ATOM 2837 N N . CYS A 1 349 ? -2.779 22.605 9.247 1.00 75.44 349 CYS A N 1
ATOM 2838 C CA . CYS A 1 349 ? -3.890 23.440 8.741 1.00 75.44 349 CYS A CA 1
ATOM 2839 C C . CYS A 1 349 ? -4.510 24.395 9.787 1.00 75.44 349 CYS A C 1
ATOM 2841 O O . CYS A 1 349 ? -5.717 24.583 9.807 1.00 75.44 349 CYS A O 1
ATOM 2843 N N . ASP A 1 350 ? -3.695 24.945 10.689 1.00 85.25 350 ASP A N 1
ATOM 2844 C CA . ASP A 1 350 ? -4.115 25.684 11.896 1.00 85.25 350 ASP A CA 1
ATOM 2845 C C . ASP A 1 350 ? -4.829 24.884 13.001 1.00 85.25 350 ASP A C 1
ATOM 2847 O O . ASP A 1 350 ? -4.751 25.276 14.170 1.00 85.25 350 ASP A O 1
ATOM 2851 N N . ASP A 1 351 ? -5.337 23.697 12.685 1.00 88.56 351 ASP A N 1
ATOM 2852 C CA . ASP A 1 351 ? -5.825 22.697 13.631 1.00 88.56 351 ASP A CA 1
ATOM 2853 C C . ASP A 1 351 ? -4.726 22.039 14.486 1.00 88.56 351 ASP A C 1
ATOM 2855 O O . ASP A 1 351 ? -3.530 22.015 14.159 1.00 88.56 351 ASP A O 1
ATOM 2859 N N . LYS A 1 352 ? -5.162 21.462 15.614 1.00 92.75 352 LYS A N 1
ATOM 2860 C CA . LYS A 1 352 ? -4.339 20.683 16.550 1.00 92.75 352 LYS A CA 1
ATOM 2861 C C . LYS A 1 352 ? -4.859 19.252 16.639 1.00 92.75 352 LYS A C 1
ATOM 2863 O O . LYS A 1 352 ? -6.008 19.027 17.006 1.00 92.75 352 LYS A O 1
ATOM 2868 N N . PHE A 1 353 ? -3.970 18.303 16.382 1.00 95.31 353 PHE A N 1
ATOM 2869 C CA . PHE A 1 353 ? -4.221 16.871 16.457 1.00 95.31 353 PHE A CA 1
ATOM 2870 C C . PHE A 1 353 ? -3.533 16.288 17.690 1.00 95.31 353 PHE A C 1
ATOM 2872 O O . PHE A 1 353 ? -2.370 16.606 17.955 1.00 95.31 353 PHE A O 1
ATOM 2879 N N . ASN A 1 354 ? -4.230 15.415 18.416 1.00 96.44 354 ASN A N 1
ATOM 2880 C CA . ASN A 1 354 ? -3.632 14.553 19.431 1.00 96.44 354 ASN A CA 1
ATOM 2881 C C . ASN A 1 354 ? -3.500 13.155 18.820 1.00 96.44 354 ASN A C 1
ATOM 2883 O O . ASN A 1 354 ? -4.498 12.579 18.390 1.00 96.44 354 ASN A O 1
ATOM 2887 N N . ILE A 1 355 ? -2.285 12.621 18.737 1.00 96.50 355 ILE A N 1
ATOM 2888 C CA . ILE A 1 355 ? -2.007 11.356 18.052 1.00 96.50 355 ILE A CA 1
ATOM 2889 C C . ILE A 1 355 ? -1.357 10.395 19.038 1.00 96.50 355 ILE A C 1
ATOM 2891 O O . ILE A 1 355 ? -0.262 10.666 19.521 1.00 96.50 355 ILE A O 1
ATOM 2895 N N . GLN A 1 356 ? -2.020 9.274 19.316 1.00 95.56 356 GLN A N 1
ATOM 2896 C CA . GLN A 1 356 ? -1.399 8.132 19.991 1.00 95.56 356 GLN A CA 1
ATOM 2897 C C . GLN A 1 356 ? -0.809 7.216 18.922 1.00 95.56 356 GLN A C 1
ATOM 2899 O O . GLN A 1 356 ? -1.509 6.866 17.969 1.00 95.56 356 GLN A O 1
ATOM 2904 N N . ALA A 1 357 ? 0.459 6.842 19.060 1.00 95.31 357 ALA A N 1
ATOM 2905 C CA . ALA A 1 357 ? 1.172 6.050 18.069 1.00 95.31 357 ALA A CA 1
ATOM 2906 C C . ALA A 1 357 ? 1.935 4.882 18.700 1.00 95.31 357 ALA A C 1
ATOM 2908 O O . ALA A 1 357 ? 2.633 5.031 19.706 1.00 95.31 357 ALA A O 1
ATOM 2909 N N . TYR A 1 358 ? 1.853 3.737 18.029 1.00 95.62 358 TYR A N 1
ATOM 2910 C CA . TYR A 1 358 ? 2.830 2.663 18.132 1.00 95.62 358 TYR A CA 1
ATOM 2911 C C . TYR A 1 358 ? 3.643 2.678 16.837 1.00 95.62 358 TYR A C 1
ATOM 2913 O O . TYR A 1 358 ? 3.048 2.763 15.760 1.00 95.62 358 TYR A O 1
ATOM 2921 N N . ALA A 1 359 ? 4.970 2.613 16.916 1.00 94.88 359 ALA A N 1
ATOM 2922 C CA . ALA A 1 359 ? 5.837 2.645 15.739 1.00 94.88 359 ALA A CA 1
ATOM 2923 C C . ALA A 1 359 ? 7.121 1.844 15.968 1.00 94.88 359 ALA A C 1
ATOM 2925 O O . ALA A 1 359 ? 7.670 1.865 17.070 1.00 94.88 359 ALA A O 1
ATOM 2926 N N . LEU A 1 360 ? 7.606 1.135 14.945 1.00 91.69 360 LEU A N 1
ATOM 2927 C CA . LEU A 1 360 ? 8.873 0.407 15.025 1.00 91.69 360 LEU A CA 1
ATOM 2928 C C . LEU A 1 360 ? 9.531 0.155 13.661 1.00 91.69 360 LEU A C 1
ATOM 2930 O O . LEU A 1 360 ? 8.896 0.144 12.604 1.00 91.69 360 LEU A O 1
ATOM 2934 N N . ASN A 1 361 ? 10.839 -0.076 13.729 1.00 85.62 361 ASN A N 1
ATOM 2935 C CA . ASN A 1 361 ? 11.741 -0.284 12.604 1.00 85.62 361 ASN A CA 1
ATOM 2936 C C . ASN A 1 361 ? 11.795 -1.740 12.144 1.00 85.62 361 ASN A C 1
ATOM 2938 O O . ASN A 1 361 ? 12.350 -2.583 12.851 1.00 85.62 361 ASN A O 1
ATOM 2942 N N . SER A 1 362 ? 11.363 -2.030 10.917 1.00 84.06 362 SER A N 1
ATOM 2943 C CA . SER A 1 362 ? 11.740 -3.284 10.250 1.00 84.06 362 SER A CA 1
ATOM 2944 C C . SER A 1 362 ? 11.295 -3.380 8.804 1.00 84.06 362 SER A C 1
ATOM 2946 O O . SER A 1 362 ? 10.410 -2.657 8.358 1.00 84.06 362 SER A O 1
ATOM 2948 N N . TYR A 1 363 ? 11.864 -4.370 8.119 1.00 92.88 363 TYR A N 1
ATOM 2949 C CA . TYR A 1 363 ? 11.258 -4.990 6.950 1.00 92.88 363 TYR A CA 1
ATOM 2950 C C . TYR A 1 363 ? 10.233 -6.042 7.389 1.00 92.88 363 TYR A C 1
ATOM 2952 O O . TYR A 1 363 ? 10.506 -6.852 8.286 1.00 92.88 363 TYR A O 1
ATOM 2960 N N . GLY A 1 364 ? 9.056 -6.038 6.768 1.00 95.44 364 GLY A N 1
ATOM 2961 C CA . GLY A 1 364 ? 7.927 -6.852 7.204 1.00 95.44 364 GLY A CA 1
ATOM 2962 C C . GLY A 1 364 ? 6.630 -6.552 6.458 1.00 95.44 364 GLY A C 1
ATOM 2963 O O . GLY A 1 364 ? 6.629 -5.951 5.385 1.00 95.44 364 GLY A O 1
ATOM 2964 N N . TYR A 1 365 ? 5.517 -6.990 7.041 1.00 97.94 365 TYR A N 1
ATOM 2965 C CA . TYR A 1 365 ? 4.164 -6.775 6.524 1.00 97.94 365 TYR A CA 1
ATOM 2966 C C . TYR A 1 365 ? 3.132 -6.813 7.653 1.00 97.94 365 TYR A C 1
ATOM 2968 O O . TYR A 1 365 ? 3.389 -7.328 8.742 1.00 97.94 365 TYR A O 1
ATOM 2976 N N . VAL A 1 366 ? 1.942 -6.287 7.379 1.00 98.44 366 VAL A N 1
ATOM 2977 C CA . VAL A 1 366 ? 0.773 -6.364 8.257 1.00 98.44 366 VAL A CA 1
ATOM 2978 C C . VAL A 1 366 ? -0.162 -7.469 7.768 1.00 98.44 366 VAL A C 1
ATOM 2980 O O . VAL A 1 366 ? -0.424 -7.579 6.574 1.00 98.44 366 VAL A O 1
ATOM 2983 N N . THR A 1 367 ? -0.719 -8.243 8.691 1.00 98.25 367 THR A N 1
ATOM 2984 C CA . THR A 1 367 ? -1.910 -9.072 8.488 1.00 98.25 367 THR A CA 1
ATOM 2985 C C . THR A 1 367 ? -3.078 -8.435 9.237 1.00 98.25 367 THR A C 1
ATOM 2987 O O . THR A 1 367 ? -2.945 -8.071 10.406 1.00 98.25 367 THR A O 1
ATOM 2990 N N . ILE A 1 368 ? -4.230 -8.306 8.580 1.00 98.19 368 ILE A N 1
ATOM 2991 C CA . ILE A 1 368 ? -5.466 -7.770 9.167 1.00 98.19 368 ILE A CA 1
ATOM 2992 C C . ILE A 1 368 ? -6.516 -8.879 9.197 1.00 98.19 368 ILE A C 1
ATOM 2994 O O . ILE A 1 368 ? -6.763 -9.511 8.171 1.00 98.19 368 ILE A O 1
ATOM 2998 N N . ASN A 1 369 ? -7.139 -9.108 10.357 1.00 96.12 369 ASN A N 1
ATOM 2999 C CA . ASN A 1 369 ? -8.241 -10.054 10.539 1.00 96.12 369 ASN A CA 1
ATOM 3000 C C . ASN A 1 369 ? -9.533 -9.328 10.948 1.00 96.12 369 ASN A C 1
ATOM 3002 O O . ASN A 1 369 ? -9.559 -8.580 11.925 1.00 96.12 369 ASN A O 1
ATOM 3006 N N . THR A 1 370 ? -10.610 -9.599 10.211 1.00 93.88 370 THR A N 1
ATOM 3007 C CA . THR A 1 370 ? -11.952 -9.016 10.386 1.00 93.88 370 THR A CA 1
ATOM 3008 C C . THR A 1 370 ? -13.038 -10.059 10.684 1.00 93.88 370 THR A C 1
ATOM 3010 O O . THR A 1 370 ? -14.224 -9.774 10.539 1.00 93.88 370 THR A O 1
ATOM 3013 N N . GLU A 1 371 ? -12.653 -11.265 11.130 1.00 89.44 371 GLU A N 1
ATOM 3014 C CA . GLU A 1 371 ? -13.578 -12.308 11.620 1.00 89.44 371 GLU A CA 1
ATOM 3015 C C . GLU A 1 371 ? -14.527 -11.786 12.709 1.00 89.44 371 GLU A C 1
ATOM 3017 O O . GLU A 1 371 ? -15.716 -12.101 12.693 1.00 89.44 371 GLU A O 1
ATOM 3022 N N . ASN A 1 372 ? -14.016 -10.946 13.614 1.00 86.62 372 ASN A N 1
ATOM 3023 C CA . ASN A 1 372 ? -14.813 -10.188 14.567 1.00 86.62 372 ASN A CA 1
ATOM 3024 C C . ASN A 1 372 ? -14.919 -8.729 14.090 1.00 86.62 372 ASN A C 1
ATOM 3026 O O . ASN A 1 372 ? -13.947 -7.980 14.117 1.00 86.62 372 ASN A O 1
ATOM 3030 N N . THR A 1 373 ? -16.109 -8.307 13.662 1.00 78.12 373 THR A N 1
ATOM 3031 C CA . THR A 1 373 ? -16.349 -6.945 13.149 1.00 78.12 373 THR A CA 1
ATOM 3032 C C . THR A 1 373 ? -16.375 -5.865 14.236 1.00 78.12 373 THR A C 1
ATOM 3034 O O . THR A 1 373 ? -16.280 -4.679 13.907 1.00 78.12 373 THR A O 1
ATOM 3037 N N . ALA A 1 374 ? -16.477 -6.249 15.514 1.00 86.06 374 ALA A N 1
ATOM 3038 C CA . ALA A 1 374 ? -16.336 -5.338 16.647 1.00 86.06 374 ALA A CA 1
ATOM 3039 C C . ALA A 1 374 ? -14.864 -5.130 17.039 1.00 86.06 374 ALA A C 1
ATOM 3041 O O . ALA A 1 374 ? -14.490 -4.009 17.367 1.00 86.06 374 ALA A O 1
ATOM 3042 N N . ASN A 1 375 ? -14.033 -6.177 16.950 1.00 91.50 375 ASN A N 1
ATOM 3043 C CA . ASN A 1 375 ? -12.626 -6.165 17.361 1.00 91.50 375 ASN A CA 1
ATOM 3044 C C . ASN A 1 375 ? -11.730 -6.656 16.217 1.00 91.50 375 ASN A C 1
ATOM 3046 O O . ASN A 1 375 ? -11.565 -7.861 16.017 1.00 91.50 375 ASN A O 1
ATOM 3050 N N . ILE A 1 376 ? -11.132 -5.720 15.484 1.00 94.81 376 ILE A N 1
ATOM 3051 C CA . ILE A 1 376 ? -10.275 -6.010 14.331 1.00 94.81 376 ILE A CA 1
ATOM 3052 C C . ILE A 1 376 ? -8.855 -6.272 14.832 1.00 94.81 376 ILE A C 1
ATOM 3054 O O . ILE A 1 376 ? -8.262 -5.413 15.487 1.00 94.81 376 ILE A O 1
ATOM 3058 N N . THR A 1 377 ? -8.286 -7.434 14.512 1.00 96.38 377 THR A N 1
ATOM 3059 C CA . THR A 1 377 ? -6.888 -7.739 14.852 1.00 96.38 377 THR A CA 1
ATOM 3060 C C . THR A 1 377 ? -5.962 -7.233 13.754 1.00 96.38 377 THR A C 1
ATOM 3062 O O . THR A 1 377 ? -6.122 -7.592 12.586 1.00 96.38 377 THR A O 1
ATOM 3065 N N . ILE A 1 378 ? -4.971 -6.433 14.140 1.00 97.38 378 ILE A N 1
ATOM 3066 C CA . ILE A 1 378 ? -3.869 -5.978 13.292 1.00 97.38 378 ILE A CA 1
ATOM 3067 C C . ILE A 1 378 ? -2.598 -6.646 13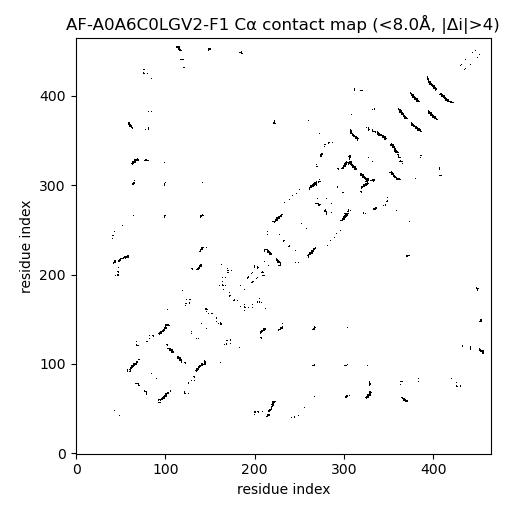.813 1.00 97.38 378 ILE A C 1
ATOM 3069 O O . ILE A 1 378 ? -2.222 -6.427 14.961 1.00 97.38 378 ILE A O 1
ATOM 3073 N N . SER A 1 379 ? -1.925 -7.444 12.993 1.00 97.19 379 SER A N 1
ATOM 3074 C CA . SER A 1 379 ? -0.682 -8.124 13.365 1.00 97.19 379 SER A CA 1
ATOM 3075 C C . SER A 1 379 ? 0.434 -7.708 12.418 1.00 97.19 379 SER A C 1
ATOM 3077 O O . SER A 1 379 ? 0.388 -8.031 11.235 1.00 97.19 379 SER A O 1
ATOM 3079 N N . TYR A 1 380 ? 1.445 -7.004 12.918 1.00 97.25 380 TYR A N 1
ATOM 3080 C CA . TYR A 1 380 ? 2.636 -6.671 12.144 1.00 97.25 380 TYR A CA 1
ATOM 3081 C C . TYR A 1 380 ? 3.722 -7.728 12.355 1.00 97.25 380 TYR A C 1
ATOM 3083 O O . TYR A 1 380 ? 4.171 -7.940 13.482 1.00 97.25 380 TYR A O 1
ATOM 3091 N N . THR A 1 381 ? 4.148 -8.384 11.277 1.00 95.75 381 THR A N 1
ATOM 3092 C CA . THR A 1 381 ? 5.241 -9.361 11.287 1.00 95.75 381 THR A CA 1
ATOM 3093 C C . THR A 1 381 ? 6.533 -8.682 10.840 1.00 95.75 381 THR A C 1
ATOM 3095 O O . THR A 1 381 ? 6.776 -8.479 9.650 1.00 95.75 381 THR A O 1
ATOM 3098 N N . GLN A 1 382 ? 7.372 -8.356 11.821 1.00 93.00 382 GLN A N 1
ATOM 3099 C CA . GLN A 1 382 ? 8.767 -7.963 11.654 1.00 93.00 382 GLN A CA 1
ATOM 3100 C C . GLN A 1 382 ? 9.582 -9.193 11.250 1.00 93.00 382 GLN A C 1
ATOM 3102 O O . GLN A 1 382 ? 9.660 -10.158 12.009 1.00 93.00 382 GLN A O 1
ATOM 3107 N N . ILE A 1 383 ? 10.214 -9.153 10.079 1.00 90.31 383 ILE A N 1
ATOM 3108 C CA . ILE A 1 383 ? 11.096 -10.231 9.607 1.00 90.31 383 ILE A CA 1
ATOM 3109 C C . ILE A 1 383 ? 12.557 -9.871 9.897 1.00 90.31 383 ILE A C 1
ATOM 3111 O O . ILE A 1 383 ? 13.314 -10.711 10.371 1.00 90.31 383 ILE A O 1
ATOM 3115 N N . ILE A 1 384 ? 12.948 -8.614 9.652 1.00 86.00 384 ILE A N 1
ATOM 3116 C CA . ILE A 1 384 ? 14.291 -8.087 9.942 1.00 86.00 384 ILE A CA 1
ATOM 3117 C C . ILE A 1 384 ? 14.154 -6.711 10.592 1.00 86.00 384 ILE A C 1
ATOM 3119 O O . ILE A 1 384 ? 13.600 -5.802 9.975 1.00 86.00 384 ILE A O 1
ATOM 3123 N N . SER A 1 385 ? 14.687 -6.547 11.806 1.00 82.00 385 SER A N 1
ATOM 3124 C CA . SER A 1 385 ? 14.798 -5.241 12.473 1.00 82.00 385 SER A CA 1
ATOM 3125 C C . SER A 1 385 ? 15.725 -4.310 11.690 1.00 82.00 385 SER A C 1
ATOM 3127 O O . SER A 1 385 ? 16.832 -4.703 11.321 1.00 82.00 385 SER A O 1
ATOM 3129 N N . ALA A 1 386 ? 15.293 -3.076 11.428 1.00 73.19 386 ALA A N 1
ATOM 3130 C CA . ALA A 1 386 ? 16.163 -2.092 10.792 1.00 73.19 386 ALA A CA 1
ATOM 3131 C C . ALA A 1 386 ? 17.046 -1.396 11.840 1.00 73.19 386 ALA A C 1
ATOM 3133 O O . ALA A 1 386 ? 16.560 -0.950 12.876 1.00 73.19 386 ALA A O 1
ATOM 3134 N N . GLY A 1 387 ? 18.345 -1.293 11.547 1.00 63.34 387 GLY A N 1
ATOM 3135 C CA . GLY A 1 387 ? 19.343 -0.660 12.418 1.00 63.34 387 GLY A CA 1
ATOM 3136 C C . GLY A 1 387 ? 20.179 -1.627 13.263 1.00 63.34 387 GLY A C 1
ATOM 3137 O O . GLY A 1 387 ? 21.250 -1.230 13.709 1.00 63.34 387 GLY A O 1
ATOM 3138 N N . ASN A 1 388 ? 19.767 -2.892 13.415 1.00 56.88 388 ASN A N 1
ATOM 3139 C CA . ASN A 1 388 ? 20.566 -3.913 14.100 1.00 56.88 388 ASN A CA 1
ATOM 3140 C C . ASN A 1 388 ? 21.271 -4.835 13.093 1.00 56.88 388 ASN A C 1
ATOM 3142 O O . ASN A 1 388 ? 20.636 -5.409 12.212 1.00 56.88 388 ASN A O 1
ATOM 3146 N N . SER A 1 389 ? 22.585 -5.007 13.254 1.00 48.09 389 SER A N 1
ATOM 3147 C CA . SER A 1 389 ? 23.419 -5.951 12.486 1.00 48.09 389 SER A CA 1
ATOM 3148 C C . SER A 1 389 ? 23.334 -7.395 13.001 1.00 48.09 389 SER A C 1
ATOM 3150 O O . SER A 1 389 ? 24.035 -8.282 12.505 1.00 48.09 389 SER A O 1
ATOM 3152 N N . ASP A 1 390 ? 22.480 -7.639 13.997 1.00 48.22 390 ASP A N 1
ATOM 3153 C CA . ASP A 1 390 ? 22.262 -8.953 14.577 1.00 48.22 390 ASP A CA 1
ATOM 3154 C C . ASP A 1 390 ? 21.744 -9.938 13.532 1.00 48.22 390 ASP A C 1
ATOM 3156 O O . ASP A 1 390 ? 20.610 -9.868 13.056 1.00 48.22 390 ASP A O 1
ATOM 3160 N N . LYS A 1 391 ? 22.572 -10.949 13.258 1.00 51.47 391 LYS A N 1
ATOM 3161 C CA . LYS A 1 391 ? 22.310 -12.090 12.364 1.00 51.47 391 LYS A CA 1
ATOM 3162 C C . LYS A 1 391 ? 21.230 -13.043 12.909 1.00 51.47 391 LYS A C 1
ATOM 3164 O O . LYS A 1 391 ? 21.186 -14.224 12.552 1.00 51.47 391 LYS A O 1
ATOM 3169 N N . HIS A 1 392 ? 20.395 -12.572 13.832 1.00 50.50 392 HIS A N 1
ATOM 3170 C CA . HIS A 1 392 ? 19.397 -13.360 14.530 1.00 50.50 392 HIS A CA 1
ATOM 3171 C C . HIS A 1 392 ? 18.176 -13.578 13.636 1.00 50.50 392 HIS A C 1
ATOM 3173 O O . HIS A 1 392 ? 17.344 -12.704 13.432 1.00 50.50 392 HIS A O 1
ATOM 3179 N N . LYS A 1 393 ? 18.088 -14.811 13.130 1.00 66.81 393 LYS A N 1
ATOM 3180 C CA . LYS A 1 393 ? 17.115 -15.359 12.170 1.00 66.81 393 LYS A CA 1
ATOM 3181 C C . LYS A 1 393 ? 15.643 -15.380 12.629 1.00 66.81 393 LYS A C 1
ATOM 3183 O O . LYS A 1 393 ? 14.872 -16.196 12.133 1.00 66.81 393 LYS A O 1
ATOM 3188 N N . LYS A 1 394 ? 15.254 -14.576 13.619 1.00 77.56 394 LYS A N 1
ATOM 3189 C CA . LYS A 1 394 ? 13.946 -14.634 14.287 1.00 77.56 394 LYS A CA 1
ATOM 3190 C C . LYS A 1 394 ? 13.025 -13.537 13.765 1.00 77.56 394 LYS A C 1
ATOM 3192 O O . LYS A 1 394 ? 13.369 -12.362 13.836 1.00 77.56 394 LYS A O 1
ATOM 3197 N N . ALA A 1 395 ? 11.848 -13.931 13.290 1.00 86.88 395 ALA A N 1
ATOM 3198 C CA . ALA A 1 395 ? 10.759 -12.998 13.033 1.00 86.88 395 ALA A CA 1
ATOM 3199 C C . ALA A 1 395 ? 9.953 -12.765 14.324 1.00 86.88 395 ALA A C 1
ATOM 3201 O O . ALA A 1 395 ? 9.866 -13.654 15.172 1.00 86.88 395 ALA A O 1
ATOM 3202 N N . TYR A 1 396 ? 9.322 -11.602 14.459 1.00 90.81 396 TYR A N 1
ATOM 3203 C CA . TYR A 1 396 ? 8.432 -11.272 15.576 1.00 90.81 396 TYR A CA 1
ATOM 3204 C C . TYR A 1 396 ? 7.098 -10.758 15.047 1.00 90.81 396 TYR A C 1
ATOM 3206 O O . TYR A 1 396 ? 7.063 -9.961 14.111 1.00 90.81 396 TYR A O 1
ATOM 3214 N N . THR A 1 397 ? 5.996 -11.169 15.667 1.00 93.62 397 THR A N 1
ATOM 3215 C CA . THR A 1 397 ? 4.664 -10.632 15.377 1.00 93.62 397 THR A CA 1
ATOM 3216 C C . THR A 1 397 ? 4.178 -9.787 16.545 1.00 93.62 397 THR A C 1
ATOM 3218 O O . THR A 1 397 ? 4.070 -10.279 17.666 1.00 93.62 397 THR A O 1
ATOM 3221 N N . TYR A 1 398 ? 3.862 -8.527 16.262 1.00 94.19 398 TYR A N 1
ATOM 3222 C CA . TYR A 1 398 ? 3.287 -7.556 17.188 1.00 94.19 398 TYR A CA 1
ATOM 3223 C C . TYR A 1 398 ? 1.796 -7.451 16.878 1.00 94.19 398 TYR A C 1
ATOM 3225 O O . TYR A 1 398 ? 1.431 -7.104 15.754 1.00 94.19 398 TYR A O 1
ATOM 3233 N N . SER A 1 399 ? 0.938 -7.784 17.837 1.00 95.44 399 SER A N 1
ATOM 3234 C CA . SER A 1 399 ? -0.513 -7.819 17.644 1.00 95.44 399 SER A CA 1
ATOM 3235 C C . SER A 1 399 ? -1.210 -6.704 18.410 1.00 95.44 399 SER A C 1
ATOM 3237 O O . SER A 1 399 ? -0.936 -6.466 19.588 1.00 95.44 399 SER A O 1
ATOM 3239 N N . TYR A 1 400 ? -2.154 -6.063 17.732 1.00 95.31 400 TYR A N 1
ATOM 3240 C CA . TYR A 1 400 ? -2.979 -4.962 18.206 1.00 95.31 400 TYR A CA 1
ATOM 3241 C C . TYR A 1 400 ? -4.450 -5.295 17.946 1.00 95.31 400 TYR A C 1
ATOM 3243 O O . TYR A 1 400 ? -4.785 -5.961 16.963 1.00 95.31 400 TYR A O 1
ATOM 3251 N N . VAL A 1 401 ? -5.337 -4.799 18.801 1.00 94.50 401 VAL A N 1
ATOM 3252 C CA . VAL A 1 401 ? -6.787 -4.860 18.606 1.00 94.50 401 VAL A CA 1
ATOM 3253 C C . VAL A 1 401 ? -7.308 -3.443 18.421 1.00 94.50 401 VAL A C 1
ATOM 3255 O O . VAL A 1 401 ? -7.059 -2.571 19.255 1.00 94.50 401 VAL A O 1
ATOM 3258 N N . VAL A 1 402 ? -8.028 -3.225 17.323 1.00 92.81 402 VAL A N 1
ATOM 3259 C CA . VAL A 1 402 ? -8.776 -1.995 17.058 1.00 92.81 402 VAL A CA 1
ATOM 3260 C C . VAL A 1 402 ? -10.246 -2.264 17.344 1.00 92.81 402 VAL A C 1
ATOM 3262 O O . VAL A 1 402 ? -10.901 -3.021 16.620 1.00 92.81 402 VAL A O 1
ATOM 3265 N N . THR A 1 403 ? -10.761 -1.635 18.395 1.00 90.00 403 THR A N 1
ATOM 3266 C CA . THR A 1 403 ? -12.175 -1.717 18.766 1.00 90.00 403 THR A CA 1
ATOM 3267 C C . THR A 1 403 ? -12.973 -0.750 17.892 1.00 90.00 403 THR A C 1
ATOM 3269 O O . THR A 1 403 ? -12.638 0.426 17.744 1.00 90.00 403 THR A O 1
ATOM 3272 N N . ASN A 1 404 ? -14.014 -1.250 17.229 1.00 79.00 404 ASN A N 1
ATOM 3273 C CA . ASN A 1 404 ? -14.671 -0.522 16.144 1.00 79.00 404 ASN A CA 1
ATOM 3274 C C . ASN A 1 404 ? -15.622 0.583 16.643 1.00 79.00 404 ASN A C 1
ATOM 3276 O O . ASN A 1 404 ? -15.859 1.553 15.928 1.00 79.00 404 ASN A O 1
ATOM 3280 N N . THR A 1 405 ? -16.149 0.449 17.864 1.00 75.81 405 THR A N 1
ATOM 3281 C CA . THR A 1 405 ? -17.146 1.361 18.454 1.00 75.81 405 THR A CA 1
ATOM 3282 C C . THR A 1 405 ? -16.561 2.656 19.014 1.00 75.81 405 THR A C 1
ATOM 3284 O O . THR A 1 405 ? -17.213 3.690 18.933 1.00 75.81 405 THR A O 1
ATOM 3287 N N . ASP A 1 406 ? -15.356 2.610 19.582 1.00 78.56 406 ASP A N 1
ATOM 3288 C CA . ASP A 1 406 ? -14.669 3.741 20.232 1.00 78.56 406 ASP A CA 1
ATOM 3289 C C . ASP A 1 406 ? -13.392 4.183 19.484 1.00 78.56 406 ASP A C 1
ATOM 3291 O O . ASP A 1 406 ? -12.759 5.181 19.847 1.00 78.56 406 ASP A O 1
ATOM 3295 N N . LYS A 1 407 ? -13.004 3.429 18.442 1.00 82.69 407 LYS A N 1
ATOM 3296 C CA . LYS A 1 407 ? -11.730 3.558 17.721 1.00 82.69 407 LYS A CA 1
ATOM 3297 C C . LYS A 1 407 ? -10.542 3.626 18.678 1.00 82.69 407 LYS A C 1
ATOM 3299 O O . LYS A 1 407 ? -9.657 4.469 18.523 1.00 82.69 407 LYS A O 1
ATOM 3304 N N . ASN A 1 408 ? -10.525 2.761 19.687 1.00 85.19 408 ASN A N 1
ATOM 3305 C CA . ASN A 1 408 ? -9.362 2.579 20.543 1.00 85.19 408 ASN A CA 1
ATOM 3306 C C . ASN A 1 408 ? -8.368 1.576 19.924 1.00 85.19 408 ASN A C 1
ATOM 3308 O O . ASN A 1 408 ? -8.764 0.697 19.154 1.00 85.19 408 ASN A O 1
ATOM 3312 N N . ILE A 1 409 ? -7.081 1.706 20.263 1.00 82.50 409 ILE A N 1
ATOM 3313 C CA . ILE A 1 409 ? -6.023 0.748 19.908 1.00 82.50 409 ILE A CA 1
ATOM 3314 C C . ILE A 1 409 ? -5.465 0.159 21.201 1.00 82.50 409 ILE A C 1
ATOM 3316 O O . ILE A 1 409 ? -4.794 0.855 21.962 1.00 82.50 409 ILE A O 1
ATOM 3320 N N . ALA A 1 410 ? -5.666 -1.138 21.408 1.00 84.75 410 ALA A N 1
ATOM 3321 C CA . ALA A 1 410 ? -4.999 -1.883 22.466 1.00 84.75 410 ALA A CA 1
ATOM 3322 C C . ALA A 1 410 ? -3.852 -2.713 21.876 1.00 84.75 410 ALA A C 1
ATOM 3324 O O . ALA A 1 410 ? -4.075 -3.550 20.998 1.00 84.75 410 ALA A O 1
ATOM 3325 N N . TYR A 1 411 ? -2.627 -2.525 22.365 1.00 81.38 411 TYR A N 1
ATOM 3326 C CA . TYR A 1 411 ? -1.571 -3.515 22.159 1.00 81.38 411 TYR A CA 1
ATOM 3327 C C . TYR A 1 411 ? -1.915 -4.801 22.922 1.00 81.38 411 TYR A C 1
ATOM 3329 O O . TYR A 1 411 ? -2.324 -4.750 24.081 1.00 81.38 411 TYR A O 1
ATOM 3337 N N . HIS A 1 412 ? -1.766 -5.948 22.260 1.00 80.69 412 HIS A N 1
ATOM 3338 C CA . HIS A 1 412 ? -2.158 -7.247 22.799 1.00 80.69 412 HIS A CA 1
ATOM 3339 C C . HIS A 1 412 ? -0.950 -8.122 23.149 1.00 80.69 412 HIS A C 1
ATOM 3341 O O . HIS A 1 412 ? -0.873 -8.641 24.261 1.00 80.69 412 HIS A O 1
ATOM 3347 N N . SER A 1 413 ? -0.006 -8.304 22.219 1.00 86.38 413 SER A N 1
ATOM 3348 C CA . SER A 1 413 ? 1.129 -9.216 22.418 1.00 86.38 413 SER A CA 1
ATOM 3349 C C . SER A 1 413 ? 2.279 -9.004 21.426 1.00 86.38 413 SER A C 1
ATOM 3351 O O . SER A 1 413 ? 2.087 -8.494 20.321 1.00 86.38 413 SER A O 1
ATOM 3353 N N . LYS A 1 414 ? 3.474 -9.469 21.814 1.00 87.75 414 LYS A N 1
ATOM 3354 C CA . LYS A 1 414 ? 4.636 -9.712 20.943 1.00 87.75 414 LYS A CA 1
ATOM 3355 C C . LYS A 1 414 ? 4.948 -11.200 21.027 1.00 87.75 414 LYS A C 1
ATOM 3357 O O . LYS A 1 414 ? 5.107 -11.735 22.123 1.00 87.75 414 LYS A O 1
ATOM 3362 N N . THR A 1 415 ? 5.009 -11.871 19.886 1.00 85.75 415 THR A N 1
ATOM 3363 C CA . THR A 1 415 ? 5.234 -13.319 19.799 1.00 85.75 415 THR A CA 1
ATOM 3364 C C . THR A 1 415 ? 6.391 -13.593 18.851 1.00 85.75 415 THR A C 1
ATOM 3366 O O . THR A 1 415 ? 6.410 -13.093 17.727 1.00 85.75 415 THR A O 1
ATOM 3369 N N . GLU A 1 416 ? 7.366 -14.378 19.301 1.00 82.62 416 GLU A N 1
ATOM 3370 C CA . GLU A 1 416 ? 8.442 -14.872 18.443 1.00 82.62 416 GLU A CA 1
ATOM 3371 C C . GLU A 1 416 ? 7.883 -15.880 17.427 1.00 82.62 416 GLU A C 1
ATOM 3373 O O . GLU A 1 416 ? 7.071 -16.742 17.769 1.00 82.62 416 GLU A O 1
ATOM 3378 N N . ARG A 1 417 ? 8.311 -15.768 16.169 1.00 80.50 417 ARG A N 1
ATOM 3379 C CA . ARG A 1 417 ? 7.964 -16.684 15.081 1.00 80.50 417 ARG A CA 1
ATOM 3380 C C . ARG A 1 417 ? 9.173 -17.499 14.629 1.00 80.50 417 ARG A C 1
ATOM 3382 O O . ARG A 1 417 ? 10.322 -17.168 14.912 1.00 80.50 417 ARG A O 1
ATOM 3389 N N . VAL A 1 418 ? 8.866 -18.572 13.896 1.00 67.81 418 VAL A N 1
ATOM 3390 C CA . VAL A 1 418 ? 9.808 -19.566 13.359 1.00 67.81 418 VAL A CA 1
ATOM 3391 C C . VAL A 1 418 ? 11.060 -18.911 12.774 1.00 67.81 418 VAL A C 1
ATOM 3393 O O . VAL A 1 418 ? 10.974 -17.957 11.996 1.00 67.81 418 VAL A O 1
ATOM 3396 N N . ALA A 1 419 ? 12.221 -19.463 13.130 1.00 62.09 419 ALA A N 1
ATOM 3397 C CA . ALA A 1 419 ? 13.492 -19.018 12.590 1.00 62.09 419 ALA A CA 1
ATOM 3398 C C . ALA A 1 419 ? 13.583 -19.331 11.088 1.00 62.09 419 ALA A C 1
ATOM 3400 O O . ALA A 1 419 ? 13.417 -20.481 10.679 1.00 62.09 419 ALA A O 1
ATOM 3401 N N . PHE A 1 420 ? 13.876 -18.323 10.268 1.00 67.44 420 PHE A N 1
ATOM 3402 C CA . PHE A 1 420 ? 13.980 -18.469 8.815 1.00 67.44 420 PHE A CA 1
ATOM 3403 C C . PHE A 1 420 ? 15.446 -18.462 8.370 1.00 67.44 420 PHE A C 1
ATOM 3405 O O . PHE A 1 420 ? 16.284 -17.731 8.898 1.00 67.44 420 PHE A O 1
ATOM 3412 N N . THR A 1 421 ? 15.785 -19.277 7.373 1.00 59.16 421 THR A N 1
ATOM 3413 C CA . THR A 1 421 ? 17.116 -19.218 6.759 1.00 59.16 421 THR A CA 1
ATOM 3414 C C . THR A 1 421 ? 17.066 -18.251 5.589 1.00 59.16 421 THR A C 1
ATOM 3416 O O . THR A 1 421 ? 16.372 -18.508 4.611 1.00 59.16 421 THR A O 1
ATOM 3419 N N . ILE A 1 422 ? 17.818 -17.152 5.683 1.00 63.97 422 ILE A N 1
ATOM 3420 C CA . ILE A 1 422 ? 18.138 -16.332 4.513 1.00 63.97 422 ILE A CA 1
ATOM 3421 C C . ILE A 1 422 ? 18.996 -17.206 3.595 1.00 63.97 422 ILE A C 1
ATOM 3423 O O . ILE A 1 422 ? 20.107 -17.590 3.964 1.00 63.97 422 ILE A O 1
ATOM 3427 N N . ASP A 1 423 ? 18.443 -17.577 2.444 1.00 57.88 423 ASP A N 1
ATOM 3428 C CA . ASP A 1 423 ? 19.114 -18.433 1.471 1.00 57.88 423 ASP A CA 1
ATOM 3429 C C . ASP A 1 423 ? 20.359 -17.725 0.910 1.00 57.88 423 ASP A C 1
ATOM 3431 O O . ASP A 1 423 ? 20.305 -16.563 0.497 1.00 57.88 423 ASP A O 1
ATOM 3435 N N . SER A 1 424 ? 21.491 -18.430 0.862 1.00 48.78 424 SER A N 1
ATOM 3436 C CA . SER A 1 424 ? 22.725 -17.926 0.255 1.00 48.78 424 SER A CA 1
ATOM 3437 C C . SER A 1 424 ? 22.581 -17.700 -1.257 1.00 48.78 424 SER A C 1
ATOM 3439 O O . SER A 1 424 ? 23.350 -16.919 -1.830 1.00 48.78 424 SER A O 1
ATOM 3441 N N . SER A 1 425 ? 21.554 -18.272 -1.899 1.00 47.94 425 SER A N 1
ATOM 3442 C CA . SER A 1 425 ? 21.155 -17.927 -3.269 1.00 47.94 425 SER A CA 1
ATOM 3443 C C . SER A 1 425 ? 20.689 -16.467 -3.413 1.00 47.94 425 SER A C 1
ATOM 3445 O O . SER A 1 425 ? 20.886 -15.871 -4.470 1.00 47.94 425 SER A O 1
ATOM 3447 N N . ALA A 1 426 ? 20.192 -15.811 -2.355 1.00 49.69 426 ALA A N 1
ATOM 3448 C CA . ALA A 1 426 ? 19.845 -14.386 -2.413 1.00 49.69 426 ALA A CA 1
ATOM 3449 C C . ALA A 1 426 ? 21.075 -13.520 -2.756 1.00 49.69 426 ALA A C 1
ATOM 3451 O O . ALA A 1 426 ? 20.982 -12.546 -3.506 1.00 49.69 426 ALA A O 1
ATOM 3452 N N . THR A 1 427 ? 22.263 -13.926 -2.294 1.00 51.25 427 THR A N 1
ATOM 3453 C CA . THR A 1 427 ? 23.550 -13.318 -2.671 1.00 51.25 427 THR A CA 1
ATOM 3454 C C . THR A 1 427 ? 23.923 -13.563 -4.140 1.00 51.25 427 THR A C 1
ATOM 3456 O O . THR A 1 427 ? 24.563 -12.702 -4.753 1.00 51.25 427 THR A O 1
ATOM 3459 N N . SER A 1 428 ? 23.514 -14.687 -4.744 1.00 50.78 428 SER A N 1
ATOM 3460 C CA . SER A 1 428 ? 23.750 -14.966 -6.172 1.00 50.78 428 SER A CA 1
ATOM 3461 C C . SER A 1 428 ? 22.785 -14.186 -7.076 1.00 50.78 428 SER A C 1
ATOM 3463 O O . SER A 1 428 ? 23.220 -13.596 -8.064 1.00 50.78 428 SER A O 1
ATOM 3465 N N . VAL A 1 429 ? 21.510 -14.056 -6.691 1.00 55.78 429 VAL A N 1
ATOM 3466 C CA . VAL A 1 429 ? 20.518 -13.214 -7.390 1.00 55.78 429 VAL A CA 1
ATOM 3467 C C . VAL A 1 429 ? 20.902 -11.738 -7.312 1.00 55.78 429 VAL A C 1
ATOM 3469 O O . VAL A 1 429 ? 20.954 -11.064 -8.342 1.00 55.78 429 VAL A O 1
ATOM 3472 N N . LYS A 1 430 ? 21.280 -11.251 -6.123 1.00 59.59 430 LYS A N 1
ATOM 3473 C CA . LYS A 1 430 ? 21.852 -9.910 -5.935 1.00 59.59 430 LYS A CA 1
ATOM 3474 C C . LYS A 1 430 ? 23.064 -9.693 -6.828 1.00 59.59 430 LYS A C 1
ATOM 3476 O O . LYS A 1 430 ? 23.157 -8.667 -7.489 1.00 59.59 430 LYS A O 1
ATOM 3481 N N . THR A 1 431 ? 23.979 -10.657 -6.905 1.00 54.28 431 THR A N 1
ATOM 3482 C CA . THR A 1 431 ? 25.127 -10.524 -7.808 1.00 54.28 431 THR A CA 1
ATOM 3483 C C . THR A 1 431 ? 24.776 -10.688 -9.285 1.00 54.28 431 THR A C 1
ATOM 3485 O O . THR A 1 431 ? 25.554 -10.217 -10.099 1.00 54.28 431 THR A O 1
ATOM 3488 N N . LYS A 1 432 ? 23.613 -11.220 -9.676 1.00 63.53 432 LYS A N 1
ATOM 3489 C CA . LYS A 1 432 ? 23.135 -11.107 -11.064 1.00 63.53 432 LYS A CA 1
ATOM 3490 C C . LYS A 1 432 ? 22.601 -9.700 -11.354 1.00 63.53 432 LYS A C 1
ATOM 3492 O O . LYS A 1 432 ? 23.146 -9.026 -12.221 1.00 63.53 432 LYS A O 1
ATOM 3497 N N . VAL A 1 433 ? 21.624 -9.226 -10.574 1.00 65.25 433 VAL A N 1
ATOM 3498 C CA . VAL A 1 433 ? 20.985 -7.904 -10.772 1.00 65.25 433 VAL A CA 1
ATOM 3499 C C . VAL A 1 433 ? 21.968 -6.739 -10.559 1.00 65.25 433 VAL A C 1
ATOM 3501 O O . VAL A 1 433 ? 21.816 -5.697 -11.182 1.00 65.25 433 VAL A O 1
ATOM 3504 N N . CYS A 1 434 ? 23.004 -6.918 -9.728 1.00 66.31 434 CYS A N 1
ATOM 3505 C CA . CYS A 1 434 ? 24.023 -5.897 -9.449 1.00 66.31 434 CYS A CA 1
ATOM 3506 C C . CYS A 1 434 ? 25.393 -6.113 -10.142 1.00 66.31 434 CYS A C 1
ATOM 3508 O O . CYS A 1 434 ? 26.229 -5.216 -10.047 1.00 66.31 434 CYS A O 1
ATOM 3510 N N . LYS A 1 435 ? 25.690 -7.264 -10.789 1.00 56.59 435 LYS A N 1
ATOM 3511 C CA . LYS A 1 435 ? 26.953 -7.470 -11.564 1.00 56.59 435 LYS A CA 1
ATOM 3512 C C . LYS A 1 435 ? 26.767 -7.678 -13.066 1.00 56.59 435 LYS A C 1
ATOM 3514 O O . LYS A 1 435 ? 27.744 -7.952 -13.756 1.00 56.59 435 LYS A O 1
ATOM 3519 N N . GLN A 1 436 ? 25.567 -7.567 -13.586 1.00 52.97 436 GLN A N 1
ATOM 3520 C CA . GLN A 1 436 ? 25.338 -7.117 -14.952 1.00 52.97 436 GLN A CA 1
ATOM 3521 C C . GLN A 1 436 ? 25.223 -5.588 -14.727 1.00 52.97 436 GLN A C 1
ATOM 3523 O O . GLN A 1 436 ? 24.374 -5.182 -13.946 1.00 52.97 436 GLN A O 1
ATOM 3528 N N . ASN A 1 437 ? 26.115 -4.656 -15.087 1.00 47.06 437 ASN A N 1
ATOM 3529 C CA . ASN A 1 437 ? 27.353 -4.544 -15.882 1.00 47.06 437 ASN A CA 1
ATOM 3530 C C . ASN A 1 437 ? 27.287 -4.545 -17.410 1.00 47.06 437 ASN A C 1
ATOM 3532 O O . ASN A 1 437 ? 26.555 -5.299 -18.040 1.00 47.06 437 ASN A O 1
ATOM 3536 N N . GLN A 1 438 ? 28.181 -3.694 -17.932 1.00 38.22 438 GLN A N 1
ATOM 3537 C CA . GLN A 1 438 ? 28.629 -3.404 -19.300 1.00 38.22 438 GLN A CA 1
ATOM 3538 C C . GLN A 1 438 ? 27.559 -3.203 -20.387 1.00 38.22 438 GLN A C 1
ATOM 3540 O O . GLN A 1 438 ? 27.660 -2.204 -21.089 1.00 38.22 438 GLN A O 1
ATOM 3545 N N . ASN A 1 439 ? 26.514 -4.031 -20.485 1.00 37.91 439 ASN A N 1
ATOM 3546 C CA . ASN A 1 439 ? 25.536 -3.992 -21.586 1.00 37.91 439 ASN A CA 1
ATOM 3547 C C . ASN A 1 439 ? 24.072 -3.740 -21.169 1.00 37.91 439 ASN A C 1
ATOM 3549 O O . ASN A 1 439 ? 23.156 -4.144 -21.879 1.00 37.91 439 ASN A O 1
ATOM 3553 N N . GLY A 1 440 ? 23.843 -2.997 -20.081 1.00 48.28 440 GLY A N 1
ATOM 3554 C CA . GLY A 1 440 ? 22.628 -2.181 -19.980 1.00 48.28 440 GLY A CA 1
ATOM 3555 C C . GLY A 1 440 ? 21.688 -2.427 -18.810 1.00 48.28 440 GLY A C 1
ATOM 3556 O O . GLY A 1 440 ? 21.212 -3.533 -18.595 1.00 48.28 440 GLY A O 1
ATOM 3557 N N . PHE A 1 441 ? 21.390 -1.330 -18.114 1.00 44.25 441 PHE A N 1
ATOM 3558 C CA . PHE A 1 441 ? 20.467 -1.234 -16.972 1.00 44.25 441 PHE A CA 1
ATOM 3559 C C . PHE A 1 441 ? 19.522 -0.031 -17.088 1.00 44.25 441 PHE A C 1
ATOM 3561 O O . PHE A 1 441 ? 18.385 -0.066 -16.631 1.00 44.25 441 PHE A O 1
ATOM 3568 N N . ILE A 1 442 ? 19.946 0.967 -17.859 1.00 45.16 442 ILE A N 1
ATOM 3569 C CA . ILE A 1 442 ? 19.281 1.246 -19.136 1.00 45.16 442 ILE A CA 1
ATOM 3570 C C . ILE A 1 442 ? 20.284 0.818 -20.227 1.00 45.16 442 ILE A C 1
ATOM 3572 O O . ILE A 1 442 ? 21.482 1.056 -20.046 1.00 45.16 442 ILE A O 1
ATOM 3576 N N . THR A 1 443 ? 19.871 0.161 -21.317 1.00 42.31 443 THR A N 1
ATOM 3577 C CA . THR A 1 443 ? 20.807 -0.292 -22.381 1.00 42.31 443 THR A CA 1
ATOM 3578 C C . THR A 1 443 ? 21.378 0.833 -23.241 1.00 42.31 443 THR A C 1
ATOM 3580 O O . THR A 1 443 ? 22.311 0.602 -24.006 1.00 42.31 443 THR A O 1
ATOM 3583 N N . SER A 1 444 ? 20.871 2.061 -23.111 1.00 43.06 444 SER A N 1
ATOM 3584 C CA . SER A 1 444 ? 21.311 3.193 -23.918 1.00 43.06 444 SER A CA 1
ATOM 3585 C C . SER A 1 444 ? 21.099 4.547 -23.233 1.00 43.06 444 SER A C 1
ATOM 3587 O O . SER A 1 444 ? 20.267 4.699 -22.342 1.00 43.06 444 SER A O 1
ATOM 3589 N N . LYS A 1 445 ? 21.818 5.568 -23.717 1.00 48.31 445 LYS A N 1
ATOM 3590 C CA . LYS A 1 445 ? 21.452 6.986 -23.521 1.00 48.31 445 LYS A CA 1
ATOM 3591 C C . LYS A 1 445 ? 20.268 7.408 -24.406 1.00 48.31 445 LYS A C 1
ATOM 3593 O O . LYS A 1 445 ? 19.843 8.561 -24.351 1.00 48.31 445 LYS A O 1
ATOM 3598 N N . ASP A 1 446 ? 19.786 6.497 -25.248 1.00 54.75 446 ASP A N 1
ATOM 3599 C CA . ASP A 1 446 ? 18.670 6.705 -26.154 1.00 54.75 446 ASP A CA 1
ATOM 3600 C C . ASP A 1 446 ? 17.365 6.963 -25.387 1.00 54.75 446 ASP A C 1
ATOM 3602 O O . ASP A 1 446 ? 16.914 6.173 -24.554 1.00 54.75 446 ASP A O 1
ATOM 3606 N N . ARG A 1 447 ? 16.763 8.111 -25.698 1.00 60.62 447 ARG A N 1
ATOM 3607 C CA . ARG A 1 447 ? 15.504 8.582 -25.123 1.00 60.62 447 ARG A CA 1
ATOM 3608 C C . ARG A 1 447 ? 14.294 7.810 -25.660 1.00 60.62 447 ARG A C 1
ATOM 3610 O O . ARG A 1 447 ? 13.222 7.968 -25.087 1.00 60.62 447 ARG A O 1
ATOM 3617 N N . SER A 1 448 ? 14.459 6.985 -26.698 1.00 60.12 448 SER A N 1
ATOM 3618 C CA . SER A 1 448 ? 13.406 6.136 -27.268 1.00 60.12 448 SER A CA 1
ATOM 3619 C C . SER A 1 448 ? 13.116 4.866 -26.460 1.00 60.12 448 SER A C 1
ATOM 3621 O O . SER A 1 448 ? 12.103 4.233 -26.713 1.00 60.12 448 SER A O 1
ATOM 3623 N N . ILE A 1 449 ? 13.935 4.469 -25.471 1.00 63.69 449 ILE A N 1
ATOM 3624 C CA . ILE A 1 449 ? 13.751 3.176 -24.766 1.00 63.69 449 ILE A CA 1
ATOM 3625 C C . ILE A 1 449 ? 13.614 3.255 -23.242 1.00 63.69 449 ILE A C 1
ATOM 3627 O O . ILE A 1 449 ? 13.523 2.218 -22.585 1.00 63.69 449 ILE A O 1
ATOM 3631 N N . ALA A 1 450 ? 13.633 4.447 -22.640 1.00 62.56 450 ALA A N 1
ATOM 3632 C CA . ALA A 1 450 ? 13.785 4.561 -21.191 1.00 62.56 450 ALA A CA 1
ATOM 3633 C C . ALA A 1 450 ? 12.956 5.665 -20.534 1.00 62.56 450 ALA A C 1
ATOM 3635 O O . ALA A 1 450 ? 12.973 6.823 -20.955 1.00 62.56 450 ALA A O 1
ATOM 3636 N N . CYS A 1 451 ? 12.344 5.317 -19.400 1.00 64.38 451 CYS A N 1
ATOM 3637 C CA . CYS A 1 451 ? 11.797 6.272 -18.443 1.00 64.38 451 CYS A CA 1
ATOM 3638 C C . CYS A 1 451 ? 12.957 6.961 -17.706 1.00 64.38 451 CYS A C 1
ATOM 3640 O O . CYS A 1 451 ? 13.431 6.519 -16.659 1.00 64.38 451 CYS A O 1
ATOM 3642 N N . TYR A 1 452 ? 13.498 7.997 -18.341 1.00 62.75 452 TYR A N 1
ATOM 3643 C CA . TYR A 1 452 ? 14.711 8.693 -17.925 1.00 62.75 452 TYR A CA 1
ATOM 3644 C C . TYR A 1 452 ? 14.452 9.707 -16.805 1.00 62.75 452 TYR A C 1
ATOM 3646 O O . TYR A 1 452 ? 13.422 10.380 -16.796 1.00 62.75 452 TYR A O 1
ATOM 3654 N N . LYS A 1 453 ? 15.441 9.909 -15.920 1.00 59.59 453 LYS A N 1
ATOM 3655 C CA . LYS A 1 453 ? 15.545 11.161 -15.162 1.00 59.59 453 LYS A CA 1
ATOM 3656 C C . LYS A 1 453 ? 16.996 11.547 -14.864 1.00 59.59 453 LYS A C 1
ATOM 3658 O O . LYS A 1 453 ? 17.677 10.895 -14.088 1.00 59.59 453 LYS A O 1
ATOM 3663 N N . LYS A 1 454 ? 17.400 12.702 -15.399 1.00 60.47 454 LYS A N 1
ATOM 3664 C CA . LYS A 1 454 ? 18.360 13.672 -14.837 1.00 60.47 454 LYS A CA 1
ATOM 3665 C C . LYS A 1 454 ? 19.757 13.185 -14.398 1.00 60.47 454 LYS A C 1
ATOM 3667 O O . LYS A 1 454 ? 19.934 12.477 -13.407 1.00 60.47 454 LYS A O 1
ATOM 3672 N N . LYS A 1 455 ? 20.786 13.783 -15.009 1.00 59.00 455 LYS A N 1
ATOM 3673 C CA . LYS A 1 455 ? 22.165 13.804 -14.485 1.00 59.00 455 LYS A CA 1
ATOM 3674 C C . LYS A 1 455 ? 22.197 14.424 -13.084 1.00 59.00 455 LYS A C 1
ATOM 3676 O O . LYS A 1 455 ? 21.767 15.568 -12.895 1.00 59.00 455 LYS A O 1
ATOM 3681 N N . ILE A 1 456 ? 22.747 13.714 -12.098 1.00 64.00 456 ILE A N 1
ATOM 3682 C CA . ILE A 1 456 ? 22.945 14.280 -10.761 1.00 64.00 456 ILE A CA 1
ATOM 3683 C C . ILE A 1 456 ? 24.059 15.327 -10.861 1.00 64.00 456 ILE A C 1
ATOM 3685 O O . ILE A 1 456 ? 25.229 14.996 -11.037 1.00 64.00 456 ILE A O 1
ATOM 3689 N N . LYS A 1 457 ? 23.704 16.614 -10.750 1.00 54.78 457 LYS A N 1
ATOM 3690 C CA . LYS A 1 457 ? 24.703 17.669 -10.540 1.00 54.78 457 LYS A CA 1
ATOM 3691 C C . LYS A 1 457 ? 25.404 17.373 -9.217 1.00 54.78 457 LYS A C 1
ATOM 3693 O O . LYS A 1 457 ? 24.743 17.384 -8.178 1.00 54.78 457 LYS A O 1
ATOM 3698 N N . ASN A 1 458 ? 26.714 17.134 -9.257 1.00 47.28 458 ASN A N 1
ATOM 3699 C CA . ASN A 1 458 ? 27.525 17.044 -8.049 1.00 47.28 458 ASN A CA 1
ATOM 3700 C C . ASN A 1 458 ? 27.292 18.317 -7.227 1.00 47.28 458 ASN A C 1
ATOM 3702 O O . ASN A 1 458 ? 27.674 19.408 -7.654 1.00 47.28 458 ASN A O 1
ATOM 3706 N N . LYS A 1 459 ? 26.656 18.191 -6.056 1.00 39.09 459 LYS A N 1
ATOM 3707 C CA . LYS A 1 459 ? 26.782 19.224 -5.029 1.00 39.09 459 LYS A CA 1
ATOM 3708 C C . LYS A 1 459 ? 28.253 19.232 -4.655 1.00 39.09 459 LYS A C 1
ATOM 3710 O O . LYS A 1 459 ? 28.738 18.255 -4.090 1.00 39.09 459 LYS A O 1
ATOM 3715 N N . THR A 1 460 ? 28.951 20.308 -4.998 1.00 32.59 460 THR A N 1
ATOM 3716 C CA . THR A 1 460 ? 30.290 20.566 -4.482 1.00 32.59 460 THR A CA 1
ATOM 3717 C C . THR A 1 460 ? 30.204 20.454 -2.967 1.00 32.59 460 THR A C 1
ATOM 3719 O O . THR A 1 460 ? 29.431 21.180 -2.342 1.00 32.59 460 THR A O 1
ATOM 3722 N N . LEU A 1 461 ? 30.947 19.514 -2.382 1.00 33.50 461 LEU A N 1
ATOM 3723 C CA . LEU A 1 461 ? 31.157 19.488 -0.943 1.00 33.50 461 LEU A CA 1
ATOM 3724 C C . LEU A 1 461 ? 31.922 20.766 -0.605 1.00 33.50 461 LEU A C 1
ATOM 3726 O O . LEU A 1 461 ? 33.137 20.830 -0.779 1.00 33.50 461 LEU A O 1
ATOM 3730 N N . SER A 1 462 ? 31.201 21.800 -0.171 1.00 29.80 462 SER A N 1
ATOM 3731 C CA . SER A 1 462 ? 31.803 22.940 0.504 1.00 29.80 462 SER A CA 1
ATOM 3732 C C . SER A 1 462 ? 32.356 22.415 1.822 1.00 29.80 462 SER A C 1
ATOM 3734 O O . SER A 1 462 ? 31.630 22.279 2.808 1.00 29.80 462 SER A O 1
ATOM 3736 N N . SER A 1 463 ? 33.633 22.044 1.801 1.00 30.73 463 SER A N 1
ATOM 3737 C CA . SER A 1 463 ? 34.401 21.726 2.992 1.00 30.73 463 SER A CA 1
ATOM 3738 C C . SER A 1 463 ? 34.476 22.983 3.853 1.00 30.73 463 SER A C 1
ATOM 3740 O O . SER A 1 463 ? 35.334 23.840 3.629 1.00 30.73 463 SER A O 1
ATOM 3742 N N . ASN A 1 464 ? 33.570 23.102 4.820 1.00 32.12 464 ASN A N 1
ATOM 3743 C CA . ASN A 1 464 ? 33.774 24.033 5.915 1.00 32.12 464 ASN A CA 1
ATOM 3744 C C . ASN A 1 464 ? 34.949 23.495 6.737 1.00 32.12 464 ASN A C 1
ATOM 3746 O O . ASN A 1 464 ? 34.891 22.373 7.243 1.00 32.12 464 ASN A O 1
ATOM 3750 N N . LYS A 1 465 ? 36.026 24.282 6.760 1.00 32.09 465 LYS A N 1
ATOM 3751 C CA . LYS A 1 465 ? 37.088 24.184 7.762 1.00 32.09 465 LYS A CA 1
ATOM 3752 C C . LYS A 1 465 ? 36.565 24.645 9.120 1.00 32.09 465 LYS A C 1
ATOM 3754 O O . LYS A 1 465 ? 35.635 25.484 9.109 1.00 32.09 465 LYS A O 1
#

Mean predicted aligned error: 11.45 Å

Organism: NCBI:txid1070528

Sequence (465 aa):
MRLARSAKTAKTMNTVNTVKTMNTARDADIHYRVAKAKSEGFTVADACSNSSKTDSQYTKFIFFGCWNNIDCKKEYIYRDIVLDYIRDNEKDIKQLYIAGDNWYQNTMEVNRENFKVYLTDVLITGYAKLYAMKKDVYIAVGNHDEDKDDEDKDNILKKDCNINTQKHYLKELKDGRSHTMFQPTLEYLNMLAITNQFADNYLCENGVYIYVDNIGVRYNKGNIVIIINTNRFDNYDTGIKYLRSIRAVIGRVLLNKRKEQIFVMGHIPLFGFKNDTIHPHKVNMILKLFDIFVKNNIIYLCADTHNFSIMRIVHEDKVVIQITAGTGGADPDVLTREYSDSSYKVKCCDDKFNIQAYALNSYGYVTINTENTANITISYTQIISAGNSDKHKKAYTYSYVVTNTDKNIAYHSKTERVAFTIDSSATSVKTKVCKQNQNGFITSKDRSIACYKKKIKNKTLSSNK